Protein AF-A0A949HZI5-F1 (afdb_monomer)

Sequence (394 aa):
FAIFYNLDMELCPGALMGVAGRVHSNGNIYLDPNGAELVFTNDV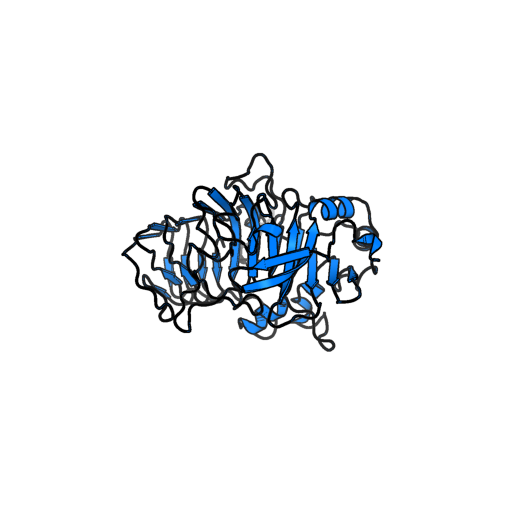TASQDIIHNKSPNDPSSRNPGAVVFDGAHDSGANTMNLPIGTNSSPSAVEAILQIPPNNESPNSQMGQQRLYNQADLIILVYDDHVDAHGGVANGNGPNLQWSDVSSFVNTNVSFYDQREKKTIQTTQVDVGALAAWNNSGNKLTTALGRNIESVYVADLRAQSSSTEPGVRLTDGQTLPPDGLTVATPDPLYVQGNYNAPASDLGTSDTSGTVPAALIGDSINVLSASWDDSDSALSISQRTASATTVNAAVMAGIVPSGNGHYSGGVENFFRLLENWSGTQLTYNGSMVVMFPSQIATGYWPGTGSVYNAPKRLWSFDANFTDPVKLPHIFPSVRVIVRGQWTTIPAS

Solvent-accessible surface area (backbone atoms only — not comparable to full-atom values): 20316 Å² total; per-residue (Å²): 93,24,34,36,26,62,40,70,38,42,41,50,40,72,46,73,40,62,40,39,44,36,35,40,18,48,20,34,34,21,39,40,25,30,62,14,44,38,37,31,66,26,40,36,39,10,28,36,47,72,39,88,36,68,49,95,41,38,66,74,86,70,50,80,44,45,80,45,70,74,37,59,76,42,55,63,41,81,68,82,74,67,90,44,71,82,56,69,46,36,72,57,53,49,48,27,44,38,79,76,56,97,85,59,49,60,86,38,58,49,32,64,53,15,45,55,33,65,16,45,34,39,39,40,35,46,84,87,52,64,52,34,28,23,10,49,75,62,74,38,48,53,79,46,54,60,88,75,45,55,82,23,46,43,71,93,43,63,34,38,39,63,63,68,68,25,37,29,49,23,42,32,35,33,34,42,47,41,30,55,49,48,74,65,70,38,75,55,29,61,74,66,76,43,73,68,32,27,36,22,44,40,62,66,43,89,70,52,100,56,36,40,58,23,37,32,40,31,59,27,31,54,60,36,87,85,9,41,17,42,36,23,56,34,34,31,34,38,35,27,35,24,35,39,47,85,93,35,62,75,53,82,66,53,87,80,42,55,22,25,28,44,34,21,24,26,47,31,51,38,28,68,54,65,50,57,89,36,35,77,50,58,38,89,66,27,51,42,40,68,26,24,41,39,35,37,34,38,26,26,43,47,75,49,36,98,79,32,46,31,52,40,60,83,38,56,62,40,60,68,28,27,18,69,96,22,45,39,25,38,28,20,26,45,35,36,50,28,69,26,81,73,70,59,47,59,45,87,62,70,75,61,34,22,32,70,48,50,70,45,48,33,37,39,69,54,70,76,39,84,89,41,49,30,58,97,56,92,78,92,80,84,87,80,85,80,86,87,79,86,78,78,87,126

Structure (mmCIF, N/CA/C/O backbone):
data_AF-A0A949HZI5-F1
#
_entry.id   AF-A0A949HZI5-F1
#
loop_
_atom_site.group_PDB
_atom_site.id
_atom_site.type_symbol
_atom_site.label_atom_id
_atom_site.label_alt_id
_atom_site.label_comp_id
_atom_site.label_asym_id
_atom_site.label_entity_id
_atom_site.label_seq_id
_atom_site.pdbx_PDB_ins_code
_atom_site.Cartn_x
_atom_site.Cartn_y
_atom_site.Cartn_z
_atom_site.occupancy
_atom_site.B_iso_or_equiv
_atom_site.auth_seq_id
_atom_site.auth_comp_id
_atom_site.auth_asym_id
_atom_site.auth_atom_id
_atom_site.pdbx_PDB_model_num
ATOM 1 N N . PHE A 1 1 ? -6.109 -1.987 -14.026 1.00 89.69 1 PHE A N 1
ATOM 2 C CA . PHE A 1 1 ? -4.746 -2.010 -14.590 1.00 89.69 1 PHE A CA 1
ATOM 3 C C . PHE A 1 1 ? -3.898 -2.865 -13.666 1.00 89.69 1 PHE A C 1
ATOM 5 O O . PHE A 1 1 ? -4.214 -2.903 -12.488 1.00 89.69 1 PHE A O 1
ATOM 12 N N . ALA A 1 2 ? -2.878 -3.561 -14.164 1.00 93.62 2 ALA A N 1
ATOM 13 C CA . ALA A 1 2 ? -1.849 -4.135 -13.296 1.00 93.62 2 ALA A CA 1
ATOM 14 C C . ALA A 1 2 ? -1.032 -3.011 -12.648 1.00 93.62 2 ALA A C 1
ATOM 16 O O . ALA A 1 2 ? -0.787 -3.029 -11.446 1.00 93.62 2 ALA A O 1
ATOM 17 N N . ILE A 1 3 ? -0.665 -2.007 -13.453 1.00 96.00 3 ILE A N 1
ATOM 18 C CA . ILE A 1 3 ? 0.098 -0.836 -13.024 1.00 96.00 3 ILE A CA 1
ATOM 19 C C . ILE A 1 3 ? -0.519 0.411 -13.664 1.00 96.00 3 ILE A C 1
ATOM 21 O O . ILE A 1 3 ? -0.732 0.458 -14.876 1.00 96.00 3 ILE A O 1
ATOM 25 N N . PHE A 1 4 ? -0.802 1.419 -12.850 1.00 95.38 4 PHE A N 1
ATOM 26 C CA . PHE A 1 4 ? -1.276 2.729 -13.269 1.00 95.38 4 PHE A CA 1
ATOM 27 C C . PHE A 1 4 ? -0.463 3.820 -12.579 1.00 95.38 4 PHE A C 1
ATOM 29 O O . PHE A 1 4 ? -0.352 3.807 -11.355 1.00 95.38 4 PHE A O 1
ATOM 36 N N . TYR A 1 5 ? 0.077 4.773 -13.337 1.00 94.56 5 TYR A N 1
ATOM 37 C CA . TYR A 1 5 ? 0.760 5.947 -12.792 1.00 94.56 5 TYR A CA 1
ATOM 38 C C . TYR A 1 5 ? 0.075 7.232 -13.272 1.00 94.56 5 TYR A C 1
ATOM 40 O O . TYR A 1 5 ? -0.120 7.436 -14.466 1.00 94.56 5 TYR A O 1
ATOM 48 N N . ASN A 1 6 ? -0.234 8.137 -12.343 1.00 92.06 6 ASN A N 1
ATOM 49 C CA . ASN A 1 6 ? -0.615 9.525 -12.630 1.00 92.06 6 ASN A CA 1
ATOM 50 C C . ASN A 1 6 ? 0.610 10.431 -12.899 1.00 92.06 6 ASN A C 1
ATOM 52 O O . ASN A 1 6 ? 0.471 11.626 -13.145 1.00 92.06 6 ASN A O 1
ATOM 56 N N . LEU A 1 7 ? 1.811 9.866 -12.790 1.00 92.44 7 LEU A N 1
ATOM 57 C CA . LEU A 1 7 ? 3.117 10.504 -12.947 1.00 92.44 7 LEU A CA 1
ATOM 58 C C . LEU A 1 7 ? 3.874 9.836 -14.101 1.00 92.44 7 LEU A C 1
ATOM 60 O O . LEU A 1 7 ? 3.392 8.855 -14.660 1.00 92.44 7 LEU A O 1
ATOM 64 N N . ASP A 1 8 ? 5.085 10.307 -14.400 1.00 95.62 8 ASP A N 1
ATOM 65 C CA . ASP A 1 8 ? 6.036 9.507 -15.175 1.00 95.62 8 ASP A CA 1
ATOM 66 C C . ASP A 1 8 ? 6.311 8.171 -14.463 1.00 95.62 8 ASP A C 1
ATOM 68 O O . ASP A 1 8 ? 6.434 8.106 -13.237 1.00 95.62 8 ASP A O 1
ATOM 72 N N . MET A 1 9 ? 6.402 7.102 -15.248 1.00 97.00 9 MET A N 1
ATOM 73 C CA . MET A 1 9 ? 6.641 5.740 -14.787 1.00 97.00 9 MET A CA 1
ATOM 74 C C . MET A 1 9 ? 8.057 5.316 -15.178 1.00 97.00 9 MET A C 1
ATOM 76 O O . MET A 1 9 ? 8.458 5.492 -16.323 1.00 97.00 9 MET A O 1
ATOM 80 N N . GLU A 1 10 ? 8.805 4.731 -14.246 1.00 96.56 10 GLU A N 1
ATOM 81 C CA . GLU A 1 10 ? 10.146 4.185 -14.490 1.00 96.56 10 GLU A CA 1
ATOM 82 C C . GLU A 1 10 ? 10.151 2.687 -14.160 1.00 96.56 10 GLU A C 1
ATOM 84 O O . GLU A 1 10 ? 9.708 2.303 -13.076 1.00 96.56 10 GLU A O 1
ATOM 89 N N . LEU A 1 11 ? 10.640 1.844 -15.073 1.00 95.50 11 LEU A N 1
ATOM 90 C CA . LEU A 1 11 ? 10.887 0.418 -14.837 1.00 95.50 11 LEU A CA 1
ATOM 91 C C . LEU A 1 11 ? 12.317 0.076 -15.243 1.00 95.50 11 LEU A C 1
ATOM 93 O O . LEU A 1 11 ? 12.641 0.024 -16.433 1.00 95.50 11 LEU A O 1
ATOM 97 N N . CYS A 1 12 ? 13.161 -0.204 -14.252 1.00 94.56 12 CYS A N 1
ATOM 98 C CA . CYS A 1 12 ? 14.578 -0.478 -14.480 1.00 94.56 12 CYS A CA 1
ATOM 99 C C . CYS A 1 12 ? 15.061 -1.725 -13.713 1.00 94.56 12 CYS A C 1
ATOM 101 O O . CYS A 1 12 ? 16.066 -1.664 -12.988 1.00 94.56 12 CYS A O 1
ATOM 103 N N . PRO A 1 13 ? 14.371 -2.877 -13.848 1.00 92.69 13 PRO A N 1
ATOM 104 C CA . PRO A 1 13 ? 14.628 -4.039 -13.012 1.00 92.69 13 PRO A CA 1
ATOM 105 C C . PRO A 1 13 ? 16.034 -4.612 -13.237 1.00 92.69 13 PRO A C 1
ATOM 107 O O . PRO A 1 13 ? 16.537 -4.672 -14.358 1.00 92.69 13 PRO A O 1
ATOM 110 N N . GLY A 1 14 ? 16.664 -5.073 -12.152 1.00 90.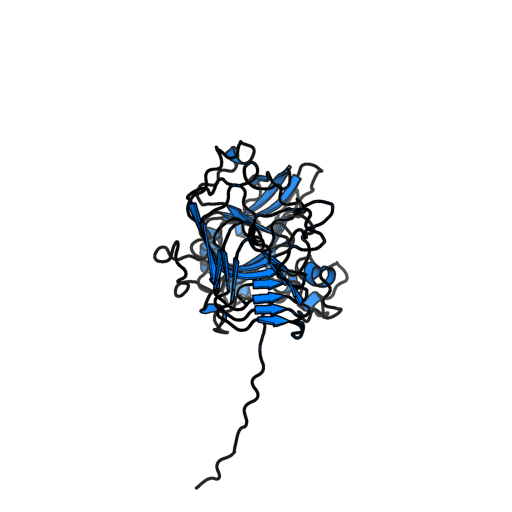31 14 GLY A N 1
ATOM 111 C CA . GLY A 1 14 ? 17.953 -5.786 -12.181 1.00 90.31 14 GLY A CA 1
ATOM 112 C C . GLY A 1 14 ? 17.838 -7.314 -12.247 1.00 90.31 14 GLY A C 1
ATOM 113 O O . GLY A 1 14 ? 18.843 -8.010 -12.161 1.00 90.31 14 GLY A O 1
ATOM 114 N N . ALA A 1 15 ? 16.620 -7.840 -12.351 1.00 89.12 15 ALA A N 1
ATOM 115 C CA . ALA A 1 15 ? 16.314 -9.259 -12.508 1.00 89.12 15 ALA A CA 1
ATOM 116 C C . ALA A 1 15 ? 15.135 -9.408 -13.477 1.00 89.12 15 ALA A C 1
ATOM 118 O O . ALA A 1 15 ? 14.441 -8.425 -13.733 1.00 89.12 15 ALA A O 1
ATOM 119 N N . LEU A 1 16 ? 14.900 -10.621 -13.995 1.00 91.06 16 LEU A N 1
ATOM 120 C CA . LEU A 1 16 ? 13.729 -10.904 -14.833 1.00 91.06 16 LEU A CA 1
ATOM 121 C C . LEU A 1 16 ? 12.456 -10.405 -14.139 1.00 91.06 16 LEU A C 1
ATOM 123 O O . LEU A 1 16 ? 12.190 -10.770 -12.990 1.00 91.06 16 LEU A O 1
ATOM 127 N N . MET A 1 17 ? 11.675 -9.598 -14.848 1.00 91.12 17 MET A N 1
ATOM 128 C CA . MET A 1 17 ? 10.431 -9.039 -14.341 1.00 91.12 17 MET A CA 1
ATOM 129 C C . MET A 1 17 ? 9.328 -9.203 -15.382 1.00 91.12 17 MET A C 1
ATOM 131 O O . MET A 1 17 ? 9.374 -8.604 -16.452 1.00 91.12 17 MET A O 1
ATOM 135 N N . GLY A 1 18 ? 8.332 -10.020 -15.048 1.00 91.94 18 GLY A N 1
ATOM 136 C CA . GLY A 1 18 ? 7.098 -10.137 -15.815 1.00 91.94 18 GLY A CA 1
ATOM 137 C C . GLY A 1 18 ? 6.006 -9.265 -15.207 1.00 91.94 18 GLY A C 1
ATOM 138 O O . GLY A 1 18 ? 5.827 -9.262 -13.989 1.00 91.94 18 GLY A O 1
ATOM 139 N N . VAL A 1 19 ? 5.272 -8.547 -16.053 1.00 91.75 19 VAL A N 1
ATOM 140 C CA . VAL A 1 19 ? 4.071 -7.799 -15.679 1.00 91.75 19 VAL A CA 1
ATOM 141 C C . VAL A 1 19 ? 2.868 -8.437 -16.366 1.00 91.75 19 VAL A C 1
ATOM 143 O O . VAL A 1 19 ? 2.727 -8.393 -17.595 1.00 91.75 19 VAL A O 1
ATOM 146 N N . ALA A 1 20 ? 1.997 -9.049 -15.562 1.00 90.25 20 ALA A N 1
ATOM 147 C CA . ALA A 1 20 ? 0.756 -9.646 -16.037 1.00 90.25 20 ALA A CA 1
ATOM 148 C C . ALA A 1 20 ? -0.434 -8.699 -15.874 1.00 90.25 20 ALA A C 1
ATOM 150 O O . ALA A 1 20 ? -0.919 -8.502 -14.766 1.00 90.25 20 ALA A O 1
ATOM 151 N N . GLY A 1 21 ? -0.910 -8.130 -16.987 1.00 91.62 21 GLY A N 1
ATOM 152 C CA . GLY A 1 21 ? -2.073 -7.236 -17.062 1.00 91.62 21 GLY A CA 1
ATOM 153 C C . GLY A 1 21 ? -1.748 -5.844 -17.618 1.00 91.62 21 GLY A C 1
ATOM 154 O O . GLY A 1 21 ? -0.590 -5.498 -17.824 1.00 91.62 21 GLY A O 1
ATOM 155 N N . ARG A 1 22 ? -2.791 -5.051 -17.905 1.00 94.56 22 ARG A N 1
ATOM 156 C CA . ARG A 1 22 ? -2.654 -3.752 -18.597 1.00 94.56 22 ARG A CA 1
ATOM 157 C C . ARG A 1 22 ? -1.835 -2.740 -17.797 1.00 94.56 22 ARG A C 1
ATOM 159 O O . ARG A 1 22 ? -2.092 -2.576 -16.602 1.00 94.56 22 ARG A O 1
ATOM 166 N N . VAL A 1 23 ? -0.967 -1.990 -18.469 1.00 96.62 23 VAL A N 1
ATOM 167 C CA . VAL A 1 23 ? -0.137 -0.927 -17.881 1.00 96.62 23 VAL A CA 1
ATOM 168 C C . VAL A 1 23 ? -0.500 0.426 -18.484 1.00 96.62 23 VAL A C 1
ATOM 170 O O . VAL A 1 23 ? -0.708 0.536 -19.693 1.00 96.62 23 VAL A O 1
ATOM 173 N N . HIS A 1 24 ? -0.586 1.461 -17.647 1.00 96.69 24 HIS A N 1
ATOM 174 C CA . HIS A 1 24 ? -0.803 2.824 -18.121 1.00 96.69 24 HIS A CA 1
ATOM 175 C C . HIS A 1 24 ? -0.036 3.881 -17.324 1.00 96.69 24 HIS A C 1
ATOM 177 O O . HIS A 1 24 ? 0.032 3.807 -16.097 1.00 96.69 24 HIS A O 1
ATOM 183 N N . SER A 1 25 ? 0.454 4.907 -18.017 1.00 96.25 25 SER A N 1
ATOM 184 C CA . SER A 1 25 ? 0.987 6.137 -17.426 1.00 96.25 25 SER A CA 1
ATOM 185 C C . SER A 1 25 ? 0.285 7.372 -18.001 1.00 96.25 25 SER A C 1
ATOM 187 O O . SER A 1 25 ? 0.195 7.526 -19.220 1.00 96.25 25 SER A O 1
ATOM 189 N N . ASN A 1 26 ? -0.166 8.287 -17.138 1.00 94.62 26 ASN A N 1
ATOM 190 C CA . ASN A 1 26 ? -0.576 9.638 -17.542 1.00 94.62 26 ASN A CA 1
ATOM 191 C C . ASN A 1 26 ? 0.630 10.509 -17.953 1.00 94.62 26 ASN A C 1
ATOM 193 O O . ASN A 1 26 ? 0.442 11.588 -18.518 1.00 94.62 26 ASN A O 1
ATOM 197 N N . GLY A 1 27 ? 1.855 10.062 -17.665 1.00 94.69 27 GLY A N 1
ATOM 198 C CA . GLY A 1 27 ? 3.103 10.668 -18.116 1.00 94.69 27 GLY A CA 1
ATOM 199 C C . GLY A 1 27 ? 3.814 9.824 -19.174 1.00 94.69 27 GLY A C 1
ATOM 200 O O . GLY A 1 27 ? 3.185 9.131 -19.980 1.00 94.69 27 GLY A O 1
ATOM 201 N N . ASN A 1 28 ? 5.142 9.893 -19.152 1.00 98.06 28 ASN A N 1
ATOM 202 C CA . ASN A 1 28 ? 6.031 9.012 -19.904 1.00 98.06 28 ASN A CA 1
ATOM 203 C C . ASN A 1 28 ? 6.151 7.640 -19.224 1.00 98.06 28 ASN A C 1
ATOM 205 O O . ASN A 1 28 ? 5.865 7.490 -18.030 1.00 98.06 28 ASN A O 1
ATOM 209 N N . ILE A 1 29 ? 6.612 6.646 -19.979 1.00 98.50 29 ILE A N 1
ATOM 210 C CA . ILE A 1 29 ? 7.085 5.358 -19.463 1.00 98.50 29 ILE A CA 1
ATOM 211 C C . ILE A 1 29 ? 8.552 5.200 -19.870 1.00 98.50 29 ILE A C 1
ATOM 213 O O . ILE A 1 29 ? 8.846 5.080 -21.054 1.00 98.50 29 ILE A O 1
ATOM 217 N N . TYR A 1 30 ? 9.464 5.173 -18.901 1.00 98.31 30 TYR A N 1
ATOM 218 C CA . TYR A 1 30 ? 10.899 4.951 -19.091 1.00 98.31 30 TYR A CA 1
ATOM 219 C C . TYR A 1 30 ? 11.264 3.502 -18.774 1.00 98.31 30 TYR A C 1
ATOM 221 O O . TYR A 1 30 ? 10.945 2.999 -17.695 1.00 98.31 30 TYR A O 1
ATOM 229 N N . LEU A 1 31 ? 11.942 2.840 -19.709 1.00 97.75 31 LEU A N 1
ATOM 230 C CA . LEU A 1 31 ? 12.275 1.419 -19.660 1.00 97.75 31 LEU A CA 1
ATOM 231 C C . LEU A 1 31 ? 13.783 1.238 -19.860 1.00 97.75 31 LEU A C 1
ATOM 233 O O . LEU A 1 31 ? 14.287 1.392 -20.973 1.00 97.75 31 LEU A O 1
ATOM 237 N N . ASP A 1 32 ? 14.498 0.900 -18.786 1.00 96.81 32 ASP A N 1
ATOM 238 C CA . ASP A 1 32 ? 15.958 0.707 -18.798 1.00 96.81 32 ASP A CA 1
ATOM 239 C C . ASP A 1 32 ? 16.372 -0.478 -17.904 1.00 96.81 32 ASP A C 1
ATOM 241 O O . ASP A 1 32 ? 16.981 -0.292 -16.846 1.00 96.81 32 ASP A O 1
ATOM 245 N N . PRO A 1 33 ? 15.989 -1.722 -18.253 1.00 96.00 33 PRO A N 1
ATOM 246 C CA . PRO A 1 33 ? 16.348 -2.901 -17.467 1.00 96.00 33 PRO A CA 1
ATOM 247 C C . PRO A 1 33 ? 17.872 -3.094 -17.403 1.00 96.00 33 PRO A C 1
ATOM 249 O O . PRO A 1 33 ? 18.571 -2.981 -18.407 1.00 96.00 33 PRO A O 1
ATOM 252 N N . ASN A 1 34 ? 18.397 -3.440 -16.223 1.00 94.50 34 ASN A N 1
ATOM 253 C CA . ASN A 1 34 ? 19.836 -3.584 -15.987 1.00 94.50 34 ASN A CA 1
ATOM 254 C C . ASN A 1 34 ? 20.315 -5.019 -16.238 1.00 94.50 34 ASN A C 1
ATOM 256 O O . ASN A 1 34 ? 20.331 -5.832 -15.314 1.00 94.50 34 ASN A O 1
ATOM 260 N N . GLY A 1 35 ? 20.713 -5.340 -17.473 1.00 94.25 35 GLY A N 1
ATOM 261 C CA . GLY A 1 35 ? 21.185 -6.689 -17.822 1.00 94.25 35 GLY A CA 1
ATOM 262 C C . GLY A 1 35 ? 20.128 -7.785 -17.634 1.00 94.25 35 GLY A C 1
ATOM 263 O O . GLY A 1 35 ? 20.471 -8.956 -17.476 1.00 94.25 35 GLY A O 1
ATOM 264 N N . ALA A 1 36 ? 18.854 -7.395 -17.608 1.00 93.44 36 ALA A N 1
ATOM 265 C CA . ALA A 1 36 ? 17.707 -8.248 -17.343 1.00 93.44 36 ALA A CA 1
ATOM 266 C C . ALA A 1 36 ? 16.661 -8.120 -18.456 1.00 93.44 36 ALA A C 1
ATOM 268 O O . ALA A 1 36 ? 16.751 -7.247 -19.321 1.00 93.44 36 ALA A O 1
ATOM 269 N N . GLU A 1 37 ? 15.661 -8.994 -18.418 1.00 95.31 37 GLU A N 1
ATOM 270 C CA . GLU A 1 37 ? 14.508 -8.945 -19.309 1.00 95.31 37 GLU A CA 1
ATOM 271 C C . GLU A 1 37 ? 13.281 -8.405 -18.556 1.00 95.31 37 GLU A C 1
ATOM 273 O O . GLU A 1 37 ? 12.980 -8.831 -17.436 1.00 95.31 37 GLU A O 1
ATOM 278 N N . LEU A 1 38 ? 12.592 -7.447 -19.174 1.00 95.50 38 LEU A N 1
ATOM 279 C CA . LEU A 1 38 ? 11.311 -6.901 -18.740 1.00 95.50 38 LEU A CA 1
ATOM 280 C C . LEU A 1 38 ? 10.241 -7.316 -19.753 1.00 95.50 38 LEU A C 1
ATOM 282 O O . LEU A 1 38 ? 10.326 -6.942 -20.921 1.00 95.50 38 LEU A O 1
ATOM 286 N N . VAL A 1 39 ? 9.241 -8.073 -19.304 1.00 96.25 39 VAL A N 1
ATOM 287 C CA . VAL A 1 39 ? 8.185 -8.623 -20.166 1.00 96.25 39 VAL A CA 1
ATOM 288 C C . VAL A 1 39 ? 6.828 -8.057 -19.763 1.00 96.25 39 VAL A C 1
ATOM 290 O O . VAL A 1 39 ? 6.381 -8.244 -18.630 1.00 96.25 39 VAL A O 1
ATOM 293 N N . PHE A 1 40 ? 6.144 -7.415 -20.705 1.00 96.19 40 PHE A N 1
ATOM 294 C CA . PHE A 1 40 ? 4.744 -7.021 -20.579 1.00 96.19 40 PHE A CA 1
ATOM 295 C C . PHE A 1 40 ? 3.870 -8.000 -21.355 1.00 96.19 40 PHE A C 1
ATOM 297 O O . PHE A 1 40 ? 3.944 -8.075 -22.577 1.00 96.19 40 PHE A O 1
ATOM 304 N N . THR A 1 41 ? 3.004 -8.723 -20.649 1.00 94.81 41 THR A N 1
ATOM 305 C CA . THR A 1 41 ? 2.154 -9.766 -21.262 1.00 94.81 41 THR A CA 1
ATOM 306 C C . THR A 1 41 ? 0.794 -9.243 -21.753 1.00 94.81 41 THR A C 1
ATOM 308 O O . THR A 1 41 ? -0.091 -10.013 -22.123 1.00 94.81 41 THR A O 1
ATOM 311 N N . ASN A 1 42 ? 0.575 -7.928 -21.690 1.00 94.56 42 ASN A N 1
ATOM 312 C CA . ASN A 1 42 ? -0.679 -7.266 -22.045 1.00 94.56 42 ASN A CA 1
ATOM 313 C C . ASN A 1 42 ? -0.399 -5.832 -22.526 1.00 94.56 42 ASN A C 1
ATOM 315 O O . ASN A 1 42 ? 0.756 -5.410 -22.567 1.00 94.56 42 ASN A O 1
ATOM 319 N N . ASP A 1 43 ? -1.453 -5.087 -22.854 1.00 96.19 43 ASP A N 1
ATOM 320 C CA . ASP A 1 43 ? -1.332 -3.750 -23.431 1.00 96.19 43 ASP A CA 1
ATOM 321 C C . ASP A 1 43 ? -0.657 -2.749 -22.479 1.00 96.19 43 ASP A C 1
ATOM 323 O O . ASP A 1 43 ? -0.968 -2.681 -21.281 1.00 96.19 43 ASP A O 1
ATOM 327 N N . VAL A 1 44 ? 0.222 -1.925 -23.046 1.00 98.00 44 VAL A N 1
ATOM 328 C CA . VAL A 1 44 ? 0.941 -0.837 -22.381 1.00 98.00 44 VAL A CA 1
ATOM 329 C C . VAL A 1 44 ? 0.579 0.477 -23.058 1.00 98.00 44 VAL A C 1
ATOM 331 O O . VAL A 1 44 ? 0.597 0.592 -24.275 1.00 98.00 44 VAL A O 1
ATOM 334 N N . THR A 1 45 ? 0.227 1.496 -22.284 1.00 98.00 45 THR A N 1
ATOM 335 C CA . THR A 1 45 ? -0.154 2.797 -22.849 1.00 98.00 45 THR A CA 1
ATOM 336 C C . THR A 1 45 ? 0.482 3.942 -22.075 1.00 98.00 45 THR A C 1
ATOM 338 O O . THR A 1 45 ? 0.502 3.932 -20.847 1.00 98.00 45 THR A O 1
ATOM 341 N N . ALA A 1 46 ? 0.982 4.947 -22.780 1.00 97.81 46 ALA A N 1
ATOM 342 C CA . ALA A 1 46 ? 1.456 6.192 -22.188 1.00 97.81 46 ALA A CA 1
ATOM 343 C C . ALA A 1 46 ? 0.654 7.353 -22.768 1.00 97.81 46 ALA A C 1
ATOM 345 O O . ALA A 1 46 ? 0.372 7.383 -23.965 1.00 97.81 46 ALA A O 1
ATOM 346 N N . SER A 1 47 ? 0.283 8.319 -21.931 1.00 96.69 47 SER A N 1
ATOM 347 C CA . SER A 1 47 ? -0.315 9.560 -22.433 1.00 96.69 47 SER A CA 1
ATOM 348 C C . SER A 1 47 ? 0.723 10.459 -23.106 1.00 96.69 47 SER A C 1
ATOM 350 O O . SER A 1 47 ? 0.378 11.259 -23.973 1.00 96.69 47 SER A O 1
ATOM 352 N N . GLN A 1 48 ? 1.994 10.310 -22.724 1.00 97.06 48 GLN A N 1
ATOM 353 C CA . GLN A 1 48 ? 3.145 10.855 -23.442 1.00 97.06 48 GLN A CA 1
ATOM 354 C C . GLN A 1 48 ? 3.866 9.713 -24.174 1.00 97.06 48 GLN A C 1
ATOM 356 O O . GLN A 1 48 ? 3.206 8.954 -24.885 1.00 97.06 48 GLN A O 1
ATOM 361 N N . ASP A 1 49 ? 5.181 9.569 -24.002 1.00 98.25 49 ASP A N 1
ATOM 362 C CA . ASP A 1 49 ? 5.996 8.618 -24.751 1.00 98.25 49 ASP A CA 1
ATOM 363 C C . ASP A 1 49 ? 6.349 7.356 -23.948 1.00 98.25 49 ASP A C 1
ATOM 365 O O . ASP A 1 49 ? 6.594 7.400 -22.739 1.00 98.25 49 ASP A O 1
ATOM 369 N N . ILE A 1 50 ? 6.437 6.221 -24.648 1.00 98.50 50 ILE A N 1
ATOM 370 C CA . ILE A 1 50 ? 7.123 5.008 -24.188 1.00 98.50 50 ILE A CA 1
ATOM 371 C C . ILE A 1 50 ? 8.580 5.073 -24.669 1.00 98.50 50 ILE A C 1
ATOM 373 O O . ILE A 1 50 ? 8.857 5.074 -25.868 1.00 98.50 50 ILE A O 1
ATOM 377 N N . ILE A 1 51 ? 9.523 5.140 -23.731 1.00 98.31 51 ILE A N 1
ATOM 378 C CA . ILE A 1 51 ? 10.933 5.457 -23.966 1.00 98.31 51 ILE A CA 1
ATOM 379 C C . ILE A 1 51 ? 11.803 4.289 -23.498 1.00 98.31 51 ILE A C 1
ATOM 381 O O . ILE A 1 51 ? 11.845 3.955 -22.318 1.00 98.31 51 ILE A O 1
ATOM 385 N N . HIS A 1 52 ? 12.561 3.698 -24.423 1.00 96.62 52 HIS A N 1
ATOM 386 C CA . HIS A 1 52 ? 13.516 2.614 -24.149 1.00 96.62 52 HIS A CA 1
ATOM 387 C C . HIS A 1 52 ? 14.860 3.176 -23.661 1.00 96.62 52 HIS A C 1
ATOM 389 O O . HIS A 1 52 ? 15.899 3.020 -24.306 1.00 96.62 52 HIS A O 1
ATOM 395 N N . ASN A 1 53 ? 14.802 3.946 -22.580 1.00 95.50 53 ASN A N 1
ATOM 396 C CA . ASN A 1 53 ? 15.942 4.546 -21.905 1.00 95.50 53 ASN A CA 1
ATOM 397 C C . ASN A 1 53 ? 15.519 4.967 -20.492 1.00 95.50 53 ASN A C 1
ATOM 399 O O . ASN A 1 53 ? 14.328 5.029 -20.180 1.00 95.50 53 ASN A O 1
ATOM 403 N N . LYS A 1 54 ? 16.495 5.308 -19.652 1.00 94.88 54 LYS A N 1
ATOM 404 C CA . LYS A 1 54 ? 16.243 5.840 -18.315 1.00 94.88 54 LYS A CA 1
ATOM 405 C C . LYS A 1 54 ? 15.584 7.216 -18.360 1.00 94.88 54 LYS A C 1
ATOM 407 O O . LYS A 1 54 ? 15.748 7.974 -19.321 1.00 94.88 54 LYS A O 1
ATOM 412 N N . SER A 1 55 ? 14.915 7.566 -17.266 1.00 95.88 55 SER A N 1
ATOM 413 C CA . SER A 1 55 ? 14.463 8.934 -17.019 1.00 95.88 55 SER A CA 1
ATOM 414 C C . SER A 1 55 ? 15.641 9.919 -17.078 1.00 95.88 55 SER A C 1
ATOM 416 O O . SER A 1 55 ? 16.730 9.599 -16.595 1.00 95.88 55 SER A O 1
ATOM 418 N N . PRO A 1 56 ? 15.457 11.151 -17.587 1.00 96.06 56 PRO A N 1
ATOM 419 C CA . PRO A 1 56 ? 16.477 12.200 -17.508 1.00 96.06 56 PRO A CA 1
ATOM 420 C C . PRO A 1 56 ? 16.933 12.508 -16.074 1.00 96.06 56 PRO A C 1
ATOM 422 O O . PRO A 1 56 ? 18.049 12.982 -15.871 1.00 96.06 56 PRO A O 1
ATOM 425 N N . ASN A 1 57 ? 16.077 12.230 -15.086 1.00 95.25 57 ASN A N 1
ATOM 426 C CA . ASN A 1 57 ? 16.370 12.435 -13.668 1.00 95.25 57 ASN A CA 1
ATOM 427 C C . ASN A 1 57 ? 17.087 11.243 -13.018 1.00 95.25 57 ASN A C 1
ATOM 429 O O . ASN A 1 57 ? 17.509 11.339 -11.865 1.00 95.25 57 ASN A O 1
ATOM 433 N N . ASP A 1 58 ? 17.235 10.134 -13.741 1.00 95.38 58 ASP A N 1
ATOM 434 C CA . ASP A 1 58 ? 17.946 8.953 -13.281 1.00 95.38 58 ASP A CA 1
ATOM 435 C C . ASP A 1 58 ? 19.456 9.080 -13.587 1.00 95.38 58 ASP A C 1
ATOM 437 O O . ASP A 1 58 ? 19.884 9.070 -14.751 1.00 95.38 58 ASP A O 1
ATOM 441 N N . PRO A 1 59 ? 20.321 9.175 -12.562 1.00 94.62 59 PRO A N 1
ATOM 442 C CA . PRO A 1 59 ? 21.766 9.307 -12.744 1.00 94.62 59 PRO A CA 1
ATOM 443 C C . PRO A 1 59 ? 22.455 7.989 -13.135 1.00 94.62 59 PRO A C 1
ATOM 445 O O . PRO A 1 59 ? 23.626 7.999 -13.514 1.00 94.62 59 PRO A O 1
ATOM 448 N N . SER A 1 60 ? 21.764 6.853 -13.037 1.00 93.56 60 SER A N 1
ATOM 449 C CA . SER A 1 60 ? 22.357 5.518 -13.100 1.00 93.56 60 SER A CA 1
ATOM 450 C C . SER A 1 60 ? 22.889 5.188 -14.489 1.00 93.56 60 SER A C 1
ATOM 452 O O . SER A 1 60 ? 22.423 5.702 -15.505 1.00 93.56 60 SER A O 1
ATOM 454 N N . SER A 1 61 ? 23.884 4.308 -14.538 1.00 93.44 61 SER A N 1
ATOM 455 C CA . SER A 1 61 ? 24.346 3.669 -15.771 1.00 93.44 61 SER A CA 1
ATOM 456 C C . SER A 1 61 ? 24.124 2.172 -15.629 1.00 93.44 61 SER A C 1
ATOM 458 O O . SER A 1 61 ? 24.522 1.591 -14.618 1.00 93.44 61 SER A O 1
ATOM 460 N N . ARG A 1 62 ? 23.461 1.564 -16.611 1.00 93.94 62 ARG A N 1
ATOM 461 C CA . ARG A 1 62 ? 23.046 0.161 -16.566 1.00 93.94 62 ARG A CA 1
ATOM 462 C C . ARG A 1 62 ? 23.656 -0.635 -17.704 1.00 93.94 62 ARG A C 1
ATOM 464 O O . ARG A 1 62 ? 24.039 -0.088 -18.738 1.00 93.94 62 ARG A O 1
ATOM 471 N N . ASN A 1 63 ? 23.754 -1.940 -17.489 1.00 95.38 63 ASN A N 1
ATOM 472 C CA . ASN A 1 63 ? 24.059 -2.869 -18.563 1.00 95.38 63 ASN A CA 1
ATOM 473 C C . ASN A 1 63 ? 22.834 -2.999 -19.476 1.00 95.38 63 ASN A C 1
ATOM 475 O O . ASN A 1 63 ? 21.717 -3.005 -18.958 1.00 95.38 63 ASN A O 1
ATOM 479 N N . PRO A 1 64 ? 23.020 -3.172 -20.796 1.00 93.19 64 PRO A N 1
ATOM 480 C CA . PRO A 1 64 ? 21.908 -3.383 -21.713 1.00 93.19 64 PRO A CA 1
ATOM 481 C C . PRO A 1 64 ? 21.025 -4.559 -21.278 1.00 93.19 64 PRO A C 1
ATOM 483 O O . PRO A 1 64 ? 21.525 -5.667 -21.078 1.00 93.19 64 PRO A O 1
ATOM 486 N N . GLY A 1 65 ? 19.725 -4.311 -21.143 1.00 95.62 65 GLY A N 1
ATOM 487 C CA . GLY A 1 65 ? 18.692 -5.329 -20.961 1.00 95.62 65 GLY A CA 1
ATOM 488 C C . GLY A 1 65 ? 17.732 -5.391 -22.152 1.00 95.62 65 GLY A C 1
ATOM 489 O O . GLY A 1 65 ? 17.912 -4.691 -23.151 1.00 95.62 65 GLY A O 1
ATOM 490 N N . ALA A 1 66 ? 16.706 -6.234 -22.045 1.00 96.69 66 ALA A N 1
ATOM 491 C CA . ALA A 1 66 ? 15.683 -6.417 -23.073 1.00 96.69 66 ALA A CA 1
ATOM 492 C C . ALA A 1 66 ? 14.297 -6.016 -22.556 1.00 96.69 66 ALA A C 1
ATOM 494 O O . ALA A 1 66 ? 13.962 -6.260 -21.397 1.00 96.69 66 ALA A O 1
ATOM 495 N N . VAL A 1 67 ? 13.488 -5.430 -23.438 1.00 97.62 67 VAL A N 1
ATOM 496 C CA . VAL A 1 67 ? 12.078 -5.109 -23.192 1.00 97.62 67 VAL A CA 1
ATOM 497 C C . VAL A 1 67 ? 11.244 -5.865 -24.219 1.00 97.62 67 VAL A C 1
ATOM 499 O O . VAL A 1 67 ? 11.491 -5.736 -25.419 1.00 97.62 67 VAL A O 1
ATOM 502 N N . VAL A 1 68 ? 10.269 -6.638 -23.750 1.00 97.69 68 VAL A N 1
ATOM 503 C CA . VAL A 1 68 ? 9.374 -7.455 -24.576 1.00 97.69 68 VAL A CA 1
ATOM 504 C C . VAL A 1 68 ? 7.930 -7.026 -24.329 1.00 97.69 68 VAL A C 1
ATOM 506 O O . VAL A 1 68 ? 7.491 -6.948 -23.181 1.00 97.69 68 VAL A O 1
ATOM 509 N N . PHE A 1 69 ? 7.19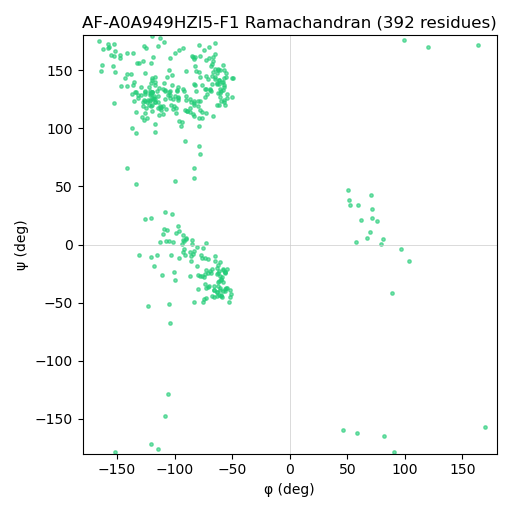4 -6.756 -25.408 1.00 97.56 69 PHE A N 1
ATOM 510 C CA . PHE A 1 69 ? 5.756 -6.486 -25.382 1.00 97.56 69 PHE A CA 1
ATOM 511 C C . PHE A 1 69 ? 5.018 -7.603 -26.122 1.00 97.56 69 PHE A C 1
ATOM 513 O O . PHE A 1 69 ? 5.191 -7.751 -27.332 1.00 97.56 69 PHE A O 1
ATOM 520 N N . ASP A 1 70 ? 4.169 -8.343 -25.411 1.00 96.06 70 ASP A N 1
ATOM 521 C CA . ASP A 1 70 ? 3.288 -9.361 -26.004 1.00 96.06 70 ASP A CA 1
ATOM 522 C C . ASP A 1 70 ? 1.897 -8.796 -26.365 1.00 96.06 70 ASP A C 1
ATOM 524 O O . ASP A 1 70 ? 1.079 -9.488 -26.973 1.00 96.06 70 ASP A O 1
ATOM 528 N N . GLY A 1 71 ? 1.622 -7.540 -25.991 1.00 94.12 71 GLY A N 1
ATOM 529 C CA . GLY A 1 71 ? 0.408 -6.784 -26.322 1.00 94.12 71 GLY A CA 1
ATOM 530 C C . GLY A 1 71 ? 0.695 -5.494 -27.100 1.00 94.12 71 GLY A C 1
ATOM 531 O O . GLY A 1 71 ? 1.829 -5.233 -27.518 1.00 94.12 71 GLY A O 1
ATOM 532 N N . ALA A 1 72 ? -0.336 -4.667 -27.297 1.00 95.94 72 ALA A N 1
ATOM 533 C CA . ALA A 1 72 ? -0.171 -3.350 -27.911 1.00 95.94 72 ALA A CA 1
ATOM 534 C C . ALA A 1 72 ? 0.646 -2.417 -27.001 1.00 95.94 72 ALA A C 1
ATOM 536 O O . ALA A 1 72 ? 0.582 -2.522 -25.776 1.00 95.94 72 ALA A O 1
ATOM 537 N N . HIS A 1 73 ? 1.418 -1.502 -27.588 1.00 96.75 73 HIS A N 1
ATOM 538 C CA . HIS A 1 73 ? 2.189 -0.506 -26.844 1.00 96.75 73 HIS A CA 1
ATOM 539 C C . HIS A 1 73 ? 2.071 0.864 -27.518 1.00 96.75 73 HIS A C 1
ATOM 541 O O . HIS A 1 73 ? 2.737 1.138 -28.513 1.00 96.75 73 HIS A O 1
ATOM 547 N N . ASP A 1 74 ? 1.203 1.719 -26.977 1.00 97.38 74 ASP A N 1
ATOM 548 C CA . ASP A 1 74 ? 0.814 2.974 -27.626 1.00 97.38 74 ASP A CA 1
ATOM 549 C C . ASP A 1 74 ? 1.194 4.202 -26.784 1.00 97.38 74 ASP A C 1
ATOM 551 O O . ASP A 1 74 ? 0.795 4.340 -25.623 1.00 97.38 74 ASP A O 1
ATOM 555 N N . SER A 1 75 ? 1.934 5.124 -27.401 1.00 97.12 75 SER A N 1
ATOM 556 C CA . SER A 1 75 ? 2.151 6.492 -26.908 1.00 97.12 75 SER A CA 1
ATOM 557 C C . SER A 1 75 ? 0.987 7.411 -27.309 1.00 97.12 75 SER A C 1
ATOM 559 O O . SER A 1 75 ? 0.271 7.140 -28.275 1.00 97.12 75 SER A O 1
ATOM 561 N N . GLY A 1 76 ? 0.819 8.541 -26.620 1.00 95.88 76 GLY A N 1
ATOM 562 C CA . GLY A 1 76 ? -0.208 9.540 -26.947 1.00 95.88 76 GLY A CA 1
ATOM 563 C C . GLY A 1 76 ? -1.647 9.113 -26.628 1.00 95.88 76 GLY A C 1
ATOM 564 O O . GLY A 1 76 ? -2.594 9.631 -27.225 1.00 95.88 76 GLY A O 1
ATOM 565 N N . ALA A 1 77 ? -1.830 8.162 -25.709 1.00 94.62 77 ALA A N 1
ATOM 566 C CA . ALA A 1 77 ? -3.143 7.796 -25.191 1.00 94.62 77 ALA A CA 1
ATOM 567 C C . ALA A 1 77 ? -3.789 8.958 -24.404 1.00 94.62 77 ALA A C 1
ATOM 569 O O . ALA A 1 77 ? -3.135 9.913 -23.991 1.00 94.62 77 ALA A O 1
ATOM 570 N N . ASN A 1 78 ? -5.101 8.891 -24.165 1.00 91.12 78 ASN A N 1
ATOM 571 C CA . ASN A 1 78 ? -5.756 9.875 -23.299 1.00 91.12 78 ASN A CA 1
ATOM 572 C C . ASN A 1 78 ? -5.354 9.663 -21.834 1.00 91.12 78 ASN A C 1
ATOM 574 O O . ASN A 1 78 ? -5.321 8.522 -21.367 1.00 91.12 78 ASN A O 1
ATOM 578 N N . THR A 1 79 ? -5.178 10.763 -21.098 1.00 88.19 79 THR A N 1
ATOM 579 C CA . THR A 1 79 ? -5.008 10.708 -19.642 1.00 88.19 79 THR A CA 1
ATOM 580 C C . THR A 1 79 ? -6.274 10.187 -18.965 1.00 88.19 79 THR A C 1
ATOM 582 O O . THR A 1 79 ? -7.401 10.493 -19.369 1.00 88.19 79 THR A O 1
ATOM 585 N N . MET A 1 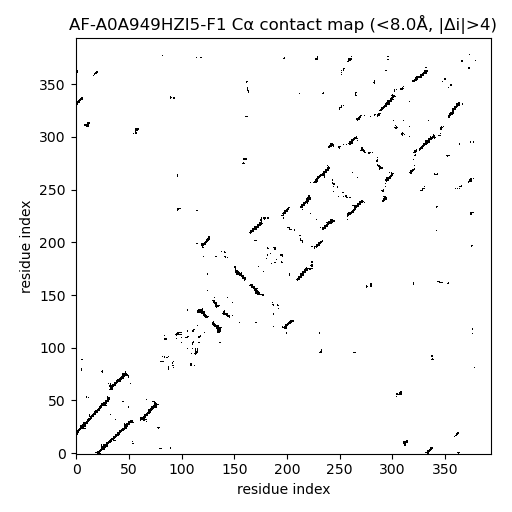80 ? -6.096 9.412 -17.898 1.00 86.19 80 MET A N 1
ATOM 586 C CA . MET A 1 80 ? -7.175 8.947 -17.031 1.00 86.19 80 MET A CA 1
ATOM 587 C C . MET A 1 80 ? -7.074 9.640 -15.677 1.00 86.19 80 MET A C 1
ATOM 589 O O . MET A 1 80 ? -6.147 9.409 -14.908 1.00 86.19 80 MET A O 1
ATOM 593 N N . ASN A 1 81 ? -8.043 10.497 -15.383 1.00 79.94 81 ASN A N 1
ATOM 594 C CA . ASN A 1 81 ? -8.006 11.375 -14.220 1.00 79.94 81 ASN A CA 1
ATOM 595 C C . ASN A 1 81 ? -9.026 10.946 -13.162 1.00 79.94 81 ASN A C 1
ATOM 597 O O . ASN A 1 81 ? -10.170 10.629 -13.496 1.00 79.94 81 ASN A O 1
ATOM 601 N N . LEU A 1 82 ? -8.635 10.994 -11.883 1.00 73.69 82 LEU A N 1
ATOM 602 C CA . LEU A 1 82 ? -9.590 10.868 -10.782 1.00 73.69 82 LEU A CA 1
ATOM 603 C C . LEU A 1 82 ? -10.435 12.148 -10.679 1.00 73.69 82 LEU A C 1
ATOM 605 O O . LEU A 1 82 ? -9.868 13.248 -10.635 1.00 73.69 82 LEU A O 1
ATOM 609 N N . PRO A 1 83 ? -11.774 12.041 -10.632 1.00 66.00 83 PRO A N 1
ATOM 610 C CA . PRO A 1 83 ? -12.659 13.196 -10.562 1.00 66.00 83 PRO A CA 1
ATOM 611 C C . PRO A 1 83 ? -12.709 13.763 -9.133 1.00 66.00 83 PRO A C 1
ATOM 613 O O . PRO A 1 83 ? -13.674 13.553 -8.408 1.00 66.00 83 PRO A O 1
ATOM 616 N N . ILE A 1 84 ? -11.676 14.512 -8.735 1.00 70.12 84 ILE A N 1
ATOM 617 C CA . ILE A 1 84 ? -11.547 15.093 -7.381 1.00 70.12 84 ILE A CA 1
ATOM 618 C C . ILE A 1 84 ? -11.995 16.561 -7.255 1.00 70.12 84 ILE A C 1
ATOM 620 O O . ILE A 1 84 ? -11.713 17.244 -6.274 1.00 70.12 84 ILE A O 1
ATOM 624 N N . GLY A 1 85 ? -12.739 17.055 -8.248 1.00 60.91 85 GLY A N 1
ATOM 625 C CA . GLY A 1 85 ? -13.479 18.320 -8.180 1.00 60.91 85 GLY A CA 1
ATOM 626 C C . GLY A 1 85 ? -12.726 19.577 -8.609 1.00 60.91 85 GLY A C 1
ATOM 627 O O . GLY A 1 85 ? -13.295 20.404 -9.314 1.00 60.91 85 GLY A O 1
ATOM 628 N N . THR A 1 86 ? -11.457 19.735 -8.231 1.00 57.59 86 THR A N 1
ATOM 629 C CA . THR A 1 86 ? -10.722 20.995 -8.469 1.00 57.59 86 THR A CA 1
ATOM 630 C C . THR A 1 86 ? -9.711 20.892 -9.612 1.00 57.59 86 THR A C 1
ATOM 632 O O . THR A 1 86 ? -9.732 21.715 -10.526 1.00 57.59 86 THR A O 1
ATOM 635 N N . ASN A 1 87 ? -8.843 19.881 -9.589 1.00 69.19 87 ASN A N 1
ATOM 636 C CA . ASN A 1 87 ? -7.941 19.460 -10.666 1.00 69.19 87 ASN A CA 1
ATOM 637 C C . ASN A 1 87 ? -7.397 18.054 -10.334 1.00 69.19 87 ASN A C 1
ATOM 639 O O . ASN A 1 87 ? -7.675 17.545 -9.258 1.00 69.19 87 ASN A O 1
ATOM 643 N N . SER A 1 88 ? -6.627 17.428 -11.225 1.00 71.75 88 SER A N 1
ATOM 644 C CA . SER A 1 88 ? -6.039 16.092 -10.997 1.00 71.75 88 SER A CA 1
ATOM 645 C C . SER A 1 88 ? -4.524 16.145 -10.778 1.00 71.75 88 SER A C 1
ATOM 647 O O . SER A 1 88 ? -3.813 15.195 -11.112 1.00 71.75 88 SER A O 1
ATOM 649 N N . SER A 1 89 ? -4.013 17.268 -10.250 1.00 82.19 89 SER A N 1
ATOM 650 C CA . SER A 1 89 ? -2.593 17.374 -9.920 1.00 82.19 89 SER A CA 1
ATOM 651 C C . SER A 1 89 ? -2.227 16.342 -8.850 1.00 82.19 89 SER A C 1
ATOM 653 O O . SER A 1 89 ? -3.060 16.019 -8.001 1.00 82.19 89 SER A O 1
ATOM 655 N N . PRO A 1 90 ? -0.975 15.864 -8.824 1.00 82.50 90 PRO A N 1
ATOM 656 C CA . PRO A 1 90 ? -0.514 14.947 -7.786 1.00 82.50 90 PRO A CA 1
ATOM 657 C C . PRO A 1 90 ? -0.818 15.437 -6.365 1.00 82.50 90 PRO A C 1
ATOM 659 O O . PRO A 1 90 ? -1.323 14.677 -5.551 1.00 82.50 90 PRO A O 1
ATOM 662 N N . SER A 1 91 ? -0.613 16.728 -6.089 1.00 83.12 91 SER A N 1
ATOM 663 C CA . SER A 1 91 ? -0.940 17.335 -4.792 1.00 83.12 91 SER A CA 1
ATOM 664 C C . SER A 1 91 ? -2.438 17.357 -4.477 1.00 83.12 91 SER A C 1
ATOM 666 O O . SER A 1 91 ? -2.825 17.194 -3.328 1.00 83.12 91 SER A O 1
ATOM 668 N N . ALA A 1 92 ? -3.299 17.558 -5.477 1.00 81.88 92 ALA A N 1
ATOM 669 C CA . ALA A 1 92 ? -4.740 17.517 -5.263 1.00 81.88 92 ALA A CA 1
ATOM 670 C C . ALA A 1 92 ? -5.216 16.085 -4.996 1.00 81.88 92 ALA A C 1
ATOM 672 O O . ALA A 1 92 ? -6.112 15.887 -4.181 1.00 81.88 92 ALA A O 1
ATOM 673 N N . VAL A 1 93 ? -4.613 15.090 -5.657 1.00 84.19 93 VAL A N 1
ATOM 674 C CA . VAL A 1 93 ? -4.947 13.681 -5.423 1.00 84.19 93 VAL A CA 1
ATOM 675 C C . VAL A 1 93 ? -4.413 13.193 -4.084 1.00 84.19 93 VAL A C 1
ATOM 677 O O . VAL A 1 93 ? -5.117 12.462 -3.407 1.00 84.19 93 VAL A O 1
ATOM 680 N N . GLU A 1 94 ? -3.227 13.621 -3.664 1.00 91.06 94 GLU A N 1
ATOM 681 C CA . GLU A 1 94 ? -2.692 13.315 -2.331 1.00 91.06 94 GLU A CA 1
ATOM 682 C C . GLU A 1 94 ? -3.653 13.759 -1.216 1.00 91.06 94 GLU A C 1
ATOM 684 O O . GLU A 1 94 ? -3.903 13.005 -0.276 1.00 91.06 94 GLU A O 1
ATOM 689 N N . ALA A 1 95 ? -4.311 14.910 -1.388 1.00 89.31 95 ALA A N 1
ATOM 690 C CA . ALA A 1 95 ? -5.261 15.424 -0.410 1.00 89.31 95 ALA A CA 1
ATOM 691 C C . ALA A 1 95 ? -6.432 14.466 -0.113 1.00 89.31 95 ALA A C 1
ATOM 693 O O . ALA A 1 95 ? -7.024 14.571 0.957 1.00 89.31 95 ALA A O 1
ATOM 694 N N . ILE A 1 96 ? -6.771 13.502 -0.980 1.00 91.44 96 ILE A N 1
ATOM 695 C CA . ILE A 1 96 ? -7.836 12.527 -0.672 1.00 91.44 96 ILE A CA 1
ATOM 696 C C . ILE A 1 96 ? -7.499 11.654 0.547 1.00 91.44 96 ILE A C 1
ATOM 698 O O . ILE A 1 96 ? -8.416 11.148 1.199 1.00 91.44 96 ILE A O 1
ATOM 702 N N . LEU A 1 97 ? -6.205 11.481 0.849 1.00 93.88 97 LEU A N 1
ATOM 703 C CA . LEU A 1 97 ? -5.734 10.743 2.017 1.00 93.88 97 LEU A CA 1
ATOM 704 C C . LEU A 1 97 ? -5.798 11.553 3.297 1.00 93.88 97 LEU A C 1
ATOM 706 O O . LEU A 1 97 ? -5.877 10.969 4.365 1.00 93.88 97 LEU A O 1
ATOM 710 N N . GLN A 1 98 ? -5.738 12.877 3.202 1.00 94.88 98 GLN A N 1
ATOM 711 C CA . GLN A 1 98 ? -5.592 13.733 4.368 1.00 94.88 98 GLN A CA 1
ATOM 712 C C . GLN A 1 98 ? -6.925 13.914 5.098 1.00 94.88 98 GLN A C 1
ATOM 714 O O . GLN A 1 98 ? -7.987 13.978 4.467 1.00 94.88 98 GLN A O 1
ATOM 719 N N . ILE A 1 99 ? -6.863 14.087 6.422 1.00 95.44 99 ILE A N 1
ATOM 720 C CA . ILE A 1 99 ? -8.027 14.474 7.230 1.00 95.44 99 ILE A CA 1
ATOM 721 C C . ILE A 1 99 ? -8.570 15.814 6.690 1.00 95.44 99 ILE A C 1
ATOM 723 O O . ILE A 1 99 ? -7.778 16.731 6.437 1.00 95.44 99 ILE A O 1
ATOM 727 N N . PRO A 1 100 ? -9.895 15.957 6.480 1.00 93.25 100 PRO A N 1
ATOM 728 C CA . PRO A 1 100 ? -10.466 17.194 5.965 1.00 93.25 100 PRO A CA 1
ATOM 729 C C . PRO A 1 100 ? -10.120 18.394 6.866 1.00 93.25 100 PRO A C 1
ATOM 731 O O . PRO A 1 100 ? -10.262 18.303 8.087 1.00 93.25 100 PRO A O 1
ATOM 734 N N . PRO A 1 101 ? -9.719 19.547 6.300 1.00 92.38 101 PRO A N 1
ATOM 735 C CA . PRO A 1 101 ? -9.598 20.785 7.063 1.00 92.38 101 PRO A CA 1
ATOM 736 C C . PRO A 1 101 ? -10.924 21.159 7.742 1.00 92.38 101 PRO A C 1
ATOM 738 O O . PRO A 1 101 ? -11.994 20.930 7.182 1.00 92.38 101 PRO A O 1
ATOM 741 N N . ASN A 1 102 ? -10.866 21.835 8.895 1.00 88.12 102 ASN A N 1
ATOM 742 C CA . ASN A 1 102 ? -12.049 22.190 9.703 1.00 88.12 102 ASN A CA 1
ATOM 743 C C . ASN A 1 102 ? -13.157 22.962 8.950 1.00 88.12 102 ASN A C 1
ATOM 745 O O . ASN A 1 102 ? -14.296 23.010 9.409 1.00 88.12 102 ASN A O 1
ATOM 749 N N . ASN A 1 103 ? -12.834 23.612 7.830 1.00 89.69 103 ASN A N 1
ATOM 750 C CA . ASN A 1 103 ? -13.762 24.384 7.002 1.00 89.69 103 ASN A CA 1
ATOM 751 C C . ASN A 1 103 ? -14.175 23.678 5.695 1.00 89.69 103 ASN A C 1
ATOM 753 O O . ASN A 1 103 ? -14.899 24.273 4.894 1.00 89.69 103 ASN A O 1
ATOM 757 N N . GLU A 1 104 ? -13.733 22.442 5.455 1.00 91.50 104 GLU A N 1
ATOM 758 C CA . GLU A 1 104 ? -14.120 21.663 4.280 1.00 91.50 104 GLU A CA 1
ATOM 759 C C . GLU A 1 104 ? -15.420 20.898 4.558 1.00 91.50 104 GLU A C 1
ATOM 76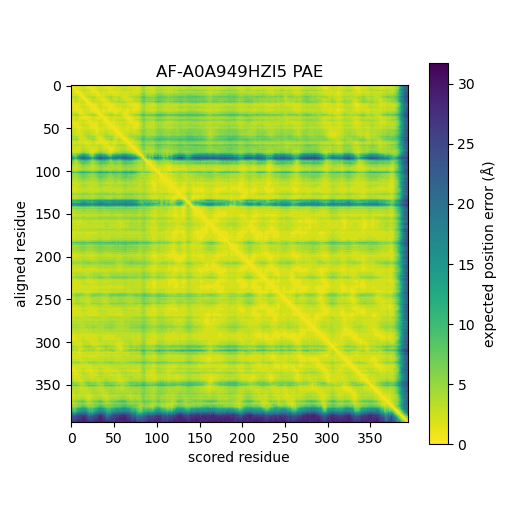1 O O . GLU A 1 104 ? -15.496 20.038 5.432 1.00 91.50 104 GLU A O 1
ATOM 766 N N . SER A 1 105 ? -16.477 21.201 3.799 1.00 90.38 105 SER A N 1
ATOM 767 C CA . SER A 1 105 ? -17.727 20.443 3.903 1.00 90.38 105 SER A CA 1
ATOM 768 C C . SER A 1 105 ? -17.536 19.019 3.362 1.00 90.38 105 SER A C 1
ATOM 770 O O . SER A 1 105 ? -17.071 18.892 2.222 1.00 90.38 105 SER A O 1
ATOM 772 N N . PRO A 1 106 ? -18.007 17.966 4.064 1.00 90.12 106 PRO A N 1
ATOM 773 C CA . PRO A 1 106 ? -18.030 16.596 3.536 1.00 90.12 106 PRO A CA 1
ATOM 774 C C . PRO A 1 106 ? -18.823 16.451 2.227 1.00 90.12 106 PRO A C 1
ATOM 776 O O . PRO A 1 106 ? -18.582 15.533 1.454 1.00 90.12 106 PRO A O 1
ATOM 779 N N . ASN A 1 107 ? -19.737 17.386 1.942 1.00 90.06 107 ASN A N 1
ATOM 780 C CA . ASN A 1 107 ? -20.537 17.406 0.715 1.00 90.06 107 ASN A CA 1
ATOM 781 C C . ASN A 1 107 ? -19.907 18.227 -0.422 1.00 90.06 107 ASN A C 1
ATOM 783 O O . ASN A 1 107 ? -20.475 18.285 -1.512 1.00 90.06 107 ASN A O 1
ATOM 787 N N . SER A 1 108 ? -18.772 18.891 -0.184 1.00 90.00 108 SER A N 1
ATOM 788 C CA . SER A 1 108 ? -18.011 19.544 -1.253 1.00 90.00 108 SER A CA 1
ATOM 789 C C . SER A 1 108 ? -17.424 18.501 -2.209 1.00 90.00 108 SER A C 1
ATOM 791 O O . SER A 1 108 ? -17.298 17.331 -1.853 1.00 90.00 108 SER A O 1
ATOM 793 N N . GLN A 1 109 ? -17.030 18.910 -3.420 1.00 86.81 109 GLN A N 1
ATOM 794 C CA . GLN A 1 109 ? -16.448 17.969 -4.383 1.00 86.81 109 GLN A CA 1
ATOM 795 C C . GLN A 1 109 ? -15.199 17.264 -3.831 1.00 86.81 109 GLN A C 1
ATOM 797 O O . GLN A 1 109 ? -15.067 16.067 -4.040 1.00 86.81 109 GLN A O 1
ATOM 802 N N . MET A 1 110 ? -14.328 17.974 -3.099 1.00 87.38 110 MET A N 1
ATOM 803 C CA . MET A 1 110 ? -13.167 17.370 -2.429 1.00 87.38 110 MET A CA 1
ATOM 804 C C . MET A 1 110 ? -13.592 16.533 -1.218 1.00 87.38 110 MET A C 1
ATOM 806 O O . MET A 1 110 ? -13.171 15.389 -1.093 1.00 87.38 110 MET A O 1
ATOM 810 N N . GLY A 1 111 ? -14.486 17.058 -0.372 1.00 90.25 111 GLY A N 1
ATOM 811 C CA . GLY A 1 111 ? -14.972 16.358 0.818 1.00 90.25 111 GLY A CA 1
ATOM 812 C C . GLY A 1 111 ? -15.566 14.983 0.504 1.00 90.25 111 GLY A C 1
ATOM 813 O O . GLY A 1 111 ? -15.306 14.030 1.232 1.00 90.25 111 GLY A O 1
ATOM 814 N N . GLN A 1 112 ? -16.266 14.843 -0.624 1.00 88.94 112 GLN A N 1
ATOM 815 C CA . GLN A 1 112 ? -16.806 13.559 -1.078 1.00 88.94 112 GLN A CA 1
ATOM 816 C C . GLN A 1 112 ? -15.727 12.548 -1.482 1.00 88.94 112 GLN A C 1
ATOM 818 O O . GLN A 1 112 ? -16.016 11.358 -1.513 1.00 88.94 112 GLN A O 1
ATOM 823 N N . GLN A 1 113 ? -14.510 12.990 -1.810 1.00 88.88 113 GLN A N 1
ATOM 824 C CA . GLN A 1 113 ? -13.397 12.121 -2.211 1.00 88.88 113 GLN A CA 1
ATOM 825 C C . GLN A 1 113 ? -12.442 11.781 -1.064 1.00 88.88 113 GLN A C 1
ATOM 827 O O . GLN A 1 113 ? -11.619 10.885 -1.215 1.00 88.88 113 GLN A O 1
ATOM 832 N N . ARG A 1 114 ? -12.547 12.467 0.079 1.00 92.00 114 ARG A N 1
ATOM 833 C CA . ARG A 1 114 ? -11.733 12.185 1.266 1.00 92.00 114 ARG A CA 1
ATOM 834 C C . ARG A 1 114 ? -12.019 10.772 1.753 1.00 92.00 114 ARG A C 1
ATOM 836 O O . ARG A 1 114 ? -13.145 10.483 2.159 1.00 92.00 114 ARG A O 1
ATOM 843 N N . LEU A 1 115 ? -11.000 9.922 1.794 1.00 94.31 115 LEU A N 1
ATOM 844 C CA . LEU A 1 115 ? -11.141 8.549 2.286 1.00 94.31 115 LEU A CA 1
ATOM 845 C C . LEU A 1 115 ? -11.564 8.529 3.759 1.00 94.31 115 LEU A C 1
ATOM 847 O O . LEU A 1 115 ? -12.377 7.695 4.142 1.00 94.31 115 LEU A O 1
ATOM 851 N N . TYR A 1 116 ? -11.130 9.525 4.538 1.00 95.25 116 TYR A N 1
ATOM 852 C CA . TYR A 1 116 ? -11.644 9.800 5.882 1.00 95.25 116 TYR A CA 1
ATOM 853 C C . TYR A 1 116 ? -13.178 9.908 5.916 1.00 95.25 116 TYR A C 1
ATOM 855 O O . TYR A 1 116 ? -13.823 9.326 6.779 1.00 95.25 116 TYR A O 1
ATOM 863 N N . ASN A 1 117 ? -13.788 10.625 4.964 1.00 93.50 117 ASN A N 1
ATOM 864 C CA . ASN A 1 117 ? -15.238 10.819 4.952 1.00 93.50 117 ASN A CA 1
ATOM 865 C C . ASN A 1 117 ? -16.000 9.580 4.459 1.00 93.50 117 ASN A C 1
ATOM 867 O O . ASN A 1 117 ? -17.162 9.405 4.828 1.00 93.50 117 ASN A O 1
ATOM 871 N N . GLN A 1 118 ? -15.368 8.753 3.619 1.00 93.38 118 GLN A N 1
ATOM 872 C CA . GLN A 1 118 ? -15.979 7.562 3.024 1.00 93.38 118 GLN A CA 1
ATOM 873 C C . GLN A 1 118 ? -15.860 6.306 3.899 1.00 93.38 118 GLN A C 1
ATOM 875 O O . GLN A 1 118 ? -16.695 5.415 3.769 1.00 93.38 118 GLN A O 1
ATOM 880 N N . ALA A 1 119 ? -14.836 6.219 4.753 1.00 95.44 119 ALA A N 1
ATOM 881 C CA . ALA A 1 119 ? -14.565 5.034 5.562 1.00 95.44 119 ALA A CA 1
ATOM 882 C C . ALA A 1 119 ? -15.697 4.715 6.547 1.00 95.44 119 ALA A C 1
ATOM 884 O O . ALA A 1 119 ? -16.363 5.614 7.049 1.00 95.44 119 ALA A O 1
ATOM 885 N N . ASP A 1 120 ? -15.881 3.436 6.869 1.00 96.06 120 ASP A N 1
ATOM 886 C CA . ASP A 1 120 ? -16.884 2.967 7.828 1.00 96.06 120 ASP A CA 1
ATOM 887 C C . ASP A 1 120 ? -16.430 3.149 9.277 1.00 96.06 120 ASP A C 1
ATOM 889 O O . ASP A 1 120 ? -17.241 3.498 10.136 1.00 96.06 120 ASP A O 1
ATOM 893 N N . LEU A 1 121 ? -15.143 2.910 9.534 1.00 96.50 121 LEU A N 1
ATOM 894 C CA . LEU A 1 121 ? -14.477 3.079 10.822 1.00 96.50 121 LEU A CA 1
ATOM 895 C C . LEU A 1 121 ? -13.325 4.072 10.673 1.00 96.50 121 LEU A C 1
ATOM 897 O O . LEU A 1 121 ? -12.497 3.934 9.776 1.00 96.50 121 LEU A O 1
ATOM 901 N N . ILE A 1 122 ? -13.248 5.036 11.582 1.00 97.94 122 ILE A N 1
ATOM 902 C CA . ILE A 1 122 ? -12.154 6.001 11.686 1.00 97.94 122 ILE A CA 1
ATOM 903 C C . ILE A 1 122 ? -11.439 5.762 13.015 1.00 97.94 122 ILE A C 1
ATOM 905 O O . ILE A 1 122 ? -12.095 5.647 14.052 1.00 97.94 122 ILE A O 1
ATOM 909 N N . ILE A 1 123 ? -10.108 5.682 12.975 1.00 98.44 123 ILE A N 1
ATOM 910 C CA . ILE A 1 123 ? -9.226 5.568 14.141 1.00 98.44 123 ILE A CA 1
ATOM 911 C C . ILE A 1 123 ? -8.160 6.660 14.046 1.00 98.44 123 ILE A C 1
ATOM 913 O O . ILE A 1 123 ? -7.367 6.686 13.104 1.00 98.44 123 ILE A O 1
ATOM 917 N N . LEU A 1 124 ? -8.129 7.542 15.038 1.00 98.44 124 LEU A N 1
ATOM 918 C CA . LEU A 1 124 ? -7.151 8.614 15.175 1.00 98.44 124 LEU A CA 1
ATOM 919 C C . LEU A 1 124 ? -6.362 8.390 16.462 1.00 98.44 124 LEU A C 1
ATOM 921 O O . LEU A 1 124 ? -6.942 8.237 17.538 1.00 98.44 124 LEU A O 1
ATOM 925 N N . VAL A 1 125 ? -5.038 8.350 16.356 1.00 98.62 125 VAL A N 1
ATOM 926 C CA . VAL A 1 125 ? -4.154 8.107 17.500 1.00 98.62 125 VAL A CA 1
ATOM 927 C C . VAL A 1 125 ? -3.408 9.387 17.837 1.00 98.62 125 VAL A C 1
ATOM 929 O O . VAL A 1 125 ? -2.661 9.902 17.015 1.00 98.62 125 VAL A O 1
ATOM 932 N N . TYR A 1 126 ? -3.601 9.890 19.051 1.00 98.44 126 TYR A N 1
ATOM 933 C CA . TYR A 1 126 ? -2.920 11.065 19.589 1.00 98.44 126 TYR A CA 1
ATOM 934 C C . TYR A 1 126 ? -1.920 10.654 20.674 1.00 98.44 126 TYR A C 1
ATOM 936 O O . TYR A 1 126 ? -1.841 9.488 21.066 1.00 98.44 126 TYR A O 1
ATOM 944 N N . ASP A 1 127 ? -1.139 11.615 21.173 1.00 97.69 127 ASP A N 1
ATOM 945 C CA . ASP A 1 127 ? -0.114 11.354 22.194 1.00 97.69 127 ASP A CA 1
ATOM 946 C C . ASP A 1 127 ? -0.702 10.808 23.506 1.00 97.69 127 ASP A C 1
ATOM 948 O O . ASP A 1 127 ? -0.049 10.042 24.215 1.00 97.69 127 ASP A O 1
ATOM 952 N N . ASP A 1 128 ? -1.932 11.201 23.842 1.00 96.69 128 ASP A N 1
ATOM 953 C CA . ASP A 1 128 ? -2.572 10.941 25.132 1.00 96.69 128 ASP A CA 1
ATOM 954 C C . ASP A 1 128 ? -3.877 10.132 25.046 1.00 96.69 128 ASP A C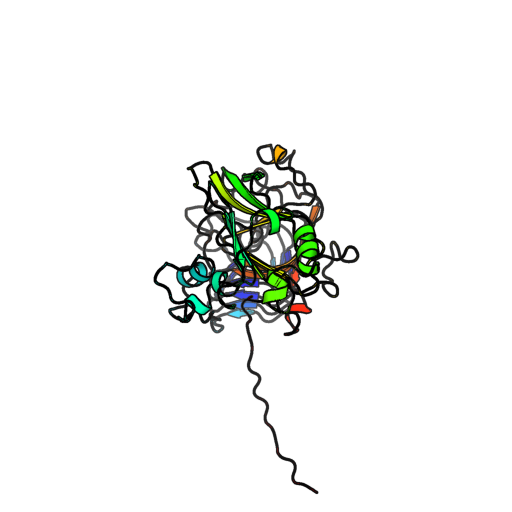 1
ATOM 956 O O . ASP A 1 128 ? -4.375 9.675 26.078 1.00 96.69 128 ASP A O 1
ATOM 960 N N . HIS A 1 129 ? -4.432 9.924 23.849 1.00 96.88 129 HIS A N 1
ATOM 961 C CA . HIS A 1 129 ? -5.677 9.179 23.659 1.00 96.88 129 HIS A CA 1
ATOM 962 C C . HIS A 1 129 ? -5.817 8.590 22.248 1.00 96.88 129 HIS A C 1
ATOM 964 O O . HIS A 1 129 ? -5.052 8.891 21.334 1.00 96.88 129 HIS A O 1
ATOM 970 N N . VAL A 1 130 ? -6.825 7.733 22.085 1.00 98.38 130 VAL A N 1
ATOM 971 C CA . VAL A 1 130 ? -7.271 7.206 20.792 1.00 98.38 130 VAL A CA 1
ATOM 972 C C . VAL A 1 130 ? -8.732 7.583 20.615 1.00 98.38 130 VAL A C 1
ATOM 974 O O . VAL A 1 130 ? -9.560 7.222 21.455 1.00 98.38 130 VAL A O 1
ATOM 977 N N . ASP A 1 131 ? -9.032 8.255 19.511 1.00 97.50 131 ASP A N 1
ATOM 978 C CA . ASP A 1 131 ? -10.392 8.525 19.067 1.00 97.50 131 ASP A CA 1
ATOM 979 C C . ASP A 1 131 ? -10.794 7.484 18.023 1.00 97.50 131 ASP A C 1
ATOM 981 O O . ASP A 1 131 ? -10.107 7.279 17.023 1.00 97.50 131 ASP A O 1
ATOM 985 N N . ALA A 1 132 ? -11.920 6.812 18.255 1.00 97.31 132 ALA A N 1
ATOM 986 C CA . ALA A 1 132 ? -12.481 5.856 17.313 1.00 97.31 132 ALA A CA 1
ATOM 987 C C . ALA A 1 132 ? -13.983 6.090 17.157 1.00 97.31 132 ALA A C 1
ATOM 989 O O . ALA A 1 132 ? -14.711 6.208 18.144 1.00 97.31 132 ALA A O 1
ATOM 990 N N . HIS A 1 133 ? -14.467 6.154 15.921 1.00 95.62 133 HIS A N 1
ATOM 991 C CA . HIS A 1 133 ? -15.883 6.385 15.640 1.00 95.62 133 HIS A CA 1
ATOM 992 C C . HIS A 1 133 ? -16.280 5.890 14.248 1.00 95.62 133 HIS A C 1
ATOM 994 O O . HIS A 1 133 ? -15.439 5.527 13.424 1.00 95.62 133 HIS A O 1
ATOM 1000 N N . GLY A 1 134 ? -17.587 5.850 13.991 1.00 93.38 134 GLY A N 1
ATOM 1001 C CA . GLY A 1 134 ? -18.102 5.517 12.669 1.00 93.38 134 GLY A CA 1
ATOM 1002 C C . GLY A 1 134 ? -17.852 6.609 11.625 1.00 93.38 134 GLY A C 1
ATOM 1003 O O . GLY A 1 134 ? -17.627 7.779 11.937 1.00 93.38 134 GLY A O 1
ATOM 1004 N N . GLY A 1 135 ? -17.932 6.212 10.362 1.00 85.31 135 GLY A N 1
ATOM 1005 C CA . GLY A 1 135 ? -17.713 7.059 9.196 1.00 85.31 135 GLY A CA 1
ATOM 1006 C C . GLY A 1 135 ? -18.562 8.321 9.112 1.00 85.31 135 GLY A C 1
ATOM 1007 O O . GLY A 1 135 ? -19.745 8.325 9.468 1.00 85.31 135 GLY A O 1
ATOM 1008 N N . VAL A 1 136 ? -17.996 9.381 8.529 1.00 81.25 136 VAL A N 1
ATOM 1009 C CA . VAL A 1 136 ? -18.693 10.662 8.306 1.00 81.25 136 VAL A CA 1
ATOM 1010 C C . VAL A 1 136 ? -19.884 10.501 7.360 1.00 81.25 136 VAL A C 1
ATOM 1012 O O . VAL A 1 136 ? -20.955 11.046 7.633 1.00 81.25 136 VAL A O 1
ATOM 1015 N N . ALA A 1 137 ? -19.742 9.701 6.295 1.00 78.06 137 ALA A N 1
ATOM 1016 C CA . ALA A 1 137 ? -20.831 9.377 5.368 1.00 78.06 137 ALA A CA 1
ATOM 1017 C C . ALA A 1 137 ? -22.055 8.751 6.066 1.00 78.06 137 ALA A C 1
ATOM 1019 O O . ALA A 1 137 ? -23.178 8.884 5.583 1.00 78.06 137 ALA A O 1
ATOM 1020 N N . ASN A 1 1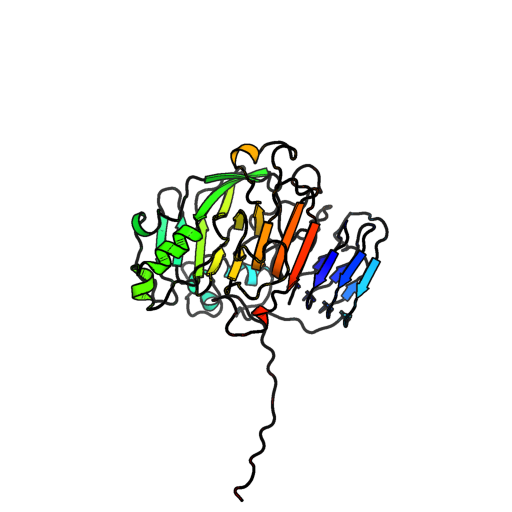38 ? -21.849 8.145 7.238 1.00 74.88 138 ASN A N 1
ATOM 1021 C CA . ASN A 1 138 ? -22.880 7.523 8.064 1.00 74.88 138 ASN A CA 1
ATOM 1022 C C . ASN A 1 138 ? -23.284 8.409 9.261 1.00 74.88 138 ASN A C 1
ATOM 1024 O O . ASN A 1 138 ? -23.709 7.910 10.302 1.00 74.88 138 ASN A O 1
ATOM 1028 N N . GLY A 1 139 ? -23.126 9.733 9.143 1.00 75.56 139 GLY A N 1
ATOM 1029 C CA . GLY A 1 139 ? -23.483 10.689 10.195 1.00 75.56 139 GLY A CA 1
ATOM 1030 C C . GLY A 1 139 ? -22.543 10.659 11.404 1.00 75.56 139 GLY A C 1
ATOM 1031 O O . GLY A 1 139 ? -22.992 10.928 12.515 1.00 75.56 139 GLY A O 1
ATOM 1032 N N . ASN A 1 140 ? -21.264 10.325 11.185 1.00 76.50 140 ASN A N 1
ATOM 1033 C CA . ASN A 1 140 ? -20.219 10.084 12.195 1.00 76.50 140 ASN A CA 1
ATOM 1034 C C . ASN A 1 140 ? -20.435 8.839 13.077 1.00 76.50 140 ASN A C 1
ATOM 1036 O O . ASN A 1 140 ? -19.645 8.594 13.987 1.00 76.50 140 ASN A O 1
ATOM 1040 N N . GLY A 1 141 ? -21.470 8.036 12.789 1.00 81.19 141 GLY A N 1
ATOM 1041 C CA . GLY A 1 141 ? -21.782 6.790 13.491 1.00 81.19 141 GLY A CA 1
ATOM 1042 C C . GLY A 1 141 ? -21.729 6.889 15.028 1.00 81.19 141 GLY A C 1
ATOM 1043 O O . GLY A 1 141 ? -21.857 7.970 15.606 1.00 81.19 141 GLY A O 1
ATOM 1044 N N . PRO A 1 142 ? -21.593 5.757 15.736 1.00 89.81 142 PRO A N 1
ATOM 1045 C CA . PRO A 1 142 ? -21.349 5.765 17.173 1.00 89.81 142 PRO A CA 1
ATOM 1046 C C . PRO A 1 142 ? -19.883 6.092 17.491 1.00 89.81 142 PRO A C 1
ATOM 1048 O O . PRO A 1 142 ? -18.973 5.595 16.828 1.00 89.81 142 PRO A O 1
ATOM 1051 N N . ASN A 1 143 ? -19.658 6.832 18.580 1.00 94.25 143 ASN A N 1
ATOM 1052 C CA . ASN A 1 143 ? -18.341 6.914 19.214 1.00 94.25 143 ASN A CA 1
ATOM 1053 C C . ASN A 1 143 ? -18.000 5.569 19.871 1.00 94.25 143 ASN A C 1
ATOM 1055 O O . ASN A 1 143 ? -18.810 5.002 20.616 1.00 94.25 143 ASN A O 1
ATOM 1059 N N . LEU A 1 144 ? -16.789 5.086 19.627 1.00 95.25 144 LEU A N 1
ATOM 1060 C CA . LEU A 1 144 ? -16.232 3.865 20.192 1.00 95.25 144 LEU A CA 1
ATOM 1061 C C . LEU A 1 144 ? -15.258 4.233 21.313 1.00 95.25 144 LEU A C 1
ATOM 1063 O O . LEU A 1 144 ? -14.487 5.181 21.216 1.00 95.25 144 LEU A O 1
ATOM 1067 N N . GLN A 1 145 ? -15.322 3.499 22.416 1.00 95.75 145 GLN A N 1
ATOM 1068 C CA . GLN A 1 145 ? -14.374 3.647 23.514 1.00 95.75 145 GLN A CA 1
ATOM 1069 C C . GLN A 1 145 ? -13.099 2.863 23.203 1.00 95.75 145 GLN A C 1
ATOM 1071 O O . GLN A 1 145 ? -13.133 1.903 22.435 1.00 95.75 145 GLN A O 1
ATOM 1076 N N . TRP A 1 146 ? -11.992 3.179 23.882 1.00 96.94 146 TRP A N 1
ATOM 1077 C CA . TRP A 1 146 ? -10.757 2.396 23.753 1.00 96.94 146 TRP A CA 1
ATOM 1078 C C . TRP A 1 146 ? -10.992 0.892 23.971 1.00 96.94 146 TRP A C 1
ATOM 1080 O O . TRP A 1 146 ? -10.477 0.074 23.221 1.00 96.94 146 TRP A O 1
ATOM 1090 N N . SER A 1 147 ? -11.851 0.511 24.923 1.00 96.00 147 SER A N 1
ATOM 1091 C CA . SER A 1 147 ? -12.217 -0.892 25.170 1.00 96.00 147 SER A CA 1
ATOM 1092 C C . SER A 1 147 ? -12.945 -1.581 24.011 1.00 96.00 147 SER A C 1
ATOM 1094 O O . SER A 1 147 ? -12.998 -2.805 23.988 1.00 96.00 147 SER A O 1
ATOM 1096 N N . ASP A 1 148 ? -13.548 -0.822 23.090 1.00 96.56 148 ASP A N 1
ATOM 1097 C CA . ASP A 1 148 ? -14.198 -1.377 21.901 1.00 96.56 148 ASP A CA 1
ATOM 1098 C C . ASP A 1 148 ? -13.159 -1.754 20.823 1.00 96.56 148 ASP A C 1
ATOM 1100 O O . ASP A 1 148 ? -13.424 -2.662 20.039 1.00 96.56 148 ASP A O 1
ATOM 1104 N N . VAL A 1 149 ? -11.988 -1.097 20.790 1.00 97.69 149 VAL A N 1
ATOM 1105 C CA . VAL A 1 149 ? -10.991 -1.237 19.704 1.00 97.69 149 VAL A CA 1
ATOM 1106 C C . VAL A 1 149 ? -9.637 -1.803 20.142 1.00 97.69 149 VAL A C 1
ATOM 1108 O O . VAL A 1 149 ? -8.894 -2.336 19.323 1.00 97.69 149 VAL A O 1
ATOM 1111 N N . SER A 1 150 ? -9.317 -1.770 21.436 1.00 97.88 150 SER A N 1
ATOM 1112 C CA . SER A 1 150 ? -8.018 -2.195 21.982 1.00 97.88 150 SER A CA 1
ATOM 1113 C C . SER A 1 150 ? -7.706 -3.684 21.820 1.00 97.88 150 SER A C 1
ATOM 1115 O O . SER A 1 150 ? -6.583 -4.109 22.072 1.00 97.88 150 SER A O 1
ATOM 1117 N N . SER A 1 151 ? -8.692 -4.485 21.404 1.00 97.69 151 SER A N 1
ATOM 1118 C CA . SER A 1 151 ? -8.489 -5.891 21.041 1.00 97.69 151 SER A CA 1
ATOM 1119 C C . SER A 1 151 ? -7.767 -6.072 19.704 1.00 97.69 151 SER A C 1
ATOM 1121 O O . SER A 1 151 ? -7.173 -7.124 19.491 1.00 97.69 151 SER A O 1
ATOM 1123 N N . PHE A 1 152 ? -7.800 -5.063 18.828 1.00 98.44 152 PHE A N 1
ATOM 1124 C CA . PHE A 1 152 ? -7.172 -5.105 17.508 1.00 98.44 152 PHE A CA 1
ATOM 1125 C C . PHE A 1 152 ? -6.307 -3.877 17.192 1.00 98.44 152 PHE A C 1
ATOM 1127 O O . PHE A 1 152 ? -5.589 -3.901 16.201 1.00 98.44 152 PHE A O 1
ATOM 1134 N N . VAL A 1 153 ? -6.331 -2.820 18.010 1.00 98.75 153 VAL A N 1
ATOM 1135 C CA . VAL A 1 153 ? -5.440 -1.656 17.875 1.00 98.75 153 VAL A CA 1
ATOM 1136 C C . VAL A 1 153 ? -4.367 -1.687 18.959 1.00 98.75 153 VAL A C 1
ATOM 1138 O O . VAL A 1 153 ? -4.680 -1.764 20.146 1.00 98.75 153 VAL A O 1
ATOM 1141 N N . ASN A 1 154 ? -3.102 -1.554 18.564 1.00 98.56 154 ASN A N 1
ATOM 1142 C CA . ASN A 1 154 ? -1.968 -1.387 19.469 1.00 98.56 154 ASN A CA 1
ATOM 1143 C C . ASN A 1 154 ? -1.153 -0.147 19.080 1.00 98.56 154 ASN A C 1
ATOM 1145 O O . ASN A 1 154 ? -0.689 -0.022 17.951 1.00 98.56 154 ASN A O 1
ATOM 1149 N N . THR A 1 155 ? -0.964 0.765 20.031 1.00 98.06 155 THR A N 1
ATOM 1150 C CA . THR A 1 155 ? -0.242 2.030 19.834 1.00 98.06 155 THR A CA 1
ATOM 1151 C C . THR A 1 155 ? 1.176 2.004 20.408 1.00 98.06 155 THR A C 1
ATOM 1153 O O . THR A 1 155 ? 1.961 2.918 20.162 1.00 98.06 155 THR A O 1
ATOM 1156 N N . ASN A 1 156 ? 1.545 0.966 21.163 1.00 96.81 156 ASN A N 1
ATOM 1157 C CA . ASN A 1 156 ? 2.858 0.836 21.795 1.00 96.81 156 ASN A CA 1
ATOM 1158 C C . ASN A 1 156 ? 3.770 -0.093 20.986 1.00 96.81 156 ASN A C 1
ATOM 1160 O O . ASN A 1 156 ? 4.280 -1.097 21.487 1.00 96.81 156 ASN A O 1
ATOM 1164 N N . VAL A 1 157 ? 3.926 0.236 19.706 1.00 97.69 157 VAL A N 1
ATOM 1165 C CA . VAL A 1 157 ? 4.741 -0.504 18.746 1.00 97.69 157 VAL A CA 1
ATOM 1166 C C . VAL A 1 157 ? 5.667 0.478 18.045 1.00 97.69 157 VAL A C 1
ATOM 1168 O O . VAL A 1 157 ? 5.255 1.570 17.650 1.00 97.69 157 VAL A O 1
ATOM 1171 N N . SER A 1 158 ? 6.933 0.098 17.896 1.00 98.12 158 SER A N 1
ATOM 1172 C CA . SER A 1 158 ? 7.877 0.844 17.070 1.00 98.12 158 SER A CA 1
ATOM 1173 C C . SER A 1 158 ? 8.985 -0.049 16.534 1.00 98.12 158 SER A C 1
ATOM 1175 O O . SER A 1 158 ? 9.329 -1.060 17.145 1.00 98.12 158 SER A O 1
ATOM 1177 N N . PHE A 1 159 ? 9.547 0.346 15.397 1.00 98.75 159 PHE A N 1
ATOM 1178 C CA . PHE A 1 159 ? 10.677 -0.314 14.747 1.00 98.75 159 PHE A CA 1
ATOM 1179 C C . PHE A 1 159 ? 11.468 0.700 13.917 1.00 98.75 159 PHE A C 1
ATOM 1181 O O . PHE A 1 159 ? 10.980 1.788 13.621 1.00 98.75 159 PHE A O 1
ATOM 1188 N N . TYR A 1 160 ? 12.707 0.376 13.563 1.00 98.56 160 TYR A N 1
ATOM 1189 C CA . TYR A 1 160 ? 13.560 1.246 12.761 1.00 98.56 160 TYR A CA 1
ATOM 1190 C C . TYR A 1 160 ? 13.390 0.978 11.264 1.00 98.56 160 TYR A C 1
ATOM 1192 O O . TYR A 1 160 ? 13.611 -0.140 10.796 1.00 98.56 160 TYR A O 1
ATOM 1200 N N . ASP A 1 161 ? 13.061 2.015 10.500 1.00 98.25 161 ASP A N 1
ATOM 1201 C CA . ASP A 1 161 ? 13.084 1.960 9.044 1.00 98.25 161 ASP A CA 1
ATOM 1202 C C . ASP A 1 161 ? 14.476 2.366 8.538 1.00 98.25 161 ASP A C 1
ATOM 1204 O O . ASP A 1 161 ? 14.931 3.501 8.696 1.00 98.25 161 ASP A O 1
ATOM 1208 N N . GLN A 1 162 ? 15.175 1.415 7.918 1.00 96.50 162 GLN A N 1
ATOM 1209 C CA . GLN A 1 162 ? 16.534 1.604 7.403 1.00 96.50 162 GLN A CA 1
ATOM 1210 C C . GLN A 1 162 ? 16.598 2.521 6.172 1.00 96.50 162 GLN A C 1
ATOM 1212 O O . GLN A 1 162 ? 17.653 3.099 5.894 1.00 96.50 162 GLN A O 1
ATOM 1217 N N . ARG A 1 163 ? 15.503 2.639 5.412 1.00 95.62 163 ARG A N 1
ATOM 1218 C CA . ARG A 1 163 ? 15.391 3.538 4.258 1.00 95.62 163 ARG A CA 1
ATOM 1219 C C . ARG A 1 163 ? 15.217 4.976 4.727 1.00 95.62 163 ARG A C 1
ATOM 1221 O O . ARG A 1 163 ? 15.963 5.848 4.282 1.00 95.62 163 ARG A O 1
ATOM 1228 N N . GLU A 1 164 ? 14.283 5.196 5.645 1.00 96.88 164 GLU A N 1
ATOM 1229 C CA . GLU A 1 164 ? 13.944 6.524 6.169 1.00 96.88 164 GLU A CA 1
ATOM 1230 C C . GLU A 1 164 ? 14.929 6.989 7.251 1.00 96.88 164 GLU A C 1
ATOM 1232 O O . GLU A 1 164 ? 15.061 8.183 7.522 1.00 96.88 164 GLU A O 1
ATOM 1237 N N . LYS A 1 165 ? 15.683 6.047 7.832 1.00 96.81 165 LYS A N 1
ATOM 1238 C CA . LYS A 1 165 ? 16.635 6.244 8.933 1.00 96.81 165 LYS A CA 1
ATOM 1239 C C . LYS A 1 165 ? 15.990 6.819 10.193 1.00 96.81 165 LYS A C 1
ATOM 1241 O O . LYS A 1 165 ? 16.630 7.565 10.941 1.00 96.81 165 LYS A O 1
ATOM 1246 N N . LYS A 1 166 ? 14.738 6.445 10.439 1.00 98.19 166 LYS A N 1
ATOM 1247 C CA . LYS A 1 166 ? 13.915 6.908 11.557 1.00 98.19 166 LYS A CA 1
ATOM 1248 C C . LYS A 1 166 ? 13.265 5.727 12.262 1.00 98.19 166 LYS A C 1
ATOM 1250 O O . LYS A 1 166 ? 13.065 4.667 11.675 1.00 98.19 166 LYS A O 1
ATOM 1255 N N . THR A 1 167 ? 12.910 5.933 13.522 1.00 98.62 167 THR A N 1
ATOM 1256 C CA . THR A 1 167 ? 12.047 5.004 14.249 1.00 98.62 167 THR A CA 1
ATOM 1257 C C . THR A 1 167 ? 10.591 5.304 13.917 1.00 98.62 167 THR A C 1
ATOM 1259 O O . THR A 1 167 ? 10.112 6.411 14.164 1.00 98.62 167 THR A O 1
ATOM 1262 N N . ILE A 1 168 ? 9.883 4.315 13.389 1.00 98.69 168 ILE A N 1
ATOM 1263 C CA . ILE A 1 168 ? 8.463 4.409 13.075 1.00 98.69 168 ILE A CA 1
ATOM 1264 C C . ILE A 1 168 ? 7.664 4.293 14.374 1.00 98.69 168 ILE A C 1
ATOM 1266 O O . ILE A 1 168 ? 7.668 3.244 15.021 1.00 98.69 168 ILE A O 1
ATOM 1270 N N . GLN A 1 169 ? 6.979 5.365 14.769 1.00 97.88 169 GLN A N 1
ATOM 1271 C CA . GLN A 1 169 ? 5.946 5.311 15.800 1.00 97.88 169 GLN A CA 1
ATOM 1272 C C . GLN A 1 169 ? 4.702 4.694 15.170 1.00 97.88 169 GLN A C 1
ATOM 1274 O O . GLN A 1 169 ? 4.084 5.292 14.294 1.00 97.88 169 GLN A O 1
ATOM 1279 N N . THR A 1 170 ? 4.383 3.462 15.564 1.00 98.25 170 THR A N 1
ATOM 1280 C CA . THR A 1 170 ? 3.441 2.636 14.810 1.00 98.25 170 THR A CA 1
ATOM 1281 C C . THR A 1 170 ? 2.086 2.557 15.501 1.00 98.25 170 THR A C 1
ATOM 1283 O O . THR A 1 170 ? 2.005 2.236 16.690 1.00 98.25 170 THR A O 1
ATOM 1286 N N . THR A 1 171 ? 1.021 2.786 14.738 1.00 98.81 171 THR A N 1
ATOM 1287 C CA . THR A 1 171 ? -0.328 2.315 15.053 1.00 98.81 171 THR A CA 1
ATOM 1288 C C . THR A 1 171 ? -0.537 0.973 14.360 1.00 98.81 171 THR A C 1
ATOM 1290 O O . THR A 1 171 ? -0.673 0.895 13.140 1.00 98.81 171 THR A O 1
ATOM 1293 N N . GLN A 1 172 ? -0.514 -0.114 15.128 1.00 98.88 172 GLN A N 1
ATOM 1294 C CA . GLN A 1 172 ? -0.708 -1.461 14.604 1.00 98.88 172 GLN A CA 1
ATOM 1295 C C . GLN A 1 172 ? -2.183 -1.863 14.674 1.00 98.88 172 GLN A C 1
ATOM 1297 O O . GLN A 1 172 ? -2.810 -1.750 15.726 1.00 98.88 172 GLN A O 1
ATOM 1302 N N . VAL A 1 173 ? -2.700 -2.387 13.566 1.00 98.88 173 VAL A N 1
ATOM 1303 C CA . VAL A 1 173 ? -4.015 -3.010 13.443 1.00 98.88 173 VAL A CA 1
ATOM 1304 C C . VAL A 1 173 ? -3.830 -4.503 13.189 1.00 98.88 173 VAL A C 1
ATOM 1306 O O . VAL A 1 173 ? -3.300 -4.914 12.156 1.00 98.88 173 VAL A O 1
ATOM 1309 N N . ASP A 1 174 ? -4.286 -5.315 14.133 1.00 98.81 174 ASP A N 1
ATOM 1310 C CA . ASP A 1 174 ? -4.425 -6.756 13.966 1.00 98.81 174 ASP A CA 1
ATOM 1311 C C . ASP A 1 174 ? -5.699 -7.046 13.160 1.00 98.81 174 ASP A C 1
ATOM 1313 O O . ASP A 1 174 ? -6.825 -6.830 13.615 1.00 98.81 174 ASP A O 1
ATOM 1317 N N . VAL A 1 175 ? -5.519 -7.474 11.915 1.00 98.75 175 VAL A N 1
ATOM 1318 C CA . VAL A 1 175 ? -6.604 -7.636 10.946 1.00 98.75 175 VAL A CA 1
ATOM 1319 C C . VAL A 1 175 ? -7.467 -8.858 11.269 1.00 98.75 175 VAL A C 1
ATOM 1321 O O . VAL A 1 175 ? -8.685 -8.797 11.088 1.00 98.75 175 VAL A O 1
ATOM 1324 N N . GLY A 1 176 ? -6.882 -9.934 11.800 1.00 98.12 176 GLY A N 1
ATOM 1325 C CA . GLY A 1 176 ? -7.619 -11.113 12.251 1.00 98.12 176 GLY A CA 1
ATOM 1326 C C . GLY A 1 176 ? -8.517 -10.793 13.448 1.00 98.12 176 GLY A C 1
ATOM 1327 O O . GLY A 1 176 ? -9.709 -11.126 13.453 1.00 98.12 176 GLY A O 1
ATOM 1328 N N . ALA A 1 177 ? -7.992 -10.058 14.431 1.00 98.50 177 ALA A N 1
ATOM 1329 C CA . ALA A 1 177 ? -8.765 -9.577 15.572 1.00 98.50 177 ALA A CA 1
ATOM 1330 C C . ALA A 1 177 ? -9.842 -8.559 15.156 1.00 98.50 177 ALA A C 1
ATOM 1332 O O . ALA A 1 177 ? -10.976 -8.631 15.643 1.00 98.50 177 ALA A O 1
ATOM 1333 N N . LEU A 1 178 ? -9.541 -7.667 14.204 1.00 98.38 178 LEU A N 1
ATOM 1334 C CA . LEU A 1 178 ? -10.531 -6.774 13.597 1.00 98.38 178 LEU A CA 1
ATOM 1335 C C . LEU A 1 178 ? -11.656 -7.575 12.928 1.00 98.38 178 LEU A C 1
ATOM 1337 O O . LEU A 1 178 ? -12.827 -7.262 13.132 1.00 98.38 178 LEU A O 1
ATOM 1341 N N . ALA A 1 179 ? -11.336 -8.623 12.165 1.00 97.56 179 ALA A N 1
ATOM 1342 C CA . ALA A 1 179 ? -12.332 -9.472 11.517 1.00 97.56 179 ALA A CA 1
ATOM 1343 C C . ALA A 1 179 ? -13.223 -10.198 12.536 1.00 97.56 179 ALA A C 1
ATOM 1345 O O . ALA A 1 179 ? -14.443 -10.265 12.358 1.00 97.56 179 ALA A O 1
ATOM 1346 N N . ALA A 1 180 ? -12.650 -10.691 13.637 1.00 97.25 180 ALA A N 1
ATOM 1347 C CA . ALA A 1 180 ? -13.416 -11.286 14.729 1.00 97.25 180 ALA A CA 1
ATOM 1348 C C . ALA A 1 180 ? -14.356 -10.264 15.395 1.00 97.25 180 ALA A C 1
ATOM 1350 O O . ALA A 1 180 ? -15.533 -10.555 15.620 1.00 97.25 180 ALA A O 1
ATOM 1351 N N . TRP A 1 181 ? -13.870 -9.047 15.659 1.00 96.81 181 TRP A N 1
ATOM 1352 C CA . TRP A 1 181 ? -14.682 -7.966 16.221 1.00 96.81 181 TRP A CA 1
ATOM 1353 C C . TRP A 1 181 ? -15.783 -7.493 15.261 1.00 96.81 181 TRP A C 1
ATOM 1355 O O . TRP A 1 181 ? -16.914 -7.250 15.694 1.00 96.81 181 TRP A O 1
ATOM 1365 N N . ASN A 1 182 ? -15.500 -7.415 13.960 1.00 95.62 182 ASN A N 1
ATOM 1366 C CA . ASN A 1 182 ? -16.471 -7.059 12.924 1.00 95.62 182 ASN A CA 1
ATOM 1367 C C . ASN A 1 182 ? -17.647 -8.052 12.914 1.00 95.62 182 ASN A C 1
ATOM 1369 O O . ASN A 1 182 ? -18.806 -7.653 12.974 1.00 95.62 182 ASN A O 1
ATOM 1373 N N . ASN A 1 183 ? -17.346 -9.349 13.009 1.00 94.19 183 ASN A N 1
ATOM 1374 C CA . ASN A 1 183 ? -18.345 -10.422 13.044 1.00 94.19 183 ASN A CA 1
ATOM 1375 C C . ASN A 1 183 ? -19.099 -10.563 14.385 1.00 94.19 183 ASN A C 1
ATOM 1377 O O . ASN A 1 183 ? -19.988 -11.405 14.500 1.00 94.19 183 ASN A O 1
ATOM 1381 N N . SER A 1 184 ? -18.771 -9.769 15.411 1.00 93.50 184 SER A N 1
ATOM 1382 C CA . SER A 1 184 ? -19.373 -9.899 16.749 1.00 93.50 184 SER A CA 1
ATOM 1383 C C . SER A 1 184 ? -20.730 -9.200 16.921 1.00 93.50 184 SER A C 1
ATOM 1385 O O . SER A 1 184 ? -21.351 -9.336 17.975 1.00 93.50 184 SER A O 1
ATOM 1387 N N . GLY A 1 185 ? -21.203 -8.446 15.920 1.00 87.94 185 GLY A N 1
ATOM 1388 C CA . GLY A 1 185 ? -22.398 -7.602 16.062 1.00 87.94 185 GLY A CA 1
ATOM 1389 C C . GLY A 1 185 ? -22.152 -6.390 16.967 1.00 87.94 185 GLY A C 1
ATOM 1390 O O . GLY A 1 185 ? -22.959 -6.065 17.837 1.00 87.94 185 GLY A O 1
ATOM 1391 N N . ASN A 1 186 ? -20.995 -5.747 16.799 1.00 92.50 186 ASN A N 1
ATOM 1392 C CA . ASN A 1 186 ? -20.589 -4.575 17.567 1.00 92.50 186 ASN A CA 1
ATOM 1393 C C . ASN A 1 186 ? -21.488 -3.336 17.323 1.00 92.50 186 ASN A C 1
ATOM 1395 O O . ASN A 1 186 ? -22.376 -3.308 16.466 1.00 92.50 186 ASN A O 1
ATOM 1399 N N . LYS A 1 187 ? -21.245 -2.269 18.098 1.00 92.38 187 LYS A N 1
ATOM 1400 C CA . LYS A 1 187 ? -22.012 -1.010 18.025 1.00 92.38 187 LYS A CA 1
ATOM 1401 C C . LYS A 1 187 ? -22.016 -0.403 16.620 1.00 92.38 187 LYS A C 1
ATOM 1403 O O . LYS A 1 187 ? -23.040 0.122 16.191 1.00 92.38 187 LYS A O 1
ATOM 1408 N N . LEU A 1 188 ? -20.879 -0.457 15.926 1.00 94.00 188 LEU A N 1
ATOM 1409 C CA . LEU A 1 188 ? -20.716 0.148 14.610 1.00 94.00 188 LEU A CA 1
ATOM 1410 C C . LEU A 1 188 ? -21.429 -0.672 13.533 1.00 94.00 188 LEU A C 1
ATOM 1412 O O . LEU A 1 188 ? -22.214 -0.104 12.784 1.00 94.00 188 LEU A O 1
ATOM 1416 N N . THR A 1 189 ? -21.266 -1.994 13.506 1.00 94.00 189 THR A N 1
ATOM 1417 C CA . THR A 1 189 ? -22.005 -2.858 12.561 1.00 94.00 189 THR A CA 1
ATOM 1418 C C . THR A 1 189 ? -23.515 -2.793 12.779 1.00 94.00 189 THR A C 1
ATOM 1420 O O . THR A 1 189 ? -24.277 -2.751 11.816 1.00 94.00 189 THR A O 1
ATOM 1423 N N . THR A 1 190 ? -23.963 -2.665 14.033 1.00 92.69 190 THR A N 1
ATOM 1424 C CA . THR A 1 190 ? -25.377 -2.412 14.359 1.00 92.69 190 THR A CA 1
ATOM 1425 C C . THR A 1 190 ? -25.870 -1.090 13.767 1.00 92.69 190 THR A C 1
ATOM 1427 O O . THR A 1 190 ? -26.965 -1.038 13.212 1.00 92.69 190 THR A O 1
ATOM 1430 N N . ALA A 1 191 ? -25.075 -0.021 13.869 1.00 92.44 191 ALA A N 1
ATOM 1431 C CA . ALA A 1 191 ? -25.427 1.283 13.313 1.00 92.44 191 ALA A CA 1
ATOM 1432 C C . ALA A 1 191 ? -25.393 1.302 11.773 1.00 92.44 191 ALA A C 1
ATOM 1434 O O . ALA A 1 191 ? -26.227 1.962 11.158 1.00 92.44 191 ALA A O 1
ATOM 1435 N N . LEU A 1 192 ? -24.459 0.568 11.159 1.00 92.50 192 LEU A N 1
ATOM 1436 C CA . LEU A 1 192 ? -24.333 0.436 9.704 1.00 92.50 192 LEU A CA 1
ATOM 1437 C C . LEU A 1 192 ? -25.411 -0.471 9.095 1.00 92.50 192 LEU A C 1
ATOM 1439 O O . LEU A 1 192 ? -25.750 -0.321 7.924 1.00 92.50 192 LEU A O 1
ATOM 1443 N N . GLY A 1 193 ? -25.922 -1.442 9.858 1.00 92.88 193 GLY A N 1
ATOM 1444 C CA . GLY A 1 193 ? -26.787 -2.505 9.337 1.00 92.88 193 GLY A CA 1
ATOM 1445 C C . GLY A 1 193 ? -26.058 -3.506 8.427 1.00 92.88 193 GLY A C 1
ATOM 1446 O O . GLY A 1 193 ? -26.712 -4.312 7.768 1.00 92.88 193 GLY A O 1
ATOM 1447 N N . ARG A 1 194 ? -24.722 -3.448 8.385 1.00 93.44 194 ARG A N 1
ATOM 1448 C CA . ARG A 1 194 ? -23.819 -4.338 7.643 1.00 93.44 194 ARG A CA 1
ATOM 1449 C C . ARG A 1 194 ? -22.457 -4.418 8.335 1.00 93.44 194 ARG A C 1
ATOM 1451 O O . ARG A 1 194 ? -22.185 -3.658 9.268 1.00 93.44 194 ARG A O 1
ATOM 1458 N N . ASN A 1 195 ? -21.602 -5.313 7.852 1.00 94.00 195 ASN A N 1
ATOM 1459 C CA . ASN A 1 195 ? -20.214 -5.385 8.287 1.00 94.00 195 ASN A CA 1
ATOM 1460 C C . ASN A 1 195 ? -19.417 -4.154 7.833 1.00 94.00 195 ASN A C 1
ATOM 1462 O O . ASN A 1 195 ? -19.757 -3.475 6.861 1.00 94.00 195 ASN A O 1
ATOM 1466 N N . ILE A 1 196 ? -18.349 -3.870 8.571 1.00 94.81 196 ILE A N 1
ATOM 1467 C CA . ILE A 1 196 ? -17.366 -2.836 8.247 1.00 94.81 196 ILE A CA 1
ATOM 1468 C C . ILE A 1 196 ? -16.519 -3.347 7.083 1.00 94.81 196 ILE A C 1
ATOM 1470 O O . ILE A 1 196 ? -15.944 -4.429 7.181 1.00 94.81 196 ILE A O 1
ATOM 1474 N N . GLU A 1 197 ? -16.422 -2.561 6.016 1.00 95.50 197 GLU A N 1
ATOM 1475 C CA . GLU A 1 197 ? -15.659 -2.903 4.805 1.00 95.50 197 GLU A CA 1
ATOM 1476 C C . GLU A 1 197 ? -14.481 -1.942 4.593 1.00 95.50 197 GLU A C 1
ATOM 1478 O O . GLU A 1 197 ? -13.646 -2.147 3.716 1.00 95.50 197 GLU A O 1
ATOM 1483 N N . SER A 1 198 ? -14.405 -0.862 5.378 1.00 96.94 198 SER A N 1
ATOM 1484 C CA . SER A 1 198 ? -13.375 0.164 5.229 1.00 96.94 198 SER A CA 1
ATOM 1485 C C . SER A 1 198 ? -12.950 0.786 6.557 1.00 96.94 198 SER A C 1
ATOM 1487 O O . SER A 1 198 ? -13.780 1.115 7.406 1.00 96.94 198 SER A O 1
ATOM 1489 N N . VAL A 1 199 ? -11.643 0.968 6.728 1.00 97.75 199 VAL A N 1
ATOM 1490 C CA . VAL A 1 199 ? -11.035 1.562 7.919 1.00 97.75 199 VAL A CA 1
ATOM 1491 C C . VAL A 1 199 ? -10.083 2.671 7.494 1.00 97.75 199 VAL A C 1
ATOM 1493 O O . VAL A 1 199 ? -9.208 2.457 6.656 1.00 97.75 199 VAL A O 1
ATOM 1496 N N . TYR A 1 200 ? -10.238 3.845 8.092 1.00 98.50 200 TYR A N 1
ATOM 1497 C CA . TYR A 1 200 ? -9.287 4.940 7.995 1.00 98.50 200 TYR A CA 1
ATOM 1498 C C . TYR A 1 200 ? -8.491 5.039 9.297 1.00 98.50 200 TYR A C 1
ATOM 1500 O O . TYR A 1 200 ? -9.085 5.138 10.372 1.00 98.50 200 TYR A O 1
ATOM 1508 N N . VAL A 1 201 ? -7.163 5.027 9.207 1.00 98.69 201 VAL A N 1
ATOM 1509 C CA . VAL A 1 201 ? -6.264 5.122 10.365 1.00 98.69 201 VAL A CA 1
ATOM 1510 C C . VAL A 1 201 ? -5.287 6.271 10.155 1.00 98.69 201 VAL A C 1
ATOM 1512 O O . VAL A 1 201 ? -4.649 6.335 9.107 1.00 98.69 201 VAL A O 1
ATOM 1515 N N . ALA A 1 202 ? -5.144 7.158 11.138 1.00 98.38 202 ALA A N 1
ATOM 1516 C CA . ALA A 1 202 ? -4.104 8.185 11.134 1.00 98.38 202 ALA A CA 1
ATOM 1517 C C . ALA A 1 202 ? -3.397 8.261 12.490 1.00 98.38 202 ALA A C 1
ATOM 1519 O O . ALA A 1 202 ? -4.044 8.349 13.539 1.00 98.38 202 ALA A O 1
ATOM 1520 N N . ASP A 1 203 ? -2.070 8.252 12.451 1.00 98.19 203 ASP A N 1
ATOM 1521 C CA . ASP A 1 203 ? -1.214 8.450 13.610 1.00 98.19 203 ASP A CA 1
ATOM 1522 C C . ASP A 1 203 ? -0.822 9.927 13.712 1.00 98.19 203 ASP A C 1
ATOM 1524 O O . ASP A 1 203 ? 0.017 10.446 12.980 1.00 98.19 203 ASP A O 1
ATOM 1528 N N . LEU A 1 204 ? -1.484 10.630 14.624 1.00 98.00 204 LEU A N 1
ATOM 1529 C CA . LEU A 1 204 ? -1.360 12.070 14.832 1.00 98.00 204 LEU A CA 1
ATOM 1530 C C . LEU A 1 204 ? -0.422 12.408 15.995 1.00 98.00 204 LEU A C 1
ATOM 1532 O O . LEU A 1 204 ? -0.367 13.563 16.428 1.00 98.00 204 LEU A O 1
ATOM 1536 N N . ARG A 1 205 ? 0.306 11.412 16.515 1.00 98.25 205 ARG A N 1
ATOM 1537 C CA . ARG A 1 205 ? 1.289 11.606 17.581 1.00 98.25 205 ARG A CA 1
ATOM 1538 C C . ARG A 1 205 ? 2.419 12.512 17.131 1.00 98.25 205 ARG A C 1
ATOM 1540 O O . ARG A 1 205 ? 2.823 12.513 15.964 1.00 98.25 205 ARG A O 1
ATOM 1547 N N . ALA A 1 206 ? 2.960 13.269 18.077 1.00 97.62 206 ALA A N 1
ATOM 1548 C CA . ALA A 1 206 ? 4.037 14.199 17.805 1.00 97.62 206 ALA A CA 1
ATOM 1549 C C . ALA A 1 206 ? 5.291 13.466 17.299 1.00 97.62 206 ALA A C 1
ATOM 1551 O O . ALA A 1 206 ? 5.793 12.512 17.900 1.00 97.62 206 ALA A O 1
ATOM 1552 N N . GLN A 1 207 ? 5.837 13.971 16.194 1.00 97.50 207 GLN A N 1
ATOM 1553 C CA . GLN A 1 207 ? 7.040 13.434 15.571 1.00 97.50 207 GLN A CA 1
ATOM 1554 C C . GLN A 1 207 ? 8.250 14.325 15.839 1.00 97.50 207 GLN A C 1
ATOM 1556 O O . GLN A 1 207 ? 8.148 15.542 15.995 1.00 97.50 207 GLN A O 1
ATOM 1561 N N . SER A 1 208 ? 9.419 13.699 15.877 1.00 96.62 208 SER A N 1
ATOM 1562 C CA . SER A 1 208 ? 10.717 14.356 16.017 1.00 96.62 208 SER A CA 1
ATOM 1563 C C . SER A 1 208 ? 11.538 14.190 14.739 1.00 96.62 208 SER A C 1
ATOM 1565 O O . SER A 1 208 ? 11.142 13.487 13.815 1.00 96.62 208 SER A O 1
ATOM 1567 N N . SER A 1 209 ? 12.735 14.775 14.687 1.00 96.12 209 SER A N 1
ATOM 1568 C CA . SER A 1 209 ? 13.654 14.550 13.563 1.00 96.12 209 SER A CA 1
ATOM 1569 C C . SER A 1 209 ? 14.111 13.091 13.410 1.00 96.12 209 SER A C 1
ATOM 1571 O O . SER A 1 209 ? 14.612 12.734 12.346 1.00 96.12 209 SER A O 1
ATOM 1573 N N . SER A 1 210 ? 13.959 12.257 14.446 1.00 97.38 210 SER A N 1
ATOM 1574 C CA . SER A 1 210 ? 14.342 10.839 14.447 1.00 97.38 210 SER A CA 1
ATOM 1575 C C . SER A 1 210 ? 13.156 9.875 14.408 1.00 97.38 210 SER A C 1
ATOM 1577 O O . SER A 1 210 ? 13.374 8.666 14.488 1.00 97.38 210 SER A O 1
ATOM 1579 N N . THR A 1 211 ? 11.920 10.375 14.320 1.00 98.19 211 THR A N 1
ATOM 1580 C CA . THR A 1 211 ? 10.720 9.531 14.266 1.00 98.19 211 THR A CA 1
ATOM 1581 C C . THR A 1 211 ? 9.823 9.874 13.088 1.00 98.19 211 THR A C 1
ATOM 1583 O O . THR A 1 211 ? 9.892 10.971 12.536 1.00 98.19 211 THR A O 1
ATOM 1586 N N . GLU A 1 212 ? 8.996 8.916 12.696 1.00 98.38 212 GLU A N 1
ATOM 1587 C CA . GLU A 1 212 ? 8.014 9.038 11.619 1.00 98.38 212 GLU A CA 1
ATOM 1588 C C . GLU A 1 212 ? 6.733 8.291 12.019 1.00 98.38 212 GLU A C 1
ATOM 1590 O O . GLU A 1 212 ? 6.850 7.287 12.729 1.00 98.38 212 GLU A O 1
ATOM 1595 N N . PRO A 1 213 ? 5.527 8.742 11.625 1.00 98.31 213 PRO A N 1
ATOM 1596 C CA . PRO A 1 213 ? 4.319 7.971 11.878 1.00 98.31 213 PRO A CA 1
ATOM 1597 C C . PRO A 1 213 ? 4.271 6.756 10.947 1.00 98.31 213 PRO A C 1
ATOM 1599 O O . PRO A 1 213 ? 4.905 6.726 9.890 1.00 98.31 213 PRO A O 1
ATOM 1602 N N . GLY A 1 214 ? 3.498 5.746 11.323 1.00 98.44 214 GLY A N 1
ATOM 1603 C CA . GLY A 1 214 ? 3.217 4.623 10.444 1.00 98.44 214 GLY A CA 1
ATOM 1604 C C . GLY A 1 214 ? 2.037 3.802 10.925 1.00 98.44 214 GLY A C 1
ATOM 1605 O O . GLY A 1 214 ? 1.796 3.663 12.124 1.00 98.44 214 GLY A O 1
ATOM 1606 N N . VAL A 1 215 ? 1.319 3.208 9.980 1.00 98.88 215 VAL A N 1
ATOM 1607 C CA . VAL A 1 215 ? 0.258 2.242 10.269 1.00 98.88 215 VAL A CA 1
ATOM 1608 C C . VAL A 1 215 ? 0.753 0.864 9.869 1.00 98.88 215 VAL A C 1
ATOM 1610 O O . VAL A 1 215 ? 1.270 0.693 8.769 1.00 98.88 215 VAL A O 1
ATOM 1613 N N . ARG A 1 216 ? 0.603 -0.142 10.733 1.00 98.88 216 ARG A N 1
ATOM 1614 C CA . ARG A 1 216 ? 0.979 -1.525 10.408 1.00 98.88 216 ARG A CA 1
ATOM 1615 C C . ARG A 1 216 ? -0.212 -2.462 10.477 1.00 98.88 216 ARG A C 1
ATOM 1617 O O . ARG A 1 216 ? -0.902 -2.494 11.484 1.00 98.88 216 ARG A O 1
ATOM 1624 N N . LEU A 1 217 ? -0.403 -3.272 9.445 1.00 98.94 217 LEU A N 1
ATOM 1625 C CA . LEU A 1 217 ? -1.358 -4.371 9.411 1.00 98.94 217 LEU A CA 1
ATOM 1626 C C . LEU A 1 217 ? -0.644 -5.681 9.739 1.00 98.94 217 LEU A C 1
ATOM 1628 O O . LEU A 1 217 ? 0.319 -6.044 9.061 1.00 98.94 217 LEU A O 1
ATOM 1632 N N . THR A 1 218 ? -1.125 -6.389 10.757 1.00 98.88 218 THR A N 1
ATOM 1633 C CA . THR A 1 218 ? -0.669 -7.736 11.131 1.00 98.88 218 THR A CA 1
ATOM 1634 C C . THR A 1 218 ? -1.816 -8.733 11.027 1.00 98.88 218 THR A C 1
ATOM 1636 O O . THR A 1 218 ? -2.977 -8.335 10.999 1.00 98.88 218 THR A O 1
ATOM 1639 N N . ASP A 1 219 ? -1.497 -10.027 10.961 1.00 98.44 219 ASP A N 1
ATOM 1640 C CA . ASP A 1 219 ? -2.484 -11.119 10.876 1.00 98.44 219 ASP A CA 1
ATOM 1641 C C . ASP A 1 219 ? -3.523 -10.931 9.748 1.00 98.44 219 ASP A C 1
ATOM 1643 O O . ASP A 1 219 ? -4.713 -11.200 9.882 1.00 98.44 219 ASP A O 1
ATOM 1647 N N . GLY A 1 220 ? -3.064 -10.411 8.605 1.00 98.12 220 GLY A N 1
ATOM 1648 C CA . GLY A 1 220 ? -3.918 -10.045 7.472 1.00 98.12 220 GLY A CA 1
ATOM 1649 C C . GLY A 1 220 ? -4.243 -11.178 6.510 1.00 98.12 220 GLY A C 1
ATOM 1650 O O . GLY A 1 220 ? -4.865 -10.923 5.479 1.00 98.12 220 GLY A O 1
ATOM 1651 N N . GLN A 1 221 ? -3.818 -12.416 6.787 1.00 97.50 221 GLN A N 1
ATOM 1652 C CA . GLN A 1 221 ? -3.953 -13.507 5.821 1.00 97.50 221 GLN A CA 1
ATOM 1653 C C . GLN A 1 221 ? -5.424 -13.770 5.472 1.00 97.50 221 GLN A C 1
ATOM 1655 O O . GLN A 1 221 ? -5.738 -14.012 4.306 1.00 97.50 221 GLN A O 1
ATOM 1660 N N . THR A 1 222 ? -6.304 -13.687 6.472 1.00 96.19 222 THR A N 1
ATOM 1661 C CA . THR A 1 222 ? -7.757 -13.787 6.311 1.00 96.19 222 THR A CA 1
ATOM 1662 C C . THR A 1 222 ? -8.390 -12.450 6.667 1.00 96.19 222 THR A C 1
ATOM 1664 O O . THR A 1 222 ? -8.210 -11.949 7.772 1.00 96.19 222 THR A O 1
ATOM 1667 N N . LEU A 1 223 ? -9.137 -11.876 5.729 1.00 97.00 223 LEU A N 1
ATOM 1668 C CA . LEU A 1 223 ? -9.853 -10.616 5.919 1.00 97.00 223 LEU A CA 1
ATOM 1669 C C . LEU A 1 223 ? -11.298 -10.862 6.398 1.00 97.00 223 LEU A C 1
ATOM 1671 O O . LEU A 1 223 ? -11.779 -11.999 6.339 1.00 97.00 223 LEU A O 1
ATOM 1675 N N . PRO A 1 224 ? -12.027 -9.817 6.838 1.00 95.00 224 PRO A N 1
ATOM 1676 C CA . PRO A 1 224 ? -13.480 -9.884 6.959 1.00 95.00 224 PRO A CA 1
ATOM 1677 C C . PRO A 1 224 ? -14.142 -10.423 5.671 1.00 95.00 224 PRO A C 1
ATOM 1679 O O . PRO A 1 224 ? -13.677 -10.089 4.580 1.00 95.00 224 PRO A O 1
ATOM 1682 N N . PRO A 1 225 ? -15.228 -11.219 5.760 1.00 90.81 225 PRO A N 1
ATOM 1683 C CA . PRO A 1 225 ? -15.827 -11.881 4.593 1.00 90.81 225 PRO A CA 1
ATOM 1684 C C . PRO A 1 225 ? -16.280 -10.944 3.466 1.00 90.81 225 PRO A C 1
ATOM 1686 O O . PRO A 1 225 ? -16.209 -11.321 2.300 1.00 90.81 225 PRO A O 1
ATOM 1689 N N . ASP A 1 226 ? -16.718 -9.731 3.811 1.00 92.31 226 ASP A N 1
ATOM 1690 C CA . ASP A 1 226 ? -17.176 -8.723 2.844 1.00 92.31 226 ASP A CA 1
ATOM 1691 C C . ASP A 1 226 ? -16.023 -7.882 2.263 1.00 92.31 226 ASP A C 1
ATOM 1693 O O . ASP A 1 226 ? -16.236 -7.016 1.418 1.00 92.31 226 ASP A O 1
ATOM 1697 N N . GLY A 1 227 ? -14.784 -8.164 2.675 1.00 95.50 227 GLY A N 1
ATOM 1698 C CA . GLY A 1 227 ? -13.595 -7.438 2.255 1.00 95.50 227 GLY A CA 1
ATOM 1699 C C . GLY A 1 227 ? -13.117 -6.393 3.258 1.00 95.50 227 GLY A C 1
ATOM 1700 O O . GLY A 1 227 ? -13.710 -6.176 4.317 1.00 95.50 227 GLY A O 1
ATOM 1701 N N . LEU A 1 228 ? -11.986 -5.766 2.933 1.00 97.75 228 LEU A N 1
ATOM 1702 C CA . LEU A 1 228 ? -11.399 -4.705 3.745 1.00 97.75 228 LEU A CA 1
ATOM 1703 C C . LEU A 1 228 ? -10.566 -3.742 2.900 1.00 97.75 228 LEU A C 1
ATOM 1705 O O . LEU A 1 228 ? -9.561 -4.120 2.296 1.00 97.75 228 LEU A O 1
ATOM 1709 N N . THR A 1 229 ? -10.939 -2.470 2.942 1.00 98.31 229 THR A N 1
ATOM 1710 C CA . THR A 1 229 ? -10.091 -1.362 2.510 1.00 98.31 229 THR A CA 1
ATOM 1711 C C . THR A 1 229 ? -9.478 -0.685 3.727 1.00 98.31 229 THR A C 1
ATOM 1713 O O . THR A 1 229 ? -10.200 -0.232 4.612 1.00 98.31 229 THR A O 1
ATOM 1716 N N . VAL A 1 230 ? -8.153 -0.567 3.766 1.00 98.62 230 VAL A N 1
ATOM 1717 C CA . VAL A 1 230 ? -7.454 0.256 4.759 1.00 98.62 230 VAL A CA 1
ATOM 1718 C C . VAL A 1 230 ? -6.886 1.485 4.069 1.00 98.62 230 VAL A C 1
ATOM 1720 O O . VAL A 1 230 ? -6.143 1.358 3.098 1.00 98.62 230 VAL A O 1
ATOM 1723 N N . ALA A 1 231 ? -7.229 2.662 4.584 1.00 98.38 231 ALA A N 1
ATOM 1724 C CA . ALA A 1 231 ? -6.711 3.942 4.130 1.00 98.38 231 ALA A CA 1
ATOM 1725 C C . ALA A 1 231 ? -5.983 4.669 5.261 1.00 98.38 231 ALA A C 1
ATOM 1727 O O . ALA A 1 231 ? -6.419 4.648 6.411 1.00 98.38 231 ALA A O 1
ATOM 1728 N N . THR A 1 232 ? -4.887 5.338 4.932 1.00 98.56 232 THR A N 1
ATOM 1729 C CA . THR A 1 232 ? -4.127 6.146 5.885 1.00 98.56 232 THR A CA 1
ATOM 1730 C C . THR A 1 232 ? -3.394 7.286 5.172 1.00 98.56 232 THR A C 1
ATOM 1732 O O . THR A 1 232 ? -3.014 7.121 4.010 1.00 98.56 232 THR A O 1
ATOM 1735 N N . PRO A 1 233 ? -3.193 8.450 5.816 1.00 98.06 233 PRO A N 1
ATOM 1736 C CA . PRO A 1 233 ? -2.269 9.457 5.313 1.00 98.06 233 PRO A CA 1
ATOM 1737 C C . PRO A 1 233 ? -0.807 9.091 5.593 1.00 98.06 233 PRO A C 1
ATOM 1739 O O . PRO A 1 233 ? 0.070 9.765 5.071 1.00 98.06 233 PRO A O 1
ATOM 1742 N N . ASP A 1 234 ? -0.542 8.053 6.392 1.00 98.50 234 ASP A N 1
ATOM 1743 C CA . ASP A 1 234 ? 0.788 7.652 6.842 1.00 98.50 234 ASP A CA 1
ATOM 1744 C C . ASP A 1 234 ? 1.388 6.539 5.957 1.00 98.50 234 ASP A C 1
ATOM 1746 O O . ASP A 1 234 ? 0.689 5.914 5.147 1.00 98.50 234 ASP A O 1
ATOM 1750 N N . PRO A 1 235 ? 2.696 6.248 6.075 1.00 98.62 235 PRO A N 1
ATOM 1751 C CA . PRO A 1 235 ? 3.282 5.031 5.526 1.00 98.62 235 PRO A CA 1
ATOM 1752 C C . PRO A 1 235 ? 2.585 3.786 6.095 1.00 98.62 235 PRO A C 1
ATOM 1754 O O . PRO A 1 235 ? 2.527 3.590 7.311 1.00 98.62 235 PRO A O 1
ATOM 1757 N N . LEU A 1 236 ? 2.070 2.928 5.211 1.00 98.88 236 LEU A N 1
ATOM 1758 C CA . LEU A 1 236 ? 1.401 1.681 5.574 1.00 98.88 236 LEU A CA 1
ATOM 1759 C C . LEU A 1 236 ? 2.375 0.508 5.447 1.00 98.88 236 LEU A C 1
ATOM 1761 O O . LEU A 1 236 ? 3.038 0.342 4.421 1.00 98.88 236 LEU A O 1
ATOM 1765 N N . TYR A 1 237 ? 2.427 -0.334 6.469 1.00 98.88 237 TYR A N 1
ATOM 1766 C CA . TYR A 1 237 ? 3.235 -1.546 6.528 1.00 98.88 237 TYR A CA 1
ATOM 1767 C C . TYR A 1 237 ? 2.310 -2.757 6.575 1.00 98.88 237 TYR A C 1
ATOM 1769 O O . TYR A 1 237 ? 1.427 -2.831 7.422 1.00 98.88 237 TYR A O 1
ATOM 1777 N N . VAL A 1 238 ? 2.511 -3.726 5.691 1.00 98.88 238 VAL A N 1
ATOM 1778 C CA . VAL A 1 238 ? 1.802 -5.011 5.719 1.00 98.88 238 VAL A CA 1
ATOM 1779 C C . VAL A 1 238 ? 2.781 -6.077 6.170 1.00 98.88 238 VAL A C 1
ATOM 1781 O O . VAL A 1 238 ? 3.774 -6.316 5.485 1.00 98.88 238 VAL A O 1
ATOM 1784 N N . GLN A 1 239 ? 2.518 -6.690 7.323 1.00 98.81 239 GLN A N 1
ATOM 1785 C CA . GLN A 1 239 ? 3.360 -7.741 7.879 1.00 98.81 239 GLN A CA 1
ATOM 1786 C C . GLN A 1 239 ? 2.735 -9.122 7.668 1.00 98.81 239 GLN A C 1
ATOM 1788 O O . GLN A 1 239 ? 1.657 -9.425 8.181 1.00 98.81 239 GLN A O 1
ATOM 1793 N N . GLY A 1 240 ? 3.464 -9.977 6.953 1.00 98.56 240 GLY A N 1
ATOM 1794 C CA . GLY A 1 240 ? 3.050 -11.331 6.611 1.00 98.56 240 GLY A CA 1
ATOM 1795 C C . GLY A 1 240 ? 2.122 -11.396 5.400 1.00 98.56 240 GLY A C 1
ATOM 1796 O O . GLY A 1 240 ? 2.027 -10.469 4.595 1.00 98.56 240 GLY A O 1
ATOM 1797 N N . ASN A 1 241 ? 1.466 -12.547 5.243 1.00 98.69 241 ASN A N 1
ATOM 1798 C CA . ASN A 1 241 ? 0.514 -12.753 4.155 1.00 98.69 241 ASN A CA 1
ATOM 1799 C C . ASN A 1 241 ? -0.719 -11.863 4.342 1.00 98.69 241 ASN A C 1
ATOM 1801 O O . ASN A 1 241 ? -1.179 -11.670 5.466 1.00 98.69 241 ASN A O 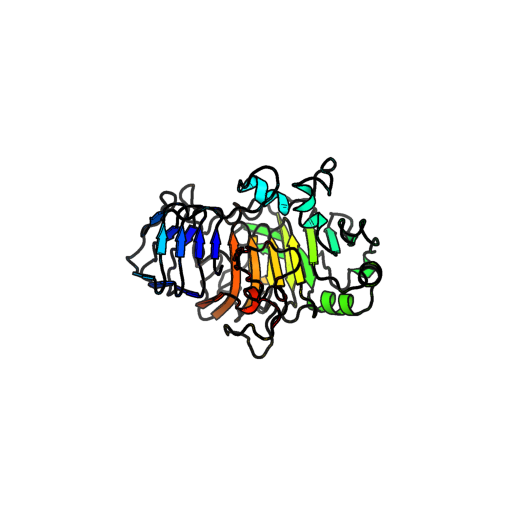1
ATOM 1805 N N . TYR A 1 242 ? -1.286 -11.383 3.237 1.00 98.75 242 TYR A N 1
ATOM 1806 C CA . TYR A 1 242 ? -2.462 -10.520 3.252 1.00 98.75 242 TYR A CA 1
ATOM 1807 C C . TYR A 1 242 ? -3.480 -10.960 2.203 1.00 98.75 242 TYR A C 1
ATOM 1809 O O . TYR A 1 242 ? -3.140 -11.032 1.019 1.00 98.75 242 TYR A O 1
ATOM 1817 N N . ASN A 1 243 ? -4.713 -11.237 2.642 1.00 98.06 243 ASN A N 1
ATOM 1818 C CA . ASN A 1 243 ? -5.825 -11.690 1.801 1.00 98.06 243 ASN A CA 1
ATOM 1819 C C . ASN A 1 243 ? -5.443 -12.887 0.915 1.00 98.06 243 ASN A C 1
ATOM 1821 O O . ASN A 1 243 ? -5.642 -12.879 -0.297 1.00 98.06 243 ASN A O 1
ATOM 1825 N N . ALA A 1 244 ? -4.797 -13.891 1.500 1.00 96.75 244 ALA A N 1
ATOM 1826 C CA . ALA A 1 244 ? -4.169 -14.975 0.757 1.00 96.75 244 ALA A CA 1
ATOM 1827 C C . ALA A 1 244 ? -4.533 -16.325 1.389 1.00 96.75 244 ALA A C 1
ATOM 1829 O O . ALA A 1 244 ? -3.884 -16.743 2.360 1.00 96.75 244 ALA A O 1
ATOM 1830 N N . PRO A 1 245 ? -5.567 -17.016 0.868 1.00 92.75 245 PRO A N 1
ATOM 1831 C CA . PRO A 1 245 ? -5.931 -18.348 1.330 1.00 92.75 245 PRO A CA 1
ATOM 1832 C C . PRO A 1 245 ? -4.714 -19.273 1.373 1.00 92.75 245 PRO A C 1
ATOM 1834 O O . PRO A 1 245 ? -3.830 -19.208 0.519 1.00 92.75 245 PRO A O 1
ATOM 1837 N N . ALA A 1 246 ? -4.654 -20.150 2.377 1.00 94.38 246 ALA A N 1
ATOM 1838 C CA . ALA A 1 246 ? -3.483 -20.999 2.601 1.00 94.38 246 ALA A CA 1
ATOM 1839 C C . ALA A 1 246 ? -3.136 -21.901 1.398 1.00 94.38 246 ALA A C 1
ATOM 1841 O O . ALA A 1 246 ? -1.967 -22.233 1.212 1.00 94.38 246 ALA A O 1
ATOM 1842 N N . SER A 1 247 ? -4.129 -22.278 0.584 1.00 94.44 247 SER A N 1
ATOM 1843 C CA . SER A 1 247 ? -3.944 -23.064 -0.642 1.00 94.44 247 SER A CA 1
ATOM 1844 C C . SER A 1 247 ? -3.243 -22.302 -1.767 1.00 94.44 247 SER A C 1
ATOM 1846 O O . SER A 1 247 ? -2.643 -22.940 -2.629 1.00 94.44 247 SER A O 1
ATOM 1848 N N . ASP A 1 248 ? -3.286 -20.969 -1.737 1.00 95.06 248 ASP A N 1
ATOM 1849 C CA . ASP A 1 248 ? -2.948 -20.118 -2.884 1.00 95.06 248 ASP A CA 1
ATOM 1850 C C . ASP A 1 248 ? -1.667 -19.300 -2.634 1.00 95.06 248 ASP A C 1
ATOM 1852 O O . ASP A 1 248 ? -1.228 -18.522 -3.487 1.00 95.06 248 ASP A O 1
ATOM 1856 N N . LEU A 1 249 ? -1.027 -19.490 -1.472 1.00 97.12 249 LEU A N 1
ATOM 1857 C CA . LEU A 1 249 ? 0.233 -18.838 -1.115 1.00 97.12 249 LEU A CA 1
ATOM 1858 C C . LEU A 1 249 ? 1.311 -19.093 -2.178 1.00 97.12 249 LEU A C 1
ATOM 1860 O O . LEU A 1 249 ? 1.605 -20.230 -2.544 1.00 97.12 249 LEU A O 1
ATOM 1864 N N . GLY A 1 250 ? 1.951 -18.019 -2.642 1.00 96.38 250 GLY A N 1
ATOM 1865 C CA . GLY A 1 250 ? 3.006 -18.083 -3.652 1.00 96.38 250 GLY A CA 1
ATOM 1866 C C . GLY A 1 250 ? 2.508 -18.203 -5.096 1.00 96.38 250 GLY A C 1
ATOM 1867 O O . GLY A 1 250 ? 3.337 -18.358 -5.997 1.00 96.38 250 GLY A O 1
ATOM 1868 N N . THR A 1 251 ? 1.194 -18.139 -5.326 1.00 95.75 251 THR A N 1
ATOM 1869 C CA . THR A 1 251 ? 0.571 -18.294 -6.648 1.00 95.75 251 THR A CA 1
ATOM 1870 C C . THR A 1 251 ? -0.103 -17.006 -7.129 1.00 95.75 251 THR A C 1
ATOM 1872 O O . THR A 1 251 ? -0.238 -16.038 -6.382 1.00 95.75 251 THR A O 1
ATOM 1875 N N . SER A 1 252 ? -0.525 -16.991 -8.396 1.00 94.12 252 SER A N 1
ATOM 1876 C CA . SER A 1 252 ? -1.362 -15.927 -8.961 1.00 94.12 252 SER A CA 1
ATOM 1877 C C . SER A 1 252 ? -2.864 -16.223 -8.880 1.00 94.12 252 SER A C 1
ATOM 1879 O O . SER A 1 252 ? -3.648 -15.527 -9.523 1.00 94.12 252 SER A O 1
ATOM 1881 N N . ASP A 1 253 ? -3.272 -17.284 -8.175 1.00 95.31 253 ASP A N 1
ATOM 1882 C CA . ASP A 1 253 ? -4.685 -17.613 -7.997 1.00 95.31 253 ASP A CA 1
ATOM 1883 C C . ASP A 1 253 ? -5.290 -16.691 -6.937 1.00 95.31 253 ASP A C 1
ATOM 1885 O O . ASP A 1 253 ? -4.891 -16.700 -5.774 1.00 95.31 253 ASP A O 1
ATOM 1889 N N . THR A 1 254 ? -6.239 -15.862 -7.365 1.00 95.69 254 THR A N 1
ATOM 1890 C CA . THR A 1 254 ? -6.984 -14.960 -6.488 1.00 95.69 254 THR A CA 1
ATOM 1891 C C . THR A 1 254 ? -8.444 -15.378 -6.328 1.00 95.69 254 THR A C 1
ATOM 1893 O O . THR A 1 254 ? -9.240 -14.655 -5.742 1.00 95.69 254 THR A O 1
ATOM 1896 N N . SER A 1 255 ? -8.849 -16.552 -6.815 1.00 93.88 255 SER A N 1
ATOM 1897 C CA . SER A 1 255 ? -10.259 -16.966 -6.814 1.00 93.88 255 SER A CA 1
ATOM 1898 C C . SER A 1 255 ? -10.886 -17.029 -5.414 1.00 93.88 255 SER A C 1
ATOM 1900 O O . SER A 1 255 ? -12.080 -16.745 -5.278 1.00 93.88 255 SER A O 1
ATOM 1902 N N . GLY A 1 256 ? -10.083 -17.343 -4.390 1.00 92.44 256 GLY A N 1
ATOM 1903 C CA . GLY A 1 256 ? -10.480 -17.376 -2.981 1.00 92.44 256 GLY A CA 1
ATOM 1904 C C . GLY A 1 256 ? -10.267 -16.074 -2.198 1.00 92.44 256 GLY A C 1
ATOM 1905 O O . GLY A 1 256 ? -10.505 -16.068 -0.991 1.00 92.44 256 GLY A O 1
ATOM 1906 N N . THR A 1 257 ? -9.809 -14.990 -2.831 1.00 95.62 257 THR A N 1
ATOM 1907 C CA . THR A 1 257 ? -9.611 -13.696 -2.157 1.00 95.62 257 THR A CA 1
ATOM 1908 C C . THR A 1 257 ? -10.920 -12.912 -2.063 1.00 95.62 257 THR A C 1
ATOM 1910 O O . THR A 1 257 ? -11.832 -13.078 -2.879 1.00 95.62 257 THR A O 1
ATOM 1913 N N . VAL A 1 258 ? -11.022 -12.047 -1.053 1.00 95.81 258 VAL A N 1
ATOM 1914 C CA . VAL A 1 258 ? -12.138 -11.095 -0.901 1.00 95.81 258 VAL A CA 1
ATOM 1915 C C . VAL A 1 258 ? -11.718 -9.700 -1.387 1.00 95.81 258 VAL A C 1
ATOM 1917 O O . VAL A 1 258 ? -10.517 -9.462 -1.564 1.00 95.81 258 VAL A O 1
ATOM 1920 N N . PRO A 1 259 ? -12.654 -8.759 -1.624 1.00 96.38 259 PRO A N 1
ATOM 1921 C CA . PRO A 1 259 ? -12.300 -7.403 -2.035 1.00 96.38 259 PRO A CA 1
ATOM 1922 C C . PRO A 1 259 ? -11.361 -6.748 -1.020 1.00 96.38 259 PRO A C 1
ATOM 1924 O O . PRO A 1 259 ? -11.687 -6.635 0.159 1.00 96.38 259 PRO A O 1
ATOM 1927 N N . ALA A 1 260 ? -10.183 -6.316 -1.462 1.00 97.38 260 ALA A N 1
ATOM 1928 C CA . ALA A 1 260 ? -9.199 -5.730 -0.564 1.00 97.38 260 ALA A CA 1
ATOM 1929 C C . ALA A 1 260 ? -8.462 -4.563 -1.200 1.00 97.38 260 ALA A C 1
ATOM 1931 O O . ALA A 1 260 ? -8.022 -4.653 -2.352 1.00 97.38 260 ALA A O 1
ATOM 1932 N N . ALA A 1 261 ? -8.288 -3.492 -0.431 1.00 98.06 261 ALA A N 1
ATOM 1933 C CA . ALA A 1 261 ? -7.459 -2.375 -0.838 1.00 98.06 261 ALA A CA 1
ATOM 1934 C C . ALA A 1 261 ? -6.581 -1.827 0.285 1.00 98.06 261 ALA A C 1
ATOM 1936 O O . ALA A 1 261 ? -6.961 -1.791 1.452 1.00 98.06 261 ALA A O 1
ATOM 1937 N N . LEU A 1 262 ? -5.404 -1.358 -0.113 1.00 98.62 262 LEU A N 1
ATOM 1938 C CA . LEU A 1 262 ? -4.407 -0.734 0.740 1.00 98.62 262 LEU A CA 1
ATOM 1939 C C . LEU A 1 262 ? -4.087 0.641 0.162 1.00 98.62 262 LEU A C 1
ATOM 1941 O O . LEU A 1 262 ? -3.619 0.748 -0.974 1.00 98.62 262 LEU A O 1
ATOM 1945 N N . ILE A 1 263 ? -4.367 1.690 0.925 1.00 98.25 263 ILE A N 1
ATOM 1946 C CA . ILE A 1 263 ? -4.177 3.069 0.493 1.00 98.25 263 ILE A CA 1
ATOM 1947 C C . ILE A 1 263 ? -3.337 3.805 1.536 1.00 98.25 263 ILE A C 1
ATOM 1949 O O . ILE A 1 263 ? -3.713 3.847 2.705 1.00 98.25 263 ILE A O 1
ATOM 1953 N N . GLY A 1 264 ? -2.206 4.375 1.125 1.00 97.62 264 GLY A N 1
ATOM 1954 C CA . GLY A 1 264 ? -1.272 5.027 2.045 1.00 97.62 264 GLY A CA 1
ATOM 1955 C C . GLY A 1 264 ? -0.351 6.038 1.374 1.00 97.62 264 GLY A C 1
ATOM 1956 O O . GLY A 1 264 ? -0.281 6.107 0.145 1.00 97.62 264 GLY A O 1
ATOM 1957 N N . ASP A 1 265 ? 0.411 6.783 2.176 1.00 98.12 265 ASP A N 1
ATOM 1958 C CA . ASP A 1 265 ? 1.494 7.643 1.673 1.00 98.12 265 ASP A CA 1
ATOM 1959 C C . ASP A 1 265 ? 2.548 6.823 0.916 1.00 98.12 265 ASP A C 1
ATOM 1961 O O . ASP A 1 265 ? 2.990 7.172 -0.179 1.00 98.12 265 ASP A O 1
ATOM 1965 N N . SER A 1 266 ? 2.903 5.678 1.488 1.00 97.56 266 SER A N 1
ATOM 1966 C CA . SER A 1 266 ? 3.710 4.639 0.863 1.00 97.56 266 SER A CA 1
ATOM 1967 C C . SER A 1 266 ? 3.277 3.275 1.382 1.00 97.56 266 SER A C 1
ATOM 1969 O O . SER A 1 266 ? 2.647 3.186 2.435 1.00 97.56 266 SER A O 1
ATOM 1971 N N . ILE A 1 267 ? 3.604 2.212 0.646 1.00 98.25 267 ILE A N 1
ATOM 1972 C CA . ILE A 1 267 ? 3.244 0.846 1.029 1.00 98.25 267 ILE A CA 1
ATOM 1973 C C . ILE A 1 267 ? 4.514 0.018 1.161 1.00 98.25 267 ILE A C 1
ATOM 1975 O O . ILE A 1 267 ? 5.324 -0.098 0.236 1.00 98.25 267 ILE A O 1
ATOM 1979 N N . ASN A 1 268 ? 4.670 -0.556 2.341 1.00 98.56 268 ASN A N 1
ATOM 1980 C CA . ASN A 1 268 ? 5.827 -1.313 2.769 1.00 98.56 268 ASN A CA 1
ATOM 1981 C C . ASN A 1 268 ? 5.378 -2.749 3.041 1.00 98.56 268 ASN A C 1
ATOM 1983 O O . ASN A 1 268 ? 4.301 -2.971 3.597 1.00 98.56 268 ASN A O 1
ATOM 1987 N N . VAL A 1 269 ? 6.195 -3.728 2.660 1.00 98.75 269 VAL A N 1
ATOM 1988 C CA . VAL A 1 269 ? 5.921 -5.143 2.940 1.00 98.75 269 VAL A CA 1
ATOM 1989 C C . VAL A 1 269 ? 7.015 -5.695 3.839 1.00 98.75 269 VAL A C 1
ATOM 1991 O O . VAL A 1 269 ? 8.203 -5.617 3.518 1.00 98.75 269 VAL A O 1
ATOM 1994 N N . LEU A 1 270 ? 6.578 -6.262 4.957 1.00 98.75 270 LEU A N 1
ATOM 1995 C CA . LEU A 1 270 ? 7.384 -6.976 5.934 1.00 98.75 270 LEU A CA 1
ATOM 1996 C C . LEU A 1 270 ? 6.955 -8.442 5.898 1.00 98.75 270 LEU A C 1
ATOM 1998 O O . LEU A 1 270 ? 5.765 -8.752 5.844 1.00 98.75 270 LEU A O 1
ATOM 2002 N N . SER A 1 271 ? 7.902 -9.366 5.889 1.00 98.56 271 SER A N 1
ATOM 2003 C CA . SER A 1 271 ? 7.595 -10.789 5.850 1.00 98.56 271 SER A CA 1
ATOM 2004 C C . SER A 1 271 ? 6.993 -11.278 7.169 1.00 98.56 271 SER A C 1
ATOM 2006 O O . SER A 1 271 ? 7.031 -10.596 8.194 1.00 98.56 271 SER A O 1
ATOM 2008 N N . ALA A 1 272 ? 6.484 -12.511 7.182 1.00 96.62 272 ALA A N 1
ATOM 2009 C CA . ALA A 1 272 ? 6.057 -13.152 8.428 1.00 96.62 272 ALA A CA 1
ATOM 2010 C C . ALA A 1 272 ? 7.227 -13.416 9.402 1.00 96.62 272 ALA A C 1
ATOM 2012 O O . ALA A 1 272 ? 6.993 -13.721 10.567 1.00 96.62 272 ALA A O 1
ATOM 2013 N N . SER A 1 273 ? 8.477 -13.315 8.933 1.00 98.12 273 SER A N 1
ATOM 2014 C CA . SER A 1 273 ? 9.691 -13.453 9.748 1.00 98.12 273 SER A CA 1
ATOM 2015 C C . SER A 1 273 ? 10.226 -12.125 10.276 1.00 98.12 273 SER A C 1
ATOM 2017 O O . SER A 1 273 ? 11.243 -12.133 10.963 1.00 98.12 273 SER A O 1
ATOM 2019 N N . TRP A 1 274 ? 9.564 -11.005 9.971 1.00 98.50 274 TRP A N 1
ATOM 2020 C CA . TRP A 1 274 ? 9.953 -9.703 10.492 1.00 98.50 274 TRP A CA 1
ATOM 2021 C C . TRP A 1 274 ? 9.896 -9.670 12.023 1.00 98.50 274 TRP A C 1
ATOM 2023 O O . TRP A 1 274 ? 8.869 -10.008 12.619 1.00 98.50 274 TRP A O 1
ATOM 2033 N N . ASP A 1 275 ? 10.981 -9.198 12.635 1.00 98.12 275 ASP A N 1
ATOM 2034 C CA . ASP A 1 275 ? 11.097 -8.936 14.067 1.00 98.12 275 ASP A CA 1
ATOM 2035 C C . ASP A 1 275 ? 11.521 -7.475 14.276 1.00 98.12 275 ASP A C 1
ATOM 2037 O O . ASP A 1 275 ? 12.557 -7.023 13.779 1.00 98.12 275 ASP A O 1
ATOM 2041 N N . ASP A 1 276 ? 10.716 -6.722 15.028 1.00 98.50 276 ASP A N 1
ATOM 2042 C CA . ASP A 1 276 ? 10.975 -5.311 15.326 1.00 98.50 276 ASP A CA 1
ATOM 2043 C C . ASP A 1 276 ? 12.307 -5.104 16.056 1.00 98.50 276 ASP A C 1
ATOM 2045 O O . ASP A 1 276 ? 12.958 -4.072 15.867 1.00 98.50 276 ASP A O 1
ATOM 2049 N N . SER A 1 277 ? 12.751 -6.083 16.848 1.00 98.19 277 SER A N 1
ATOM 2050 C CA . SER A 1 277 ? 14.027 -6.017 17.565 1.00 98.19 277 SER A CA 1
ATOM 2051 C C . SER A 1 277 ? 15.243 -6.075 16.631 1.00 98.19 277 SER A C 1
ATOM 2053 O O . SER A 1 277 ? 16.288 -5.502 16.952 1.00 98.19 277 SER A O 1
ATOM 2055 N N . ASP A 1 278 ? 15.081 -6.650 15.436 1.00 98.00 278 ASP A N 1
ATOM 2056 C CA . ASP A 1 278 ? 16.123 -6.741 14.412 1.00 98.00 278 ASP A CA 1
ATOM 2057 C C . ASP A 1 278 ? 16.119 -5.549 13.442 1.00 98.00 278 ASP A C 1
ATOM 2059 O O . ASP A 1 278 ? 17.047 -5.387 12.646 1.00 98.00 278 ASP A O 1
ATOM 2063 N N . SER A 1 279 ? 15.104 -4.683 13.502 1.00 98.12 279 SER A N 1
ATOM 2064 C CA . SER A 1 279 ? 14.859 -3.606 12.527 1.00 98.12 279 SER A CA 1
ATOM 2065 C C . SER A 1 279 ? 16.058 -2.660 12.314 1.00 98.12 279 SER A C 1
ATOM 2067 O O . SER A 1 279 ? 16.384 -2.275 11.185 1.00 98.12 279 SER A O 1
ATOM 2069 N N . ALA A 1 280 ? 16.800 -2.352 13.382 1.00 97.25 280 ALA A N 1
ATOM 2070 C CA . ALA A 1 280 ? 18.002 -1.516 13.333 1.00 97.25 280 ALA A CA 1
ATOM 2071 C C . ALA A 1 280 ? 19.293 -2.290 12.992 1.00 97.25 280 ALA A C 1
ATOM 2073 O O . ALA A 1 280 ? 20.333 -1.676 12.735 1.00 97.25 280 ALA A O 1
ATOM 2074 N N . LEU A 1 281 ? 19.254 -3.624 12.981 1.00 97.56 281 LEU A N 1
ATOM 2075 C CA . LEU A 1 281 ? 20.424 -4.470 12.763 1.00 97.56 281 LEU A CA 1
ATOM 2076 C C . LEU A 1 281 ? 20.810 -4.572 11.280 1.00 97.56 281 LEU A C 1
ATOM 2078 O O . LEU A 1 281 ? 20.111 -4.129 10.358 1.00 97.56 281 LEU A O 1
ATOM 2082 N N . SER A 1 282 ? 21.972 -5.187 11.044 1.00 96.31 282 SER A N 1
ATOM 2083 C CA . SER A 1 282 ? 22.466 -5.452 9.697 1.00 96.31 282 SER A CA 1
ATOM 2084 C C . SER A 1 282 ? 21.475 -6.294 8.892 1.00 96.31 282 SER A C 1
ATOM 2086 O O . SER A 1 282 ? 20.701 -7.091 9.423 1.00 96.31 282 SER A O 1
ATOM 2088 N N . ILE A 1 283 ? 21.546 -6.159 7.567 1.00 96.94 283 ILE A N 1
ATOM 2089 C CA . ILE A 1 283 ? 20.668 -6.877 6.636 1.00 96.94 283 ILE A CA 1
ATOM 2090 C C . ILE A 1 283 ? 20.714 -8.408 6.809 1.00 96.94 283 ILE A C 1
ATOM 2092 O O . ILE A 1 283 ? 19.764 -9.100 6.472 1.00 96.94 283 ILE A O 1
ATOM 2096 N N . SER A 1 284 ? 21.803 -8.947 7.367 1.00 96.44 284 SER A N 1
ATOM 2097 C CA . SER A 1 284 ? 21.969 -10.377 7.649 1.00 96.44 284 SER A CA 1
ATOM 2098 C C . SER A 1 284 ? 21.144 -10.886 8.835 1.00 96.44 284 SER A C 1
ATOM 2100 O O . SER A 1 284 ? 21.118 -12.090 9.062 1.00 96.44 284 SER A O 1
ATOM 2102 N N . GLN A 1 285 ? 20.552 -10.005 9.645 1.00 97.62 285 GLN A N 1
ATOM 2103 C CA . GLN A 1 285 ? 19.667 -10.384 10.756 1.00 97.62 285 GLN A CA 1
ATOM 2104 C C . GLN A 1 285 ? 18.192 -10.254 10.365 1.00 97.62 285 GLN A C 1
ATOM 2106 O O . GLN A 1 285 ? 17.386 -11.087 10.744 1.00 97.62 285 GLN A O 1
ATOM 2111 N N . ARG A 1 286 ? 17.861 -9.316 9.475 1.00 97.75 286 ARG A N 1
ATOM 2112 C CA . ARG A 1 286 ? 16.506 -9.111 8.943 1.00 97.75 286 ARG A CA 1
ATOM 2113 C C . ARG A 1 286 ? 16.201 -10.065 7.786 1.00 97.75 286 ARG A C 1
ATOM 2115 O O . ARG A 1 286 ? 16.119 -9.633 6.641 1.00 97.75 286 ARG A O 1
ATOM 2122 N N . THR A 1 287 ? 16.132 -11.370 8.042 1.00 98.00 287 THR A N 1
ATOM 2123 C CA . THR A 1 287 ? 15.931 -12.386 6.987 1.00 98.00 287 THR A CA 1
ATOM 2124 C C . THR A 1 287 ? 14.449 -12.593 6.679 1.00 98.00 287 THR A C 1
ATOM 2126 O O . THR A 1 287 ? 13.692 -12.982 7.563 1.00 98.00 287 THR A O 1
ATOM 2129 N N . ALA A 1 288 ? 14.047 -12.400 5.419 1.00 98.44 288 ALA A N 1
ATOM 2130 C CA . ALA A 1 288 ? 12.647 -12.510 5.018 1.00 98.44 288 ALA A CA 1
ATOM 2131 C C . ALA A 1 288 ? 12.188 -13.955 4.772 1.00 98.44 288 ALA A C 1
ATOM 2133 O O . ALA A 1 288 ? 12.936 -14.783 4.238 1.00 98.44 288 ALA A O 1
ATOM 2134 N N . SER A 1 289 ? 10.904 -14.213 5.024 1.00 98.25 289 SER A N 1
ATOM 2135 C CA . SER A 1 289 ? 10.179 -15.405 4.564 1.00 98.25 289 SER A CA 1
ATOM 2136 C C . SER A 1 289 ? 9.241 -15.123 3.387 1.00 98.25 289 SER A C 1
ATOM 2138 O O . SER A 1 289 ? 8.875 -13.983 3.096 1.00 98.25 289 SER A O 1
ATOM 2140 N N . ALA A 1 290 ? 8.870 -16.186 2.664 1.00 98.38 290 ALA A N 1
ATOM 2141 C CA . ALA A 1 290 ? 7.992 -16.070 1.505 1.00 98.38 290 ALA A CA 1
ATOM 2142 C C . ALA A 1 290 ? 6.646 -15.456 1.907 1.00 98.38 290 ALA A C 1
ATOM 2144 O O . ALA A 1 290 ? 6.036 -15.882 2.886 1.00 98.38 290 ALA A O 1
ATOM 2145 N N . THR A 1 291 ? 6.200 -14.459 1.146 1.00 98.50 291 THR A N 1
ATOM 2146 C CA . THR A 1 291 ? 5.030 -13.640 1.491 1.00 98.50 291 THR A CA 1
ATOM 2147 C C . THR A 1 291 ? 4.139 -13.443 0.268 1.00 98.50 291 THR A C 1
ATOM 2149 O O . THR A 1 291 ? 4.639 -13.267 -0.846 1.00 98.50 291 THR A O 1
ATOM 2152 N N . THR A 1 292 ? 2.821 -13.500 0.467 1.00 98.69 292 THR A N 1
ATOM 2153 C CA . THR A 1 292 ? 1.794 -13.267 -0.560 1.00 98.69 292 THR A CA 1
ATOM 2154 C C . THR A 1 292 ? 0.857 -12.148 -0.125 1.00 98.69 292 THR A C 1
ATOM 2156 O O . THR A 1 292 ? 0.252 -12.239 0.941 1.00 98.69 292 THR A O 1
ATOM 2159 N N . VAL A 1 293 ? 0.724 -11.111 -0.952 1.00 98.69 293 VAL A N 1
ATOM 2160 C CA . VAL A 1 293 ? -0.161 -9.962 -0.715 1.00 98.69 293 VAL A CA 1
ATOM 2161 C C . VAL A 1 293 ? -1.136 -9.836 -1.881 1.00 98.69 293 VAL A C 1
ATOM 2163 O O . VAL A 1 293 ? -0.707 -9.628 -3.015 1.00 98.69 293 VAL A O 1
ATOM 2166 N N . ASN A 1 294 ? -2.438 -9.925 -1.606 1.00 98.44 294 ASN A N 1
ATOM 2167 C CA . ASN A 1 294 ? -3.483 -9.737 -2.613 1.00 98.44 294 ASN A CA 1
ATOM 2168 C C . ASN A 1 294 ? -4.355 -8.521 -2.272 1.00 98.44 294 ASN A C 1
ATOM 2170 O O . ASN A 1 294 ? -5.189 -8.573 -1.368 1.00 98.44 294 ASN A O 1
ATOM 2174 N N . ALA A 1 295 ? -4.162 -7.406 -2.972 1.00 97.88 295 ALA A N 1
ATOM 2175 C CA . ALA A 1 295 ? -4.945 -6.189 -2.757 1.00 97.88 295 ALA A CA 1
ATOM 2176 C C . ALA A 1 295 ? -4.809 -5.225 -3.939 1.00 97.88 295 ALA A C 1
ATOM 2178 O O . ALA A 1 295 ? -3.790 -5.201 -4.626 1.00 97.88 295 ALA A O 1
ATOM 2179 N N . ALA A 1 296 ? -5.804 -4.365 -4.147 1.00 97.62 296 ALA A N 1
ATOM 2180 C CA . ALA A 1 296 ? -5.593 -3.140 -4.905 1.00 97.62 296 ALA A CA 1
ATOM 2181 C C . ALA A 1 296 ? -4.771 -2.178 -4.043 1.00 97.62 296 ALA A C 1
ATOM 2183 O O . ALA A 1 296 ? -5.054 -2.005 -2.861 1.00 97.62 296 ALA A O 1
ATOM 2184 N N . VAL A 1 297 ? -3.749 -1.551 -4.609 1.00 97.69 297 VAL A N 1
ATOM 2185 C CA . VAL A 1 297 ? -2.836 -0.708 -3.844 1.00 97.69 297 VAL A CA 1
ATOM 2186 C C . VAL A 1 297 ? -2.766 0.671 -4.469 1.00 97.69 297 VAL A C 1
ATOM 2188 O O . VAL A 1 297 ? -2.428 0.799 -5.643 1.00 97.69 297 VAL A O 1
ATOM 2191 N N . MET A 1 298 ? -3.059 1.704 -3.683 1.00 95.88 298 MET A N 1
ATOM 2192 C CA . MET A 1 298 ? -2.847 3.096 -4.068 1.00 95.88 298 MET A CA 1
ATOM 2193 C C . MET A 1 298 ? -1.828 3.740 -3.133 1.00 95.88 298 MET A C 1
ATOM 2195 O O . MET A 1 298 ? -2.014 3.753 -1.921 1.00 95.88 298 MET A O 1
ATOM 2199 N N . ALA A 1 299 ? -0.746 4.265 -3.701 1.00 95.81 299 ALA A N 1
ATOM 2200 C CA . ALA A 1 299 ? 0.366 4.780 -2.916 1.00 95.81 299 ALA A CA 1
ATOM 2201 C C . ALA A 1 299 ? 1.064 5.960 -3.582 1.00 95.81 299 ALA A C 1
ATOM 2203 O O . ALA A 1 299 ? 0.960 6.172 -4.797 1.00 95.81 299 ALA A O 1
ATOM 2204 N N . GLY A 1 300 ? 1.840 6.684 -2.783 1.00 95.56 300 GLY A N 1
ATOM 2205 C CA . GLY A 1 300 ? 2.858 7.585 -3.282 1.00 95.56 300 GLY A CA 1
ATOM 2206 C C . GLY A 1 300 ? 4.188 6.885 -3.563 1.00 95.56 300 GLY A C 1
ATOM 2207 O O . GLY A 1 300 ? 4.479 5.793 -3.069 1.00 95.56 300 GLY A O 1
ATOM 2208 N N . ILE A 1 301 ? 5.036 7.548 -4.349 1.00 95.00 301 ILE A N 1
ATOM 2209 C CA . ILE A 1 301 ? 6.426 7.135 -4.606 1.00 95.00 301 ILE A CA 1
ATOM 2210 C C . ILE A 1 301 ? 7.404 8.260 -4.271 1.00 95.00 301 ILE A C 1
ATOM 2212 O O . ILE A 1 301 ? 7.009 9.410 -4.128 1.00 95.00 301 ILE A O 1
ATOM 2216 N N . VAL A 1 302 ? 8.698 7.964 -4.232 1.00 95.38 302 VAL A N 1
ATOM 2217 C CA . VAL A 1 302 ? 9.736 9.001 -4.316 1.00 95.38 302 VAL A CA 1
ATOM 2218 C C . VAL A 1 302 ? 10.216 9.030 -5.770 1.00 95.38 302 VAL A C 1
ATOM 2220 O O . VAL A 1 302 ? 10.779 8.023 -6.193 1.00 95.38 302 VAL A O 1
ATOM 2223 N N . PRO A 1 303 ? 9.984 10.096 -6.559 1.00 94.19 303 PRO A N 1
ATOM 2224 C CA . PRO A 1 303 ? 10.481 10.184 -7.936 1.00 94.19 303 PRO A CA 1
ATOM 2225 C C . PRO A 1 303 ? 12.015 10.221 -8.004 1.00 94.19 303 PRO A C 1
ATOM 2227 O O . PRO A 1 303 ? 12.662 10.738 -7.091 1.00 94.19 303 PRO A O 1
ATOM 2230 N N . SER A 1 304 ? 12.609 9.722 -9.094 1.00 95.19 304 SER A N 1
ATOM 2231 C CA . SER A 1 304 ? 14.040 9.927 -9.355 1.00 95.19 304 SER A CA 1
ATOM 2232 C C . SER A 1 304 ? 14.348 11.418 -9.506 1.00 95.19 304 SER A C 1
ATOM 2234 O O . SER A 1 304 ? 13.567 12.180 -10.081 1.00 95.19 304 SER A O 1
ATOM 2236 N N . GLY A 1 305 ? 15.493 11.848 -8.990 1.00 94.44 305 GLY A N 1
ATOM 2237 C CA . GLY A 1 305 ? 15.879 13.254 -8.969 1.00 94.44 305 GLY A CA 1
ATOM 2238 C C . GLY A 1 305 ? 17.011 13.526 -7.992 1.00 94.44 305 GLY A C 1
ATOM 2239 O O . GLY A 1 305 ? 17.423 12.652 -7.235 1.00 94.44 305 GLY A O 1
ATOM 2240 N N . ASN A 1 306 ? 17.549 14.747 -8.026 1.00 93.19 306 ASN A N 1
ATOM 2241 C CA . ASN A 1 306 ? 18.626 15.186 -7.128 1.00 93.19 306 ASN A CA 1
ATOM 2242 C C . ASN A 1 306 ? 19.844 14.240 -7.097 1.00 93.19 306 ASN A C 1
ATOM 2244 O O . ASN A 1 306 ? 20.483 14.074 -6.063 1.00 93.19 306 ASN A O 1
ATOM 2248 N N . GLY A 1 307 ? 20.169 13.614 -8.233 1.00 92.81 307 GLY A N 1
ATOM 2249 C CA . GLY A 1 307 ? 21.280 12.665 -8.323 1.00 92.81 307 GLY A CA 1
ATOM 2250 C C . GLY A 1 307 ? 20.987 11.292 -7.714 1.00 92.81 307 GLY A C 1
ATOM 2251 O O . GLY A 1 307 ? 21.929 10.552 -7.435 1.00 92.81 307 GLY A O 1
ATOM 2252 N N . HIS A 1 308 ? 19.712 10.928 -7.549 1.00 93.19 308 HIS A N 1
ATOM 2253 C CA . HIS A 1 308 ? 19.278 9.624 -7.058 1.00 93.19 308 HIS A CA 1
ATOM 2254 C C . HIS A 1 308 ? 18.283 8.958 -8.013 1.00 93.19 308 HIS A C 1
ATOM 2256 O O . HIS A 1 308 ? 17.286 9.558 -8.413 1.00 93.19 308 HIS A O 1
ATOM 2262 N N . TYR A 1 309 ? 18.534 7.685 -8.323 1.00 93.25 309 TYR A N 1
ATOM 2263 C CA . TYR A 1 309 ? 17.504 6.790 -8.839 1.00 93.25 309 TYR A CA 1
ATOM 2264 C C . TYR A 1 309 ? 16.685 6.261 -7.669 1.00 93.25 309 TYR A C 1
ATOM 2266 O O . TYR A 1 309 ? 17.256 5.807 -6.678 1.00 93.25 309 TYR A O 1
ATOM 2274 N N . SER A 1 310 ? 15.361 6.305 -7.779 1.00 90.38 310 SER A N 1
ATOM 2275 C CA . SER A 1 310 ? 14.487 6.021 -6.639 1.00 90.38 310 SER A CA 1
ATOM 2276 C C . SER A 1 310 ? 13.725 4.690 -6.732 1.00 90.38 310 SER A C 1
ATOM 2278 O O . SER A 1 310 ? 12.830 4.407 -5.936 1.00 90.38 310 SER A O 1
ATOM 2280 N N . GLY A 1 311 ? 14.136 3.823 -7.662 1.00 87.69 311 GLY A N 1
ATOM 2281 C CA . GLY A 1 311 ? 13.775 2.407 -7.655 1.00 87.69 311 GLY A CA 1
ATOM 2282 C C . GLY A 1 311 ? 12.585 1.999 -8.526 1.00 87.69 311 GLY A C 1
ATOM 2283 O O . GLY A 1 311 ? 12.340 0.798 -8.607 1.00 87.69 311 GLY A O 1
ATOM 2284 N N . GLY A 1 312 ? 11.884 2.934 -9.174 1.00 91.44 312 GLY A N 1
ATOM 2285 C CA . GLY A 1 312 ? 10.861 2.620 -10.179 1.00 91.44 312 GLY A CA 1
ATOM 2286 C C . GLY A 1 312 ? 9.710 1.738 -9.675 1.00 91.44 312 GLY A C 1
ATOM 2287 O O . GLY A 1 312 ? 9.481 1.599 -8.470 1.00 91.44 312 GLY A O 1
ATOM 2288 N N . VAL A 1 313 ? 8.972 1.126 -10.605 1.00 93.88 313 VAL A N 1
ATOM 2289 C CA . VAL A 1 313 ? 7.891 0.171 -10.296 1.00 93.88 313 VAL A CA 1
ATOM 2290 C C . VAL A 1 313 ? 8.441 -1.033 -9.536 1.00 93.88 313 VAL A C 1
ATOM 2292 O O . VAL A 1 313 ? 7.787 -1.505 -8.612 1.00 93.88 313 VAL A O 1
ATOM 2295 N N . GLU A 1 314 ? 9.648 -1.519 -9.851 1.00 90.81 314 GLU A N 1
ATOM 2296 C CA . GLU A 1 314 ? 10.242 -2.683 -9.182 1.00 90.81 314 GLU A CA 1
ATOM 2297 C C . GLU A 1 314 ? 10.451 -2.492 -7.661 1.00 90.81 314 GLU A C 1
ATOM 2299 O O . GLU A 1 314 ? 10.629 -3.476 -6.931 1.00 90.81 314 GLU A O 1
ATOM 2304 N N . ASN A 1 315 ? 10.384 -1.246 -7.177 1.00 90.06 315 ASN A N 1
ATOM 2305 C CA . ASN A 1 315 ? 10.415 -0.863 -5.764 1.00 90.06 315 ASN A CA 1
ATOM 2306 C C . ASN A 1 315 ? 9.162 -0.097 -5.306 1.00 90.06 315 ASN A C 1
ATOM 2308 O O . ASN A 1 315 ? 9.229 0.629 -4.311 1.00 90.06 315 ASN A O 1
ATOM 2312 N N . PHE A 1 316 ? 8.032 -0.255 -6.006 1.00 94.56 316 PHE A N 1
ATOM 2313 C CA . PHE A 1 316 ? 6.740 0.290 -5.576 1.00 94.56 316 PHE A CA 1
ATOM 2314 C C . PHE A 1 316 ? 6.417 -0.143 -4.140 1.00 94.56 316 PHE A C 1
ATOM 2316 O O . PHE A 1 316 ? 6.151 0.697 -3.282 1.00 94.56 316 PHE A O 1
ATOM 2323 N N . PHE A 1 317 ? 6.547 -1.445 -3.863 1.00 96.31 317 PHE A N 1
ATOM 2324 C CA . PHE A 1 317 ? 6.621 -1.937 -2.494 1.00 96.31 317 PHE A CA 1
ATOM 2325 C C . PHE A 1 317 ? 8.009 -1.693 -1.933 1.00 96.31 317 PHE A C 1
ATOM 2327 O O . PHE A 1 317 ? 9.017 -2.167 -2.468 1.00 96.31 317 PHE A O 1
ATOM 2334 N N . ARG A 1 318 ? 8.044 -0.979 -0.818 1.00 96.25 318 ARG A N 1
ATOM 2335 C CA . ARG A 1 318 ? 9.262 -0.763 -0.052 1.00 96.25 318 ARG A CA 1
ATOM 2336 C C . ARG A 1 318 ? 9.495 -1.963 0.857 1.00 96.25 318 ARG A C 1
ATOM 2338 O O . ARG A 1 318 ? 8.560 -2.503 1.442 1.00 96.25 318 ARG A O 1
ATOM 2345 N N . LEU A 1 319 ? 10.745 -2.395 0.945 1.00 97.25 319 LEU A N 1
ATOM 2346 C CA . LEU A 1 319 ? 11.147 -3.589 1.679 1.00 97.25 319 LEU A CA 1
ATOM 2347 C C . LEU A 1 319 ? 12.245 -3.220 2.669 1.00 97.25 319 LEU A C 1
ATOM 2349 O O . LEU A 1 319 ? 13.081 -2.369 2.363 1.00 97.25 319 LEU A O 1
ATOM 2353 N N . LEU A 1 320 ? 12.268 -3.912 3.808 1.00 97.75 320 LEU A N 1
ATOM 2354 C CA . LEU A 1 320 ? 13.243 -3.711 4.883 1.00 97.75 320 LEU A CA 1
ATOM 2355 C C . LEU A 1 320 ? 13.966 -5.007 5.270 1.00 97.75 320 LEU A C 1
ATOM 2357 O O . LEU A 1 320 ? 14.483 -5.116 6.373 1.00 97.75 320 LEU A O 1
ATOM 2361 N N . GLU A 1 321 ? 14.016 -6.017 4.408 1.00 98.12 321 GLU A N 1
ATOM 2362 C CA . GLU A 1 321 ? 14.582 -7.327 4.761 1.00 98.12 321 GLU A CA 1
ATOM 2363 C C . GLU A 1 321 ? 15.486 -7.884 3.660 1.00 98.12 321 GLU A C 1
ATOM 2365 O O . GLU A 1 321 ? 15.503 -7.436 2.511 1.00 98.12 321 GLU A O 1
ATOM 2370 N N . ASN A 1 322 ? 16.274 -8.892 4.004 1.00 97.81 322 ASN A N 1
ATOM 2371 C CA . ASN A 1 322 ? 16.995 -9.701 3.047 1.00 97.81 322 ASN A CA 1
ATOM 2372 C C . ASN A 1 322 ? 16.044 -10.725 2.427 1.00 97.81 322 ASN A C 1
ATOM 2374 O O . ASN A 1 322 ? 15.784 -11.768 3.025 1.00 97.81 322 ASN A O 1
ATOM 2378 N N . TRP A 1 323 ? 15.590 -10.456 1.205 1.00 97.25 323 TRP A N 1
ATOM 2379 C CA . TRP A 1 323 ? 14.752 -11.379 0.443 1.00 97.25 323 TRP A CA 1
ATOM 2380 C C . TRP A 1 323 ? 15.534 -12.244 -0.553 1.00 97.25 323 TRP A C 1
ATOM 2382 O O . TRP A 1 323 ? 14.934 -12.892 -1.409 1.00 97.25 323 TRP A O 1
ATOM 2392 N N . SER A 1 324 ? 16.868 -12.266 -0.480 1.00 95.19 324 SER A N 1
ATOM 2393 C CA . SER A 1 324 ? 17.685 -13.083 -1.386 1.00 95.19 324 SER A CA 1
ATOM 2394 C C . SER A 1 324 ? 17.278 -14.556 -1.309 1.00 95.19 324 SER A C 1
ATOM 2396 O O . SER A 1 324 ? 17.376 -15.170 -0.252 1.00 95.19 324 SER A O 1
ATOM 2398 N N . GLY A 1 325 ? 16.850 -15.132 -2.434 1.00 93.94 325 GLY A N 1
ATOM 2399 C CA . GLY A 1 325 ? 16.372 -16.520 -2.486 1.00 93.94 325 GLY A CA 1
ATOM 2400 C C . GLY A 1 325 ? 14.931 -16.723 -1.997 1.00 93.94 325 GLY A C 1
ATOM 2401 O O . GLY A 1 325 ? 14.430 -17.843 -2.061 1.00 93.94 325 GLY A O 1
ATOM 2402 N N . THR A 1 326 ? 14.249 -15.654 -1.582 1.00 96.38 326 THR A N 1
ATOM 2403 C CA . THR A 1 326 ? 12.869 -15.662 -1.088 1.00 96.38 326 THR A CA 1
ATOM 2404 C C . THR A 1 326 ? 11.925 -15.047 -2.124 1.00 96.38 326 THR A C 1
ATOM 2406 O O . THR A 1 326 ? 12.272 -14.104 -2.840 1.00 96.38 326 THR A O 1
ATOM 2409 N N . GLN A 1 327 ? 10.713 -15.591 -2.229 1.00 95.69 327 GLN A N 1
ATOM 2410 C CA . GLN A 1 327 ? 9.681 -15.091 -3.136 1.00 95.69 327 GLN A CA 1
ATOM 2411 C C . GLN A 1 327 ? 8.767 -14.082 -2.433 1.00 95.69 327 GLN A C 1
ATOM 2413 O O . GLN A 1 327 ? 8.266 -14.349 -1.342 1.00 95.69 327 GLN A O 1
ATOM 2418 N N . LEU A 1 328 ? 8.502 -12.962 -3.106 1.00 96.88 328 LEU A N 1
ATOM 2419 C CA . LEU A 1 328 ? 7.412 -12.050 -2.775 1.00 96.88 328 LEU A CA 1
ATOM 2420 C C . LEU A 1 328 ? 6.388 -12.103 -3.907 1.00 96.88 328 LEU A C 1
ATOM 2422 O O . LEU A 1 328 ? 6.694 -11.763 -5.054 1.00 96.88 328 LEU A O 1
ATOM 2426 N N . THR A 1 329 ? 5.184 -12.545 -3.566 1.00 97.19 329 THR A N 1
ATOM 2427 C CA . THR A 1 329 ? 4.061 -12.662 -4.495 1.00 97.19 329 THR A CA 1
ATOM 2428 C C . THR A 1 329 ? 3.092 -11.526 -4.250 1.00 97.19 329 THR A C 1
ATOM 2430 O O . THR A 1 329 ? 2.678 -11.295 -3.115 1.00 97.19 329 THR A O 1
ATOM 2433 N N . TYR A 1 330 ? 2.733 -10.824 -5.315 1.00 97.44 330 TYR A N 1
ATOM 2434 C CA . TYR A 1 330 ? 1.718 -9.789 -5.274 1.00 97.44 330 TYR A CA 1
ATOM 2435 C C . TYR A 1 330 ? 0.733 -9.985 -6.415 1.00 97.44 330 TYR A C 1
ATOM 2437 O O . TYR A 1 330 ? 1.139 -10.028 -7.579 1.00 97.44 330 TYR A O 1
ATOM 2445 N N . ASN A 1 331 ? -0.550 -10.047 -6.073 1.00 97.31 331 ASN A N 1
ATOM 2446 C CA . ASN A 1 331 ? -1.628 -10.028 -7.048 1.00 97.31 331 ASN A CA 1
ATOM 2447 C C . ASN A 1 331 ? -2.523 -8.820 -6.777 1.00 97.31 331 ASN A C 1
ATOM 2449 O O . ASN A 1 331 ? -3.070 -8.672 -5.686 1.00 97.31 331 ASN A O 1
ATOM 2453 N N . GLY A 1 332 ? -2.656 -7.923 -7.749 1.00 96.06 332 GLY A N 1
ATOM 2454 C CA . GLY A 1 332 ? -3.424 -6.710 -7.516 1.00 96.06 332 GLY A CA 1
ATOM 2455 C C . GLY A 1 332 ? -3.318 -5.651 -8.599 1.00 96.06 332 GLY A C 1
ATOM 2456 O O . GLY A 1 332 ? -3.005 -5.925 -9.752 1.00 96.06 332 GLY A O 1
ATOM 2457 N N . SER A 1 333 ? -3.595 -4.410 -8.213 1.00 95.56 333 SER A N 1
ATOM 2458 C CA . SER A 1 333 ? -3.478 -3.225 -9.067 1.00 95.56 333 SER A CA 1
ATOM 2459 C C . SER A 1 333 ? -2.586 -2.217 -8.361 1.00 95.56 333 SER A C 1
ATOM 2461 O O . SER A 1 333 ? -2.980 -1.710 -7.319 1.00 95.56 333 SER A O 1
ATOM 2463 N N . MET A 1 334 ? -1.400 -1.926 -8.897 1.00 96.12 334 MET A N 1
ATOM 2464 C CA . MET A 1 334 ? -0.525 -0.865 -8.384 1.00 96.12 334 MET A CA 1
ATOM 2465 C C . MET A 1 334 ? -0.963 0.477 -8.965 1.00 96.12 334 MET A C 1
ATOM 2467 O O . MET A 1 334 ? -0.964 0.649 -10.183 1.00 96.12 334 MET A O 1
ATOM 2471 N N . VAL A 1 335 ? -1.342 1.422 -8.115 1.00 94.75 335 VAL A N 1
ATOM 2472 C CA . VAL A 1 335 ? -1.846 2.737 -8.515 1.00 94.75 335 VAL A CA 1
ATOM 2473 C C . VAL A 1 335 ? -0.995 3.813 -7.848 1.00 94.75 335 VAL A C 1
ATOM 2475 O O . VAL A 1 335 ? -1.067 4.020 -6.641 1.00 94.75 335 VAL A O 1
ATOM 2478 N N . VAL A 1 336 ? -0.183 4.515 -8.632 1.00 94.31 336 VAL A N 1
ATOM 2479 C CA . VAL A 1 336 ? 0.630 5.638 -8.157 1.00 94.31 336 VAL A CA 1
ATOM 2480 C C . VAL A 1 336 ? -0.042 6.937 -8.530 1.00 94.31 336 VAL A C 1
ATOM 2482 O O . VAL A 1 336 ? -0.221 7.230 -9.711 1.00 94.31 336 VAL A O 1
ATOM 2485 N N . MET A 1 337 ? -0.383 7.738 -7.528 1.00 89.00 337 MET A N 1
ATOM 2486 C CA . MET A 1 337 ? -1.112 8.984 -7.756 1.00 89.00 337 MET A CA 1
ATOM 2487 C C . MET A 1 337 ? -0.286 10.243 -7.481 1.00 89.00 337 MET A C 1
ATOM 2489 O O . MET A 1 337 ? -0.561 11.286 -8.083 1.00 89.00 337 MET A O 1
ATOM 2493 N N . PHE A 1 338 ? 0.717 10.155 -6.604 1.00 93.31 338 PHE A N 1
ATOM 2494 C CA . PHE A 1 338 ? 1.454 11.312 -6.099 1.00 93.31 338 PHE A CA 1
ATOM 2495 C C . PHE A 1 338 ? 2.873 10.969 -5.614 1.00 93.31 338 PHE A C 1
ATOM 2497 O O . PHE A 1 338 ? 3.196 9.802 -5.399 1.00 93.31 338 PHE A O 1
ATOM 2504 N N . PRO A 1 339 ? 3.758 11.967 -5.452 1.00 95.25 339 PRO A N 1
ATOM 2505 C CA . PRO A 1 339 ? 4.956 11.813 -4.640 1.00 95.25 339 PRO A CA 1
ATOM 2506 C C . PRO A 1 339 ? 4.588 11.675 -3.158 1.00 95.25 339 PRO A C 1
ATOM 2508 O O . PRO A 1 339 ? 3.813 12.484 -2.649 1.00 95.25 339 PRO A O 1
ATOM 2511 N N . SER A 1 340 ? 5.153 10.683 -2.476 1.00 96.31 340 SER A N 1
ATOM 2512 C CA . SER A 1 340 ? 5.036 10.495 -1.025 1.00 96.31 340 SER A CA 1
ATOM 2513 C C . SER A 1 340 ? 5.529 11.747 -0.283 1.00 96.31 340 SER A C 1
ATOM 2515 O O . SER A 1 340 ? 6.520 12.368 -0.678 1.00 96.31 340 SER A O 1
ATOM 2517 N N . GLN A 1 341 ? 4.785 12.151 0.743 1.00 95.94 341 GLN A N 1
ATOM 2518 C CA . GLN A 1 341 ? 5.011 13.333 1.573 1.00 95.94 341 GLN A CA 1
ATOM 2519 C C . GLN A 1 341 ? 5.674 12.988 2.912 1.00 95.94 341 GLN A C 1
ATOM 2521 O O . GLN A 1 341 ? 6.320 13.856 3.501 1.00 95.94 341 GLN A O 1
ATOM 2526 N N . ILE A 1 342 ? 5.538 11.744 3.386 1.00 96.88 342 ILE A N 1
ATOM 2527 C CA . ILE A 1 342 ? 6.089 11.304 4.675 1.00 96.88 342 ILE A CA 1
ATOM 2528 C C . ILE A 1 342 ? 7.340 10.457 4.453 1.00 96.88 342 ILE A C 1
ATOM 2530 O O . ILE A 1 342 ? 8.447 10.921 4.743 1.00 96.88 342 ILE A O 1
ATOM 2534 N N . ALA A 1 343 ? 7.190 9.267 3.868 1.00 97.00 343 ALA A N 1
ATOM 2535 C CA . ALA A 1 343 ? 8.314 8.374 3.615 1.00 97.00 343 ALA A CA 1
ATOM 2536 C C . ALA A 1 343 ? 9.082 8.843 2.366 1.00 97.00 343 ALA A C 1
ATOM 2538 O O . ALA A 1 343 ? 8.863 8.396 1.237 1.00 97.00 343 ALA A O 1
ATOM 2539 N N . THR A 1 344 ? 9.996 9.784 2.545 1.00 96.44 344 THR A N 1
ATOM 2540 C CA . THR A 1 344 ? 10.638 10.534 1.452 1.00 96.44 344 THR A CA 1
ATOM 2541 C C . THR A 1 344 ? 12.045 10.041 1.111 1.00 96.44 344 THR A C 1
ATOM 2543 O O . THR A 1 344 ? 12.694 10.585 0.214 1.00 96.44 344 THR A O 1
ATOM 2546 N N . GLY A 1 345 ? 12.529 8.988 1.773 1.00 95.06 345 GLY A N 1
ATOM 2547 C CA . GLY A 1 345 ? 13.834 8.394 1.523 1.00 95.06 345 GLY A CA 1
ATOM 2548 C C . GLY A 1 345 ? 13.995 7.891 0.085 1.00 95.06 345 GLY A C 1
ATOM 2549 O O . GLY A 1 345 ? 13.246 7.029 -0.392 1.00 95.06 345 GLY A O 1
ATOM 2550 N N . TYR A 1 346 ? 15.023 8.378 -0.615 1.00 94.31 346 TYR A N 1
ATOM 2551 C CA . TYR A 1 346 ? 15.437 7.814 -1.904 1.00 94.31 346 TYR A CA 1
ATOM 2552 C C . TYR A 1 346 ? 15.839 6.349 -1.753 1.00 94.31 346 TYR A C 1
ATOM 2554 O O . TYR A 1 346 ? 16.357 5.936 -0.714 1.00 94.31 346 TYR A O 1
ATOM 2562 N N . TRP A 1 347 ? 15.648 5.564 -2.813 1.00 92.31 347 TRP A N 1
ATOM 2563 C CA . TRP A 1 347 ? 16.150 4.195 -2.840 1.00 92.31 347 TRP A CA 1
ATOM 2564 C C . TRP A 1 347 ? 17.690 4.178 -2.755 1.00 92.31 347 TRP A C 1
ATOM 2566 O O . TRP A 1 347 ? 18.353 4.727 -3.635 1.00 92.31 347 TRP A O 1
ATOM 2576 N N . PRO A 1 348 ? 18.293 3.540 -1.732 1.00 89.06 348 PRO A N 1
ATOM 2577 C CA . PRO A 1 348 ? 19.745 3.547 -1.563 1.00 89.06 348 PRO A CA 1
ATOM 2578 C C . PRO A 1 348 ? 20.454 2.387 -2.282 1.00 89.06 348 PRO A C 1
ATOM 2580 O O . PRO A 1 348 ? 21.661 2.221 -2.115 1.00 89.06 348 PRO A O 1
ATOM 2583 N N . GLY A 1 349 ? 19.729 1.568 -3.054 1.00 87.69 349 GLY A N 1
ATOM 2584 C CA . GLY A 1 349 ? 20.232 0.307 -3.603 1.00 87.69 349 GLY A CA 1
ATOM 2585 C C . GLY A 1 349 ? 19.979 -0.898 -2.688 1.00 87.69 349 GLY A C 1
ATOM 2586 O O . GLY A 1 349 ? 19.370 -0.787 -1.621 1.00 87.69 349 GLY A O 1
ATOM 2587 N N . THR A 1 350 ? 20.435 -2.077 -3.117 1.00 89.88 350 THR A N 1
ATOM 2588 C CA . THR A 1 350 ? 20.405 -3.312 -2.312 1.00 89.88 350 THR A CA 1
ATOM 2589 C C . THR A 1 350 ? 21.607 -3.408 -1.366 1.00 89.88 350 THR A C 1
ATOM 2591 O O . THR A 1 350 ? 22.637 -2.781 -1.602 1.00 89.88 350 THR A O 1
ATOM 2594 N N 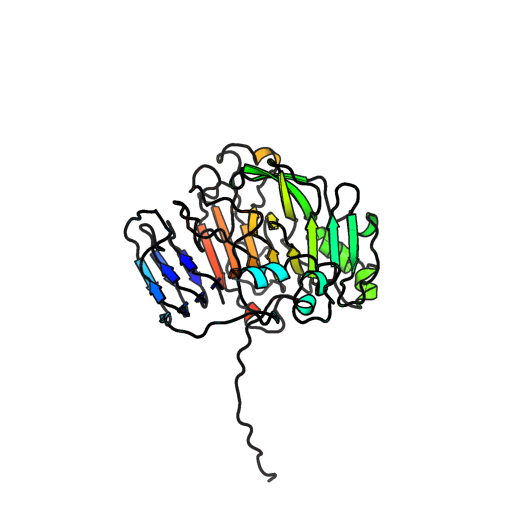. GLY A 1 351 ? 21.523 -4.254 -0.336 1.00 90.31 351 GLY A N 1
ATOM 2595 C CA . GLY A 1 351 ? 22.663 -4.648 0.506 1.00 90.31 351 GLY A CA 1
ATOM 2596 C C . GLY A 1 351 ? 22.723 -3.994 1.887 1.00 90.31 351 GLY A C 1
ATOM 2597 O O . GLY A 1 351 ? 23.443 -4.484 2.753 1.00 90.31 351 GLY A O 1
ATOM 2598 N N . SER A 1 352 ? 21.951 -2.933 2.129 1.00 88.50 352 SER A N 1
ATOM 2599 C CA . SER A 1 352 ? 21.842 -2.287 3.446 1.00 88.50 352 SER A CA 1
ATOM 2600 C C . SER A 1 352 ? 20.400 -2.244 3.941 1.00 88.50 352 SER A C 1
ATOM 2602 O O . SER A 1 352 ? 20.111 -2.735 5.028 1.00 88.50 352 SER A O 1
ATOM 2604 N N . VAL A 1 353 ? 19.482 -1.716 3.133 1.00 94.31 353 VAL A N 1
ATOM 2605 C CA . VAL A 1 353 ? 18.059 -1.609 3.484 1.00 94.31 353 VAL A CA 1
ATOM 2606 C C . VAL A 1 353 ? 17.326 -2.910 3.204 1.00 94.31 353 VAL A C 1
ATOM 2608 O O . VAL A 1 353 ? 16.650 -3.424 4.086 1.00 94.31 353 VAL A O 1
ATOM 2611 N N . TYR A 1 354 ? 17.499 -3.473 2.011 1.00 95.62 354 TYR A N 1
ATOM 2612 C CA . TYR A 1 354 ? 16.905 -4.749 1.632 1.00 95.62 354 TYR A CA 1
ATOM 2613 C C . TYR A 1 354 ? 17.781 -5.458 0.587 1.00 95.62 354 TYR A C 1
ATOM 2615 O O . TYR A 1 354 ? 18.661 -4.841 -0.019 1.00 95.62 354 TYR A O 1
ATOM 2623 N N . ASN A 1 355 ? 17.530 -6.743 0.346 1.00 95.19 355 ASN A N 1
ATOM 2624 C CA . ASN A 1 355 ? 17.966 -7.428 -0.878 1.00 95.19 355 ASN A CA 1
ATOM 2625 C C . ASN A 1 355 ? 16.746 -7.949 -1.624 1.00 95.19 355 ASN A C 1
ATOM 2627 O O . ASN A 1 355 ? 15.786 -8.365 -0.983 1.00 95.19 355 ASN A O 1
ATOM 2631 N N . ALA A 1 356 ? 16.774 -7.914 -2.955 1.00 92.50 356 ALA A N 1
ATOM 2632 C CA . ALA A 1 356 ? 15.579 -8.126 -3.762 1.00 92.50 356 ALA A CA 1
ATOM 2633 C C . ALA A 1 356 ? 15.018 -9.560 -3.701 1.00 92.50 356 ALA A C 1
ATOM 2635 O O . ALA A 1 356 ? 15.795 -10.513 -3.793 1.00 92.50 356 ALA A O 1
ATOM 2636 N N . PRO A 1 357 ? 13.679 -9.714 -3.614 1.00 94.12 357 PRO A N 1
ATOM 2637 C CA . PRO A 1 357 ? 13.024 -11.008 -3.738 1.00 94.12 357 PRO A CA 1
ATOM 2638 C C . PRO A 1 357 ? 13.000 -11.474 -5.193 1.00 94.12 357 PRO A C 1
ATOM 2640 O O . PRO A 1 357 ? 13.129 -10.682 -6.135 1.00 94.12 357 PRO A O 1
ATOM 2643 N N . LYS A 1 358 ? 12.669 -12.754 -5.381 1.00 92.12 358 LYS A N 1
ATOM 2644 C CA . LYS A 1 358 ? 11.995 -13.182 -6.609 1.00 92.12 358 LYS A CA 1
ATOM 2645 C C . LYS A 1 358 ? 10.594 -12.559 -6.617 1.00 92.12 358 LYS A C 1
ATOM 2647 O O . LYS A 1 358 ? 9.749 -12.939 -5.807 1.00 92.12 358 LYS A O 1
ATOM 2652 N N . ARG A 1 359 ? 10.360 -11.598 -7.512 1.00 91.19 359 ARG A N 1
ATOM 2653 C CA . ARG A 1 359 ? 9.070 -10.911 -7.668 1.00 91.19 359 ARG A CA 1
ATOM 2654 C C . ARG A 1 359 ? 8.141 -11.740 -8.549 1.00 91.19 359 ARG A C 1
ATOM 2656 O O . ARG A 1 359 ? 8.498 -12.053 -9.682 1.00 91.19 359 ARG A O 1
ATOM 2663 N N . LEU A 1 360 ? 6.961 -12.074 -8.037 1.00 91.56 360 LEU A N 1
ATOM 2664 C CA . LEU A 1 360 ? 5.863 -12.622 -8.831 1.00 91.56 360 LEU A CA 1
ATOM 2665 C C . LEU A 1 360 ? 4.702 -11.633 -8.773 1.00 91.56 360 LEU A C 1
ATOM 2667 O O . LEU A 1 360 ? 3.979 -11.600 -7.781 1.00 91.56 360 LEU A O 1
ATOM 2671 N N . TRP A 1 361 ? 4.586 -10.786 -9.795 1.00 91.19 361 TRP A N 1
ATOM 2672 C CA . TRP A 1 361 ? 3.605 -9.705 -9.841 1.00 91.19 361 TRP A CA 1
ATOM 2673 C C . TRP A 1 361 ? 2.572 -9.959 -10.921 1.00 91.19 361 TRP A C 1
ATOM 2675 O O . TRP A 1 361 ? 2.902 -10.022 -12.107 1.00 91.19 361 TRP A O 1
ATOM 2685 N N . SER A 1 362 ? 1.320 -10.065 -10.499 1.00 92.75 362 SER A N 1
ATOM 2686 C CA . SER A 1 362 ? 0.205 -10.305 -11.404 1.00 92.75 362 SER A CA 1
ATOM 2687 C C . SER A 1 362 ? -0.945 -9.355 -11.121 1.00 92.75 362 SER A C 1
ATOM 2689 O O . SER A 1 362 ? -1.099 -8.829 -10.021 1.00 92.75 362 SER A O 1
ATOM 2691 N N . PHE A 1 363 ? -1.777 -9.132 -12.127 1.00 95.19 363 PHE A N 1
ATOM 2692 C CA . PHE A 1 363 ? -3.061 -8.485 -11.937 1.00 95.19 363 PHE A CA 1
ATOM 2693 C C . PHE A 1 363 ? -4.043 -9.438 -11.255 1.00 95.19 363 PHE A C 1
ATOM 2695 O O . PHE A 1 363 ? -4.174 -10.588 -11.674 1.00 95.19 363 PHE A O 1
ATOM 2702 N N . ASP A 1 364 ? -4.760 -8.953 -10.240 1.00 95.12 364 ASP A N 1
ATOM 2703 C CA . ASP A 1 364 ? -5.863 -9.706 -9.643 1.00 95.12 364 ASP A CA 1
ATOM 2704 C C . ASP A 1 364 ? -7.065 -9.712 -10.603 1.00 95.12 364 ASP A C 1
ATOM 2706 O O . ASP A 1 364 ? -7.694 -8.681 -10.868 1.00 95.12 364 ASP A O 1
ATOM 2710 N N . ALA A 1 365 ? -7.392 -10.894 -11.127 1.00 92.38 365 ALA A N 1
ATOM 2711 C CA . ALA A 1 365 ? -8.486 -11.079 -12.072 1.00 92.38 365 ALA A CA 1
ATOM 2712 C C . ALA A 1 365 ? -9.862 -10.722 -11.482 1.00 92.38 365 ALA A C 1
ATOM 2714 O O . ALA A 1 365 ? -10.760 -10.335 -12.239 1.00 92.38 365 ALA A O 1
ATOM 2715 N N . ASN A 1 366 ? -10.031 -10.771 -10.155 1.00 92.69 366 ASN A N 1
ATOM 2716 C CA . ASN A 1 366 ? -11.268 -10.364 -9.491 1.00 92.69 366 ASN A CA 1
ATOM 2717 C C . ASN A 1 366 ? -11.605 -8.894 -9.752 1.00 92.69 366 ASN A C 1
ATOM 2719 O O . ASN A 1 366 ? -12.778 -8.547 -9.805 1.00 92.69 366 ASN A O 1
ATOM 2723 N N . PHE A 1 367 ? -10.623 -8.029 -10.023 1.00 91.94 367 PHE A N 1
ATOM 2724 C CA . PHE A 1 367 ? -10.879 -6.612 -10.314 1.00 91.94 367 PHE A CA 1
ATOM 2725 C C . PHE A 1 367 ? -11.494 -6.358 -11.699 1.00 91.94 367 PHE A C 1
ATOM 2727 O O . PHE A 1 367 ? -11.735 -5.209 -12.074 1.00 91.94 367 PHE A O 1
ATOM 2734 N N . THR A 1 368 ? -11.754 -7.414 -12.474 1.00 88.50 368 THR A N 1
ATOM 2735 C CA . THR A 1 368 ? -12.600 -7.344 -13.676 1.00 88.50 368 THR A CA 1
ATOM 2736 C C . THR A 1 368 ? -14.088 -7.510 -13.368 1.00 88.50 368 THR A C 1
ATOM 2738 O O . THR A 1 368 ? -14.919 -7.166 -14.210 1.00 88.50 368 THR A O 1
ATOM 2741 N N . ASP A 1 369 ? -14.425 -7.982 -12.167 1.00 88.50 369 ASP A N 1
ATOM 2742 C CA . ASP A 1 369 ? -15.790 -8.152 -11.693 1.00 88.50 369 ASP A CA 1
ATOM 2743 C C . ASP A 1 369 ? -16.194 -6.959 -10.803 1.00 88.50 369 ASP A C 1
ATOM 2745 O O . ASP A 1 369 ? -15.593 -6.744 -9.746 1.00 88.50 369 ASP A O 1
ATOM 2749 N N . PRO A 1 370 ? -17.214 -6.165 -11.184 1.00 84.31 370 PRO A N 1
ATOM 2750 C CA . PRO A 1 370 ? -17.638 -5.003 -10.410 1.00 84.31 370 PRO A CA 1
ATOM 2751 C C . PRO A 1 370 ? -18.127 -5.330 -8.993 1.00 84.31 370 PRO A C 1
ATOM 2753 O O . PRO A 1 370 ? -18.097 -4.427 -8.159 1.00 84.31 370 PRO A O 1
ATOM 2756 N N . VAL A 1 371 ? -18.571 -6.562 -8.704 1.00 85.81 371 VAL A N 1
ATOM 2757 C CA . VAL A 1 371 ? -18.981 -6.943 -7.336 1.00 85.81 371 VAL A CA 1
ATOM 2758 C C . VAL A 1 371 ? -17.809 -7.371 -6.456 1.00 85.81 371 VAL A C 1
ATOM 2760 O O . VAL A 1 371 ? -17.985 -7.546 -5.256 1.00 85.81 371 VAL A O 1
ATOM 2763 N N . LYS A 1 372 ? -16.615 -7.524 -7.037 1.00 89.12 372 LYS A N 1
ATOM 2764 C CA . LYS A 1 372 ? -15.385 -7.861 -6.312 1.00 89.12 372 LYS A CA 1
ATOM 2765 C C . LYS A 1 372 ? -14.422 -6.678 -6.180 1.00 89.12 372 LYS A C 1
ATOM 2767 O O . LYS A 1 372 ? -13.257 -6.854 -5.825 1.00 89.12 372 LYS A O 1
ATOM 2772 N N . LEU A 1 373 ? -14.892 -5.469 -6.484 1.00 91.00 373 LEU A N 1
ATOM 2773 C CA . LEU A 1 373 ? -14.109 -4.256 -6.293 1.00 91.00 373 LEU A CA 1
ATOM 2774 C C . LEU A 1 373 ? -14.080 -3.870 -4.808 1.00 91.00 373 LEU A C 1
ATOM 2776 O O . LEU A 1 373 ? -15.129 -3.909 -4.165 1.00 91.00 373 LEU A O 1
ATOM 2780 N N . PRO A 1 374 ? -12.919 -3.466 -4.264 1.00 91.25 374 PRO A N 1
ATOM 2781 C CA . PRO A 1 374 ? -12.831 -3.027 -2.876 1.00 91.25 374 PRO A CA 1
ATOM 2782 C C . PRO A 1 374 ? -13.711 -1.801 -2.617 1.00 91.25 374 PRO A C 1
ATOM 2784 O O . PRO A 1 374 ? -13.781 -0.887 -3.447 1.00 91.25 374 PRO A O 1
ATOM 2787 N N . HIS A 1 375 ? -14.354 -1.762 -1.449 1.00 89.00 375 HIS A N 1
ATOM 2788 C CA . HIS A 1 375 ? -15.143 -0.612 -1.013 1.00 89.00 375 HIS A CA 1
ATOM 2789 C C . HIS A 1 375 ? -14.264 0.653 -0.988 1.00 89.00 375 HIS A C 1
ATOM 2791 O O . HIS A 1 375 ? -13.073 0.572 -0.691 1.00 89.00 375 HIS A O 1
ATOM 2797 N N . ILE A 1 376 ? -14.829 1.810 -1.350 1.00 86.44 376 ILE A N 1
ATOM 2798 C CA . ILE A 1 376 ? -14.185 3.143 -1.396 1.00 86.44 376 ILE A CA 1
ATOM 2799 C C . ILE A 1 376 ? -12.925 3.284 -2.285 1.00 86.44 376 ILE A C 1
ATOM 2801 O O . ILE A 1 376 ? -12.353 4.370 -2.371 1.00 86.44 376 ILE A O 1
ATOM 2805 N N . PHE A 1 377 ? -12.495 2.236 -3.003 1.00 84.44 377 PHE A N 1
ATOM 2806 C CA . PHE A 1 377 ? -11.332 2.313 -3.893 1.00 84.44 377 PHE A CA 1
ATOM 2807 C C . PHE A 1 377 ? -11.701 2.920 -5.260 1.00 84.44 377 PHE A C 1
ATOM 2809 O O . PHE A 1 377 ? -12.719 2.542 -5.857 1.00 84.44 377 PHE A O 1
ATOM 2816 N N . PRO A 1 378 ? -10.881 3.827 -5.823 1.00 74.31 378 PRO A N 1
ATOM 2817 C CA . PRO A 1 378 ? -11.165 4.404 -7.132 1.00 74.31 378 PRO A CA 1
ATOM 2818 C C . PRO A 1 378 ? -11.220 3.354 -8.250 1.00 74.31 378 PRO A C 1
ATOM 2820 O O . PRO A 1 378 ? -10.337 2.510 -8.381 1.00 74.31 378 PRO A O 1
ATOM 2823 N N . SER A 1 379 ? -12.246 3.428 -9.106 1.00 71.38 379 SER A N 1
ATOM 2824 C CA . SER A 1 379 ? -12.437 2.491 -10.222 1.00 71.38 379 SER A CA 1
ATOM 2825 C C . SER A 1 379 ? -12.497 3.209 -11.569 1.00 71.38 379 SER A C 1
ATOM 2827 O O . SER A 1 379 ? -13.189 4.214 -11.733 1.00 71.38 379 SER A O 1
ATOM 2829 N N . VAL A 1 380 ? -11.793 2.663 -12.565 1.00 65.56 380 VAL A N 1
ATOM 2830 C CA . VAL A 1 380 ? -11.929 3.087 -13.964 1.00 65.56 380 VAL A CA 1
ATOM 2831 C C . VAL A 1 380 ? -13.073 2.303 -14.589 1.00 65.56 380 VAL A C 1
ATOM 2833 O O . VAL A 1 380 ? -13.066 1.073 -14.586 1.00 65.56 380 VAL A O 1
ATOM 2836 N N . ARG A 1 381 ? -14.050 3.011 -15.159 1.00 62.84 381 ARG A N 1
ATOM 2837 C CA . ARG A 1 381 ? -15.190 2.404 -15.852 1.00 62.84 381 ARG A CA 1
ATOM 2838 C C . ARG A 1 381 ? -15.212 2.855 -17.304 1.00 62.84 381 ARG A C 1
ATOM 2840 O O . ARG A 1 381 ? -15.123 4.045 -17.590 1.00 62.84 381 ARG A O 1
ATOM 2847 N N . VAL A 1 382 ? -15.360 1.900 -18.218 1.00 57.75 382 VAL A N 1
ATOM 2848 C CA . VAL A 1 382 ? -15.578 2.178 -19.641 1.00 57.75 382 VAL A CA 1
ATOM 2849 C C . VAL A 1 382 ? -17.072 2.093 -19.920 1.00 57.75 382 VAL A C 1
ATOM 2851 O O . VAL A 1 382 ? -17.713 1.092 -19.608 1.00 57.75 382 VAL A O 1
ATOM 2854 N N . ILE A 1 383 ? -17.636 3.143 -20.517 1.00 55.41 383 ILE A N 1
ATOM 2855 C CA . ILE A 1 383 ? -19.026 3.132 -20.974 1.00 55.41 383 ILE A CA 1
ATOM 2856 C C . ILE A 1 383 ? -19.068 2.459 -22.344 1.00 55.41 383 ILE A C 1
ATOM 2858 O O . ILE A 1 383 ? -18.624 3.035 -23.337 1.00 55.41 383 ILE A O 1
ATOM 2862 N N . VAL A 1 384 ? -19.649 1.264 -22.413 1.00 56.62 384 VAL A N 1
ATOM 2863 C CA . VAL A 1 384 ? -19.989 0.624 -23.688 1.00 56.62 384 VAL A CA 1
ATOM 2864 C C . VAL A 1 384 ? -21.398 1.065 -24.075 1.00 56.62 384 VAL A C 1
ATOM 2866 O O . VAL A 1 384 ? -22.367 0.765 -23.380 1.00 56.62 384 VAL A O 1
ATOM 2869 N N . ARG A 1 385 ? -21.534 1.808 -25.178 1.00 48.44 385 ARG A N 1
ATOM 2870 C CA . ARG A 1 385 ? -22.853 2.153 -25.730 1.00 48.44 385 ARG A CA 1
ATOM 2871 C C . ARG A 1 385 ? -23.344 1.008 -26.614 1.00 48.44 385 ARG A C 1
ATOM 2873 O O . ARG A 1 385 ? -22.775 0.770 -27.673 1.00 48.44 385 ARG A O 1
ATOM 2880 N N . GLY A 1 386 ? -24.404 0.325 -26.188 1.00 61.88 386 GLY A N 1
ATOM 2881 C CA . GLY A 1 386 ? -25.147 -0.624 -27.021 1.00 61.88 386 GLY A CA 1
ATOM 2882 C C . GLY A 1 386 ? -26.297 0.053 -27.772 1.00 61.88 386 GLY A C 1
ATOM 2883 O O . GLY A 1 386 ? -26.881 1.018 -27.278 1.00 61.88 386 GLY A O 1
ATOM 2884 N N . GLN A 1 387 ? -26.635 -0.450 -28.962 1.00 64.19 387 GLN A N 1
ATOM 2885 C CA . GLN A 1 387 ? -27.877 -0.098 -29.654 1.00 64.19 387 GLN A CA 1
ATOM 2886 C C . GLN A 1 387 ? -28.976 -1.075 -29.230 1.00 64.19 387 GLN A C 1
ATOM 2888 O O . GLN A 1 387 ? -28.794 -2.285 -29.327 1.00 64.19 387 GLN A O 1
ATOM 2893 N N . TRP A 1 388 ? -30.122 -0.557 -28.791 1.00 57.28 388 TRP A N 1
ATOM 2894 C CA . TRP A 1 388 ? -31.333 -1.360 -28.625 1.00 57.28 388 TRP A CA 1
ATOM 2895 C C . TRP A 1 388 ? -32.226 -1.167 -29.848 1.00 57.28 388 TRP A C 1
ATOM 2897 O O . TRP A 1 388 ? -32.448 -0.033 -30.272 1.00 57.28 388 TRP A O 1
ATOM 2907 N N . THR A 1 389 ? -32.739 -2.265 -30.405 1.00 65.94 389 THR A N 1
ATOM 2908 C CA . THR A 1 389 ? -33.787 -2.234 -31.431 1.00 65.94 389 THR A CA 1
ATOM 2909 C C . THR A 1 389 ? -35.083 -2.762 -30.827 1.00 65.94 389 THR A C 1
ATOM 2911 O O . THR A 1 389 ? -35.079 -3.779 -30.131 1.00 65.94 389 THR A O 1
ATOM 2914 N N . THR A 1 390 ? -36.196 -2.072 -31.054 1.00 63.78 390 THR A N 1
ATOM 2915 C CA . THR A 1 390 ? -37.524 -2.581 -30.709 1.00 63.78 390 THR A CA 1
ATOM 2916 C C . THR A 1 390 ? -37.962 -3.566 -31.785 1.00 63.78 390 THR A C 1
ATOM 2918 O O . THR A 1 390 ? -38.089 -3.212 -32.955 1.00 63.78 390 THR A O 1
ATOM 2921 N N . ILE A 1 391 ? -38.194 -4.819 -31.395 1.00 65.94 391 ILE A N 1
ATOM 2922 C CA . ILE A 1 391 ? -38.788 -5.817 -32.287 1.00 65.94 391 ILE A CA 1
ATOM 2923 C C . ILE A 1 391 ? -40.304 -5.553 -32.308 1.00 65.94 391 ILE A C 1
ATOM 2925 O O . ILE A 1 391 ? -40.908 -5.523 -31.231 1.00 65.94 391 ILE A O 1
ATOM 2929 N N . PRO A 1 392 ? -40.936 -5.318 -33.475 1.00 60.31 392 PRO A N 1
ATOM 2930 C CA . PRO A 1 392 ? -42.386 -5.173 -33.555 1.00 60.31 392 PRO A CA 1
ATOM 2931 C C . PRO A 1 392 ? -43.073 -6.437 -33.034 1.00 60.31 392 PRO A C 1
ATOM 2933 O O . PRO A 1 392 ? -42.614 -7.544 -33.315 1.00 60.31 392 PRO A O 1
ATOM 2936 N N . ALA A 1 393 ? -44.164 -6.277 -32.285 1.00 65.12 393 ALA A N 1
ATOM 2937 C CA . ALA A 1 393 ? -44.981 -7.410 -31.862 1.00 65.12 393 ALA A CA 1
ATOM 2938 C C . ALA A 1 393 ? -45.522 -8.144 -33.101 1.00 65.12 393 ALA A C 1
ATOM 2940 O O . ALA A 1 393 ? -46.084 -7.503 -33.992 1.00 65.12 393 ALA A O 1
ATOM 2941 N N . SER A 1 394 ? -45.296 -9.459 -33.157 1.00 66.56 394 SER A N 1
ATOM 2942 C CA . SER A 1 394 ? -45.803 -10.358 -34.202 1.00 66.56 394 SER A CA 1
ATOM 2943 C C . SER A 1 394 ? -47.299 -10.594 -34.086 1.00 66.56 394 SER A C 1
ATOM 2945 O O . SER A 1 394 ? -47.730 -10.829 -32.931 1.00 66.56 394 SER A O 1
#

pLDDT: mean 92.91, std 8.56, range [48.44, 98.94]

Nearest PDB structures (foldseek):
  5awg-assembly2_E  TM=1.328E-01  e=7.756E+00  Escherichia coli K-12

Mean predicted aligned error: 4.91 Å

Foldseek 3Di:
DLEEEQAEFEDAAAEEAEEADEEEYQAEYEAHHAQYEYEYQEEYEYLAYHHPHGDPLALDDGHHYYYYYNYHYYYNDDDDADQQPPDQALVSLLCLQDDDDPPDDCPHSNNVSNLQQQFQKEWEAEPPDIWIFGHNVLVRADTDHCVLQVQFWDQPDWAAQQLLQAIERETEGEQVSVLVSQVPCDRSCVSVVHGGQEYEYEYPYDDDPRYFYEYEYDNQCDHRQQHYEYGHQGEYEYEAEHQHPPVQQPHQDNVNGAAYEYYYQAYAYQHNQDDRVCQPPFQVSQAHAAGEYEYAYEYAFQPRHPNADQCGPLVSHPYQHEQVVYEYEYEAYYYYRHHRPGSNGGDPDDRGRYHHHNYHRYYNPLLVPPSRHRRSDDDDDDDDDDDDDDDDDD

Radius of gyration: 20.99 Å; Cα contacts (8 Å, |Δi|>4): 1048; chains: 1; bounding box: 70×47×59 Å

Secondary structure (DSSP, 8-state):
--EEESS-EEE--SS-EEEES-EEESS-EEE--SSSEEEE-S-EEESS-EESS--TT--------EEEESS-EESSPPP-----SS---HHHHHGGGSPPPTT--TTSTTGGG-HHHH-SEEEEE-SS-EEEEE-GGGTT-PEEPHHHHTTTEEEEEEEEETTTTEEEEEEEEEHHHHHHHHTTT-HHHHHHTS---EEEEEE-S---TTEEEEEEEES-SS--TT-EEEE-SSPEEEES-BS--TTTTTSS--TTPPPEEEEESSEEEE-TT--GGGTTS-TTTSB---EEEEEEEEEEE--SBTTB---TGGGSEEE-SB-TT-EEEEEEEEEEEEE-SS--PPP--SSSS-B--EEEEE--GGGGSGGGSPTT---------PPP-PPPP-